Protein AF-A0A6M5FB06-F1 (afdb_monomer)

Sequence (454 aa):
MLHNLTRQLEMLAQGNEAYAEFNRRIVNTEMPVIGVRVPDLRRLARKLAPDMSAADISKLLTAKNESFEYVLLCGLLITHARLDDQTAIELTRNYLPRVDSWAHIDVFVEKKRRFAGEMWWDFALECLQSEAEFTVRYGVISLMTNFLDEAHTDQVFAALRGVKHDGYYVKMALAWLYATAAVHFFELTLAELESEHIDTWTRNKAYQKMRESRRFTPEQQLIIYYQKEQSMTSKPTISIAEITKALDFRHACKKFDADKKITDADMTLILEAIRLAPTSYGFEQFDVIVAQDQQLRQDLKKCAPINKPRFDASHFLIFTAKTADALSDHIDHILRDVKKMNLVERTAYKTFWKQWAKKDFKLMDAPDGLHQWSAHQAYIALGFAMLVAAERGIDSCPIEGFSINQATEVLTTHQLIDPAKDLPVLMLALGYASRSDQPHLRSRRPLDEMVRWY

Structure (mmCIF, N/CA/C/O backbone):
data_AF-A0A6M5FB06-F1
#
_entry.id   AF-A0A6M5FB06-F1
#
loop_
_atom_site.group_PDB
_atom_site.id
_atom_site.type_symbol
_atom_site.label_atom_id
_atom_site.label_alt_id
_atom_site.label_comp_id
_atom_site.label_asym_id
_atom_site.label_entity_id
_atom_site.label_seq_id
_atom_site.pdbx_PDB_ins_code
_atom_site.Cartn_x
_atom_site.Cartn_y
_atom_site.Cartn_z
_atom_site.occupancy
_atom_site.B_iso_or_equiv
_atom_site.auth_seq_id
_atom_site.auth_comp_id
_atom_site.auth_asym_id
_atom_site.auth_atom_id
_atom_site.pdbx_PDB_model_num
ATOM 1 N N . MET A 1 1 ? 32.769 -13.630 -42.129 1.00 68.81 1 MET A N 1
ATOM 2 C CA . MET A 1 1 ? 32.208 -12.499 -41.358 1.00 68.81 1 MET A CA 1
ATOM 3 C C . MET A 1 1 ? 32.029 -12.853 -39.880 1.00 68.81 1 MET A C 1
ATOM 5 O O . MET A 1 1 ? 32.790 -12.334 -39.081 1.00 68.81 1 MET A O 1
ATOM 9 N N . LEU A 1 2 ? 31.141 -13.788 -39.513 1.00 63.56 2 LEU A N 1
ATOM 10 C CA . LEU A 1 2 ? 30.843 -14.127 -38.107 1.00 63.56 2 LEU A CA 1
ATOM 11 C C . LEU A 1 2 ? 32.073 -14.514 -37.258 1.00 63.56 2 LEU A C 1
ATOM 13 O O . LEU A 1 2 ? 32.306 -13.918 -36.217 1.00 63.56 2 LEU A O 1
ATOM 17 N N . HIS A 1 3 ? 32.905 -15.443 -37.741 1.00 67.12 3 HIS A N 1
ATOM 18 C CA . HIS A 1 3 ? 34.112 -15.885 -37.022 1.00 67.12 3 HIS A CA 1
ATOM 19 C C . HIS A 1 3 ? 35.138 -14.753 -36.808 1.00 67.12 3 HIS A C 1
ATOM 21 O O . HIS A 1 3 ? 35.861 -14.728 -35.819 1.00 67.12 3 HIS A O 1
ATOM 27 N N . ASN A 1 4 ? 35.173 -13.775 -37.718 1.00 82.44 4 ASN A N 1
ATOM 28 C CA . ASN A 1 4 ? 36.027 -12.595 -37.589 1.00 82.44 4 ASN A CA 1
ATOM 29 C C . ASN A 1 4 ? 35.469 -11.624 -36.528 1.00 82.44 4 ASN A C 1
ATOM 31 O O . ASN A 1 4 ? 36.234 -11.056 -35.757 1.00 82.44 4 ASN A O 1
ATOM 35 N N . LEU A 1 5 ? 34.141 -11.495 -36.439 1.00 88.44 5 LEU A N 1
ATOM 36 C CA . LEU A 1 5 ? 33.468 -10.625 -35.475 1.00 88.44 5 LEU A CA 1
ATOM 37 C C . LEU A 1 5 ? 33.634 -11.110 -34.030 1.00 88.44 5 LEU A C 1
ATOM 39 O O . LEU A 1 5 ? 33.968 -10.313 -33.160 1.00 88.44 5 LEU A O 1
ATOM 43 N N . THR A 1 6 ? 33.466 -12.413 -33.784 1.00 87.00 6 THR A N 1
ATOM 44 C CA . THR A 1 6 ? 33.679 -13.010 -32.454 1.00 87.00 6 THR A CA 1
ATOM 45 C C . THR A 1 6 ? 35.105 -12.767 -31.964 1.00 87.00 6 THR A C 1
ATOM 47 O O . THR A 1 6 ? 35.289 -12.266 -30.861 1.00 87.00 6 THR A O 1
ATOM 50 N N . ARG A 1 7 ? 36.106 -12.982 -32.826 1.00 90.00 7 ARG A N 1
ATOM 51 C CA . ARG A 1 7 ? 37.508 -12.702 -32.495 1.00 90.00 7 ARG A CA 1
ATOM 52 C C . ARG A 1 7 ? 37.759 -11.221 -32.187 1.00 90.00 7 ARG A C 1
ATOM 54 O O . ARG A 1 7 ? 38.525 -10.907 -31.284 1.00 90.00 7 ARG A O 1
ATOM 61 N N . GLN A 1 8 ? 37.132 -10.300 -32.925 1.00 93.75 8 GLN A N 1
ATOM 62 C CA . GLN A 1 8 ? 37.250 -8.865 -32.635 1.00 93.75 8 GLN A CA 1
ATOM 63 C C . GLN A 1 8 ? 36.653 -8.506 -31.269 1.00 93.75 8 GLN A C 1
ATOM 65 O O . GLN A 1 8 ? 37.248 -7.713 -30.544 1.00 93.75 8 GLN A O 1
ATOM 70 N N . LEU A 1 9 ? 35.515 -9.099 -30.901 1.00 94.94 9 LEU A N 1
ATOM 71 C CA . LEU A 1 9 ? 34.908 -8.904 -29.585 1.00 94.94 9 LEU A CA 1
ATOM 72 C C . LEU A 1 9 ? 35.790 -9.462 -28.459 1.00 94.94 9 LEU A C 1
ATOM 74 O O . LEU A 1 9 ? 36.026 -8.760 -27.481 1.00 94.94 9 LEU A O 1
ATOM 78 N N . GLU A 1 10 ? 36.344 -10.664 -28.622 1.00 93.56 10 GLU A N 1
ATOM 79 C CA . GLU A 1 10 ? 37.284 -11.266 -27.661 1.00 93.56 10 GLU A CA 1
ATOM 80 C C . GLU A 1 10 ? 38.539 -10.403 -27.465 1.00 93.56 10 GLU A C 1
ATOM 82 O O . GLU A 1 10 ? 38.974 -10.180 -26.338 1.00 93.56 10 GLU A O 1
ATOM 87 N N . MET A 1 11 ? 39.091 -9.848 -28.549 1.00 95.56 11 MET A N 1
ATOM 88 C CA . MET A 1 11 ? 40.235 -8.934 -28.462 1.00 95.56 11 MET A CA 1
ATOM 89 C C . MET A 1 11 ? 39.902 -7.646 -27.702 1.00 95.56 11 MET A C 1
ATOM 91 O O . MET A 1 11 ? 40.737 -7.152 -26.951 1.00 95.56 11 MET A O 1
ATOM 95 N N . LEU A 1 12 ? 38.698 -7.092 -27.879 1.00 96.62 12 LEU A N 1
ATOM 96 C CA . LEU A 1 12 ? 38.265 -5.900 -27.139 1.00 96.62 12 LEU A CA 1
ATOM 97 C C . LEU A 1 12 ? 37.926 -6.202 -25.668 1.00 96.62 12 LEU A C 1
ATOM 99 O O . LEU A 1 12 ? 37.941 -5.298 -24.832 1.00 96.62 12 LEU A O 1
ATOM 103 N N . ALA A 1 13 ? 37.602 -7.454 -25.355 1.00 96.06 13 ALA A N 1
ATOM 104 C CA . ALA A 1 13 ? 37.334 -7.928 -24.002 1.00 96.06 13 ALA A CA 1
ATOM 105 C C . ALA A 1 13 ? 38.612 -8.232 -23.199 1.00 96.06 13 ALA A C 1
ATOM 107 O O . ALA A 1 13 ? 38.559 -8.281 -21.971 1.00 96.06 13 ALA A O 1
ATOM 108 N N . GLN A 1 14 ? 39.756 -8.423 -23.860 1.00 95.44 14 GLN A N 1
ATOM 109 C CA . GLN A 1 14 ? 41.004 -8.811 -23.205 1.00 95.44 14 GLN A CA 1
ATOM 110 C C . GLN A 1 14 ? 41.406 -7.817 -22.098 1.00 95.44 14 GLN A C 1
ATOM 112 O O . GLN A 1 14 ? 41.558 -6.620 -22.354 1.00 95.44 14 GLN A O 1
ATOM 117 N N . GLY A 1 15 ? 41.597 -8.313 -20.869 1.00 94.44 15 GLY A N 1
ATOM 118 C CA . GLY A 1 15 ? 41.952 -7.487 -19.709 1.00 94.44 15 GLY A CA 1
ATOM 119 C C . GLY A 1 15 ? 40.769 -6.769 -19.039 1.00 94.44 15 GLY A C 1
ATOM 120 O O . GLY A 1 15 ? 40.986 -5.907 -18.185 1.00 94.44 15 GLY A O 1
ATOM 121 N N . ASN A 1 16 ? 39.524 -7.077 -19.426 1.00 96.50 16 ASN A N 1
ATOM 122 C CA . ASN A 1 16 ? 38.302 -6.526 -18.828 1.00 96.50 16 ASN A CA 1
ATOM 123 C C . ASN A 1 16 ? 37.547 -7.542 -17.947 1.00 96.50 16 ASN A C 1
ATOM 125 O O . ASN A 1 16 ? 36.353 -7.371 -17.713 1.00 96.50 16 ASN A O 1
ATOM 129 N N . GLU A 1 17 ? 38.204 -8.570 -17.412 1.00 95.94 17 GLU A N 1
ATOM 130 C CA . GLU A 1 17 ? 37.558 -9.658 -16.660 1.00 95.94 17 GLU A CA 1
ATOM 131 C C . GLU A 1 17 ? 36.784 -9.133 -15.437 1.00 95.94 17 GLU A C 1
ATOM 133 O O . GLU A 1 17 ? 35.616 -9.468 -15.235 1.00 95.94 17 GLU A O 1
ATOM 138 N N . ALA A 1 18 ? 37.389 -8.218 -14.671 1.00 95.25 18 ALA A N 1
ATOM 139 C CA . ALA A 1 18 ? 36.728 -7.575 -13.532 1.00 95.25 18 ALA A CA 1
ATOM 140 C C . ALA A 1 18 ? 35.522 -6.714 -13.958 1.00 95.25 18 ALA A C 1
ATOM 142 O O . ALA A 1 18 ? 34.520 -6.632 -13.245 1.00 95.25 18 ALA A O 1
ATOM 143 N N . TYR A 1 19 ? 35.596 -6.081 -15.135 1.00 95.06 19 TYR A N 1
ATOM 144 C CA . TYR A 1 19 ? 34.476 -5.325 -15.694 1.00 95.06 19 TYR A CA 1
ATOM 145 C C . TYR A 1 19 ? 33.354 -6.255 -16.161 1.00 95.06 19 TYR A C 1
ATOM 147 O O . TYR A 1 19 ? 32.194 -5.950 -15.903 1.00 95.06 19 TYR A O 1
ATOM 155 N N . ALA A 1 20 ? 33.675 -7.389 -16.789 1.00 95.38 20 ALA A N 1
ATOM 156 C CA . ALA A 1 20 ? 32.694 -8.390 -17.201 1.00 95.38 20 ALA A CA 1
ATOM 157 C C . ALA A 1 20 ? 31.890 -8.906 -15.998 1.00 95.38 20 ALA A C 1
ATOM 159 O O . ALA A 1 20 ? 30.659 -8.932 -16.039 1.00 95.38 20 ALA A O 1
ATOM 160 N N . GLU A 1 21 ? 32.576 -9.239 -14.899 1.00 94.06 21 GLU A N 1
ATOM 161 C CA . GLU A 1 21 ? 31.931 -9.707 -13.671 1.00 94.06 21 GLU A CA 1
ATOM 162 C C . GLU A 1 21 ? 31.036 -8.631 -13.043 1.00 94.06 21 GLU A C 1
ATOM 164 O O . GLU A 1 21 ? 29.891 -8.909 -12.677 1.00 94.06 21 GLU A O 1
ATOM 169 N N . PHE A 1 22 ? 31.530 -7.393 -12.951 1.00 94.44 22 PHE A N 1
ATOM 170 C CA . PHE A 1 22 ? 30.735 -6.263 -12.475 1.00 94.44 22 PHE A CA 1
ATOM 171 C C . PHE A 1 22 ? 29.498 -6.034 -13.355 1.00 94.44 22 PHE A C 1
ATOM 173 O O . PHE A 1 22 ? 28.384 -5.926 -12.841 1.00 94.44 22 PHE A O 1
ATOM 180 N N . ASN A 1 23 ? 29.686 -5.992 -14.676 1.00 94.38 23 ASN A N 1
ATOM 181 C CA . ASN A 1 23 ? 28.633 -5.685 -15.635 1.00 94.38 23 ASN A CA 1
ATOM 182 C C . ASN A 1 23 ? 27.533 -6.753 -15.606 1.00 94.38 23 ASN A C 1
ATOM 184 O O . ASN A 1 23 ? 26.353 -6.413 -15.534 1.00 94.38 23 ASN A O 1
ATOM 188 N N . ARG A 1 24 ? 27.906 -8.039 -15.547 1.00 93.69 24 ARG A N 1
ATOM 189 C CA . ARG A 1 24 ? 26.962 -9.163 -15.448 1.00 93.69 24 ARG A CA 1
ATOM 190 C C . ARG A 1 24 ? 25.964 -9.001 -14.298 1.00 93.69 24 ARG A C 1
ATOM 192 O O . ARG A 1 24 ? 24.791 -9.317 -14.470 1.00 93.69 24 ARG A O 1
ATOM 199 N N . ARG A 1 25 ? 26.398 -8.469 -13.149 1.00 91.50 25 ARG A N 1
ATOM 200 C CA . ARG A 1 25 ? 25.530 -8.267 -11.973 1.00 91.50 25 ARG A CA 1
ATOM 201 C C . ARG A 1 25 ? 24.481 -7.168 -12.169 1.00 91.50 25 ARG A C 1
ATOM 203 O O . ARG A 1 25 ? 23.455 -7.207 -11.501 1.00 91.50 25 ARG A O 1
ATOM 210 N N . ILE A 1 26 ? 24.732 -6.187 -13.040 1.00 93.25 26 ILE A N 1
ATOM 211 C CA . ILE A 1 26 ? 23.849 -5.020 -13.222 1.00 93.25 26 ILE A CA 1
ATOM 212 C C . ILE A 1 26 ? 22.969 -5.113 -14.472 1.00 93.25 26 ILE A C 1
ATOM 214 O O . ILE A 1 26 ? 21.863 -4.570 -14.483 1.00 93.25 26 ILE A O 1
ATOM 218 N N . VAL A 1 27 ? 23.434 -5.789 -15.529 1.00 93.38 27 VAL A N 1
ATOM 219 C CA . VAL A 1 27 ? 22.665 -5.899 -16.779 1.00 93.38 27 VAL A CA 1
ATOM 220 C C . VAL A 1 27 ? 21.571 -6.964 -16.710 1.00 93.38 27 VAL A C 1
ATOM 222 O O . VAL A 1 27 ? 20.625 -6.874 -17.484 1.00 93.38 27 VAL A O 1
ATOM 225 N N . ASN A 1 28 ? 21.662 -7.902 -15.757 1.00 88.81 28 ASN A N 1
ATOM 226 C CA . ASN A 1 28 ? 20.674 -8.956 -15.506 1.00 88.81 28 ASN A CA 1
ATOM 227 C C . ASN A 1 28 ? 20.290 -9.724 -16.786 1.00 88.81 28 ASN A C 1
ATOM 229 O O . ASN A 1 28 ? 19.166 -9.627 -17.261 1.00 88.81 28 ASN A O 1
ATOM 233 N N . THR A 1 29 ? 21.273 -10.417 -17.359 1.00 93.19 29 THR A N 1
ATOM 234 C CA . THR A 1 29 ? 21.183 -11.199 -18.601 1.00 93.19 29 THR A CA 1
ATOM 235 C C . THR A 1 29 ? 21.542 -12.653 -18.304 1.00 93.19 29 THR A C 1
ATOM 237 O O . THR A 1 29 ? 22.408 -12.910 -17.458 1.00 93.19 29 THR A O 1
ATOM 240 N N . GLU A 1 30 ? 20.914 -13.589 -19.010 1.00 92.19 30 GLU A N 1
ATOM 241 C CA . GLU A 1 30 ? 21.277 -15.013 -18.990 1.00 92.19 30 GLU A CA 1
ATOM 242 C C . GLU A 1 30 ? 22.412 -15.317 -19.987 1.00 92.19 30 GLU A C 1
ATOM 244 O O . GLU A 1 30 ? 23.018 -16.392 -19.967 1.00 92.19 30 GLU A O 1
ATOM 249 N N . MET A 1 31 ? 22.740 -14.355 -20.854 1.00 94.06 31 MET A N 1
ATOM 250 C CA . MET A 1 31 ? 23.802 -14.480 -21.845 1.00 94.06 31 MET A CA 1
ATOM 251 C C . MET A 1 31 ? 25.204 -14.429 -21.219 1.00 94.06 31 MET A C 1
ATOM 253 O O . MET A 1 31 ? 25.442 -13.728 -20.229 1.00 94.06 31 MET A O 1
ATOM 257 N N . PRO A 1 32 ? 26.204 -15.084 -21.841 1.00 94.81 32 PRO A N 1
ATOM 258 C CA . PRO A 1 32 ? 27.602 -14.870 -21.491 1.00 94.81 32 PRO A CA 1
ATOM 259 C C . PRO A 1 32 ? 27.999 -13.396 -21.668 1.00 94.81 32 PRO A C 1
ATOM 261 O O . PRO A 1 32 ? 27.873 -12.840 -22.759 1.00 94.81 32 PRO A O 1
ATO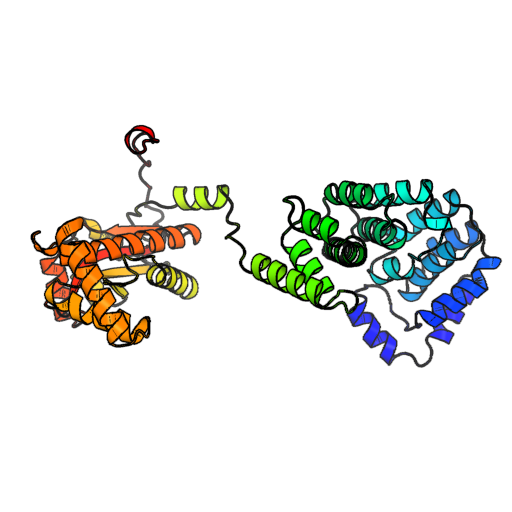M 264 N N . VAL A 1 33 ? 28.521 -12.780 -20.605 1.00 96.50 33 VAL A N 1
ATOM 265 C CA . VAL A 1 33 ? 29.067 -11.413 -20.620 1.00 96.50 33 VAL A CA 1
ATOM 266 C C . VAL A 1 33 ? 30.581 -11.502 -20.764 1.00 96.50 33 VAL A C 1
ATOM 268 O O . VAL A 1 33 ? 31.255 -11.999 -19.860 1.00 96.50 33 VAL A O 1
ATOM 271 N N . ILE A 1 34 ? 31.115 -11.041 -21.896 1.00 95.25 34 ILE A N 1
ATOM 272 C CA . ILE A 1 34 ? 32.553 -11.148 -22.201 1.00 95.25 34 ILE A CA 1
ATOM 273 C C . ILE A 1 34 ? 33.350 -9.906 -21.784 1.00 95.25 34 ILE A C 1
ATOM 275 O O . ILE A 1 34 ? 34.566 -9.991 -21.662 1.00 95.25 34 ILE A O 1
ATOM 279 N N . GLY A 1 35 ? 32.701 -8.770 -21.512 1.00 95.94 35 GLY A N 1
ATOM 280 C CA . GLY A 1 35 ? 33.350 -7.584 -20.943 1.00 95.94 35 GLY A CA 1
ATOM 281 C C . GLY A 1 35 ? 33.815 -6.537 -21.952 1.00 95.94 35 GLY A C 1
ATOM 282 O O . GLY A 1 35 ? 34.737 -5.777 -21.652 1.00 95.94 35 GLY A O 1
ATOM 283 N N . VAL A 1 36 ? 33.197 -6.443 -23.134 1.00 96.81 36 VAL A N 1
ATOM 284 C CA . VAL A 1 36 ? 33.501 -5.331 -24.053 1.00 96.81 36 VAL A CA 1
ATOM 285 C C . VAL A 1 36 ? 32.793 -4.066 -23.578 1.00 96.81 36 VAL A C 1
ATOM 287 O O . VAL A 1 36 ? 31.573 -4.030 -23.424 1.00 96.81 36 VAL A O 1
ATOM 290 N N . ARG A 1 37 ? 33.549 -2.984 -23.375 1.00 95.94 37 ARG A N 1
ATOM 291 C CA . ARG A 1 37 ? 32.981 -1.703 -22.937 1.00 95.94 37 ARG A CA 1
ATOM 292 C C . ARG A 1 37 ? 32.136 -1.068 -24.044 1.00 95.94 37 ARG A C 1
ATOM 294 O O . ARG A 1 37 ? 32.526 -1.042 -25.212 1.00 95.94 37 ARG A O 1
ATOM 301 N N . VAL A 1 38 ? 31.013 -0.453 -23.663 1.00 95.06 38 VAL A N 1
ATOM 302 C CA . VAL A 1 38 ? 30.073 0.196 -24.601 1.00 95.06 38 VAL A CA 1
ATOM 303 C C . VAL A 1 38 ? 30.741 1.207 -25.556 1.00 95.06 38 VAL A C 1
ATOM 305 O O . VAL A 1 38 ? 30.406 1.185 -26.743 1.00 95.06 38 VAL A O 1
ATOM 308 N N . PRO A 1 39 ? 31.693 2.071 -25.134 1.00 96.62 39 PRO A N 1
ATOM 309 C CA . PRO A 1 39 ? 32.386 2.967 -26.065 1.00 96.62 39 PRO A CA 1
ATOM 310 C C . PRO A 1 39 ? 33.132 2.236 -27.189 1.00 96.62 39 PRO A C 1
ATOM 312 O O . PRO A 1 39 ? 33.122 2.700 -28.332 1.00 96.62 39 PRO A O 1
ATOM 315 N N . ASP A 1 40 ? 33.735 1.084 -26.894 1.00 97.44 40 ASP A N 1
ATOM 316 C CA . ASP A 1 40 ? 34.475 0.295 -27.878 1.00 97.44 40 ASP A CA 1
ATOM 317 C C . ASP A 1 40 ? 33.535 -0.492 -28.793 1.00 97.44 40 ASP A C 1
ATOM 319 O O . ASP A 1 40 ? 33.767 -0.520 -30.003 1.00 97.44 40 AS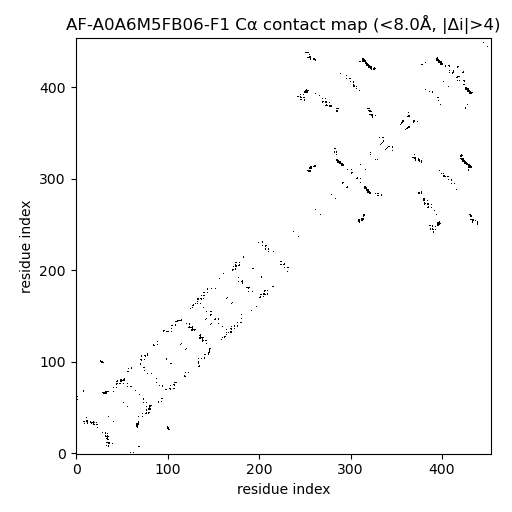P A O 1
ATOM 323 N N . LEU A 1 41 ? 32.408 -0.996 -28.272 1.00 96.31 41 LEU A N 1
ATOM 324 C CA . LEU A 1 41 ? 31.328 -1.549 -29.104 1.00 96.31 41 LEU A CA 1
ATOM 325 C C . LEU A 1 41 ? 30.769 -0.512 -30.081 1.00 96.31 41 LEU A C 1
ATOM 327 O O . LEU A 1 41 ? 30.631 -0.803 -31.267 1.00 96.31 41 LEU A O 1
ATOM 331 N N . ARG A 1 42 ? 30.510 0.723 -29.629 1.00 96.81 42 ARG A N 1
ATOM 332 C CA . ARG A 1 42 ? 30.056 1.814 -30.513 1.00 96.81 42 ARG A CA 1
ATOM 333 C C . ARG A 1 42 ? 31.097 2.152 -31.579 1.00 96.81 42 ARG A C 1
ATOM 335 O O . ARG A 1 42 ? 30.738 2.394 -32.731 1.00 96.81 42 ARG A O 1
ATOM 342 N N . ARG A 1 43 ? 32.386 2.164 -31.221 1.00 97.50 43 ARG A N 1
ATOM 343 C CA . ARG A 1 43 ? 33.486 2.391 -32.174 1.00 97.50 43 ARG A CA 1
ATOM 344 C C . ARG A 1 43 ? 33.540 1.288 -33.230 1.00 97.50 43 ARG A C 1
ATOM 346 O O . ARG A 1 43 ? 33.657 1.594 -34.416 1.00 97.50 43 ARG A O 1
ATOM 353 N N . LEU A 1 44 ? 33.414 0.032 -32.805 1.00 96.88 44 LEU A N 1
ATOM 354 C CA . LEU A 1 44 ? 33.381 -1.123 -33.695 1.00 96.88 44 LEU A CA 1
ATOM 355 C C . LEU A 1 44 ? 32.158 -1.080 -34.622 1.00 96.88 44 LEU A C 1
ATOM 357 O O . LEU A 1 44 ? 32.318 -1.199 -35.834 1.00 96.88 44 LEU A O 1
ATOM 361 N N . ALA A 1 45 ? 30.963 -0.825 -34.084 1.00 96.69 45 ALA A N 1
ATOM 362 C CA . ALA A 1 45 ? 29.734 -0.716 -34.868 1.00 96.69 45 ALA A CA 1
ATOM 363 C C . ALA A 1 45 ? 29.854 0.343 -35.970 1.00 96.69 45 ALA A C 1
ATOM 365 O O . ALA A 1 45 ? 29.573 0.058 -37.129 1.00 96.69 45 ALA A O 1
ATOM 366 N N . ARG A 1 46 ? 30.352 1.545 -35.646 1.00 95.94 46 ARG A N 1
ATOM 367 C CA . ARG A 1 46 ? 30.559 2.619 -36.636 1.00 95.94 46 ARG A CA 1
ATOM 368 C C . ARG A 1 46 ? 31.612 2.284 -37.686 1.00 95.94 46 ARG A C 1
ATOM 370 O O . ARG A 1 46 ? 31.498 2.765 -38.806 1.00 95.94 46 ARG A O 1
ATOM 377 N N . LYS A 1 47 ? 32.633 1.497 -37.332 1.00 96.62 47 LYS A N 1
ATOM 378 C CA . LYS A 1 47 ? 33.648 1.027 -38.284 1.00 96.62 47 LYS A CA 1
ATOM 379 C C . LYS A 1 47 ? 33.059 0.029 -39.283 1.00 96.62 47 LYS A C 1
ATOM 381 O O .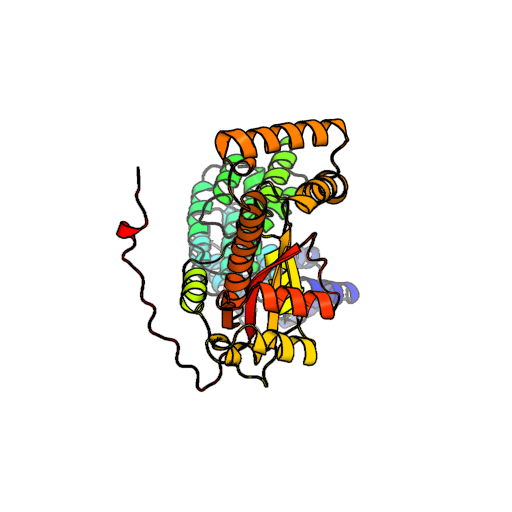 LYS A 1 47 ? 33.424 0.073 -40.447 1.00 96.62 47 LYS A O 1
ATOM 386 N N . LEU A 1 48 ? 32.184 -0.866 -38.824 1.00 95.75 48 LEU A N 1
ATOM 387 C CA . LEU A 1 48 ? 31.599 -1.931 -39.646 1.00 95.75 48 LEU A CA 1
ATOM 388 C C . LEU A 1 48 ? 30.384 -1.465 -40.459 1.00 95.75 48 LEU A C 1
ATOM 390 O O . LEU A 1 48 ? 30.175 -1.925 -41.574 1.00 95.75 48 LEU A O 1
ATOM 394 N N . ALA A 1 49 ? 29.583 -0.559 -39.902 1.00 94.88 49 ALA A N 1
ATOM 395 C CA . ALA A 1 49 ? 28.298 -0.137 -40.446 1.00 94.88 49 ALA A CA 1
ATOM 396 C C . ALA A 1 49 ? 28.293 0.359 -41.910 1.00 94.88 49 ALA A C 1
ATOM 398 O O . ALA A 1 49 ? 27.314 0.068 -42.596 1.00 94.88 49 ALA A O 1
ATOM 399 N N . PRO A 1 50 ? 29.311 1.088 -42.421 1.00 94.19 50 PRO A N 1
ATOM 400 C CA . PRO A 1 50 ? 29.315 1.549 -43.812 1.00 94.19 50 PRO A CA 1
ATOM 401 C C . PRO A 1 50 ? 29.279 0.422 -44.850 1.00 94.19 50 PRO A C 1
ATOM 403 O O . PRO A 1 50 ? 28.730 0.635 -45.928 1.00 94.19 50 PRO A O 1
ATOM 406 N N . ASP A 1 51 ? 29.824 -0.748 -44.509 1.00 92.00 51 ASP A N 1
ATOM 407 C CA . ASP A 1 51 ? 29.964 -1.899 -45.410 1.00 92.00 51 ASP A CA 1
ATOM 408 C C . ASP A 1 51 ? 28.919 -3.000 -45.137 1.00 92.00 51 ASP A C 1
ATOM 410 O O . ASP A 1 51 ? 28.969 -4.067 -45.744 1.00 92.00 51 ASP A O 1
ATOM 414 N N . MET A 1 52 ? 27.988 -2.776 -44.202 1.00 93.81 52 MET A N 1
ATOM 415 C CA . MET A 1 52 ? 26.989 -3.770 -43.795 1.00 93.81 52 MET A CA 1
ATOM 416 C C . MET A 1 52 ? 25.690 -3.607 -44.582 1.00 93.81 52 MET A C 1
ATOM 418 O O . MET A 1 52 ? 25.025 -2.574 -44.483 1.00 93.81 52 MET A O 1
ATOM 422 N N . SER A 1 53 ? 25.295 -4.655 -45.309 1.00 95.94 53 SER A N 1
ATOM 423 C CA . SER A 1 53 ? 23.965 -4.742 -45.917 1.00 95.94 53 SER A CA 1
ATOM 424 C C . SER A 1 53 ? 22.914 -5.245 -44.920 1.00 95.94 53 SER A C 1
ATOM 426 O O . SER A 1 53 ? 23.233 -5.839 -43.885 1.00 95.94 53 SER A O 1
ATOM 428 N N . ALA A 1 54 ? 21.633 -5.077 -45.255 1.00 96.31 54 ALA A N 1
ATOM 429 C CA . ALA A 1 54 ? 20.538 -5.656 -44.476 1.00 96.31 54 ALA A CA 1
ATOM 430 C C . ALA A 1 54 ? 20.642 -7.188 -44.365 1.00 96.31 54 ALA A C 1
ATOM 432 O O . ALA A 1 54 ? 20.389 -7.754 -43.303 1.00 96.31 54 ALA A O 1
ATOM 433 N N . ALA A 1 55 ? 21.083 -7.854 -45.439 1.00 96.12 55 ALA A N 1
ATOM 434 C CA . ALA A 1 55 ? 21.298 -9.298 -45.457 1.00 96.12 55 ALA A CA 1
ATOM 435 C C . ALA A 1 55 ? 22.433 -9.722 -44.511 1.00 96.12 55 ALA A C 1
ATOM 437 O O . ALA A 1 55 ? 22.319 -10.746 -43.835 1.00 96.12 55 ALA A O 1
ATOM 438 N N . ASP A 1 56 ? 23.500 -8.923 -44.410 1.00 95.38 56 ASP A N 1
ATOM 439 C CA . ASP A 1 56 ? 24.596 -9.189 -43.475 1.00 95.38 56 ASP A CA 1
ATOM 440 C C . ASP A 1 56 ? 24.123 -9.089 -42.025 1.00 95.38 56 ASP A C 1
ATOM 442 O O . ASP A 1 56 ? 24.384 -9.992 -41.229 1.00 95.38 56 ASP A O 1
ATOM 446 N N . ILE A 1 57 ? 23.367 -8.040 -41.686 1.00 95.81 57 ILE A N 1
ATOM 447 C CA . ILE A 1 57 ? 22.817 -7.855 -40.335 1.00 95.81 57 ILE A CA 1
ATOM 448 C C . ILE A 1 57 ? 21.801 -8.956 -40.013 1.00 95.81 57 ILE A C 1
ATOM 450 O O . ILE A 1 57 ? 21.885 -9.560 -38.947 1.00 95.81 57 ILE A O 1
ATOM 454 N N . SER A 1 58 ? 20.902 -9.293 -40.941 1.00 96.00 58 SER A N 1
ATOM 455 C CA . SER A 1 58 ? 19.959 -10.411 -40.784 1.00 96.00 58 SER A CA 1
ATOM 456 C C . SER A 1 58 ? 20.683 -11.744 -40.534 1.00 96.00 58 SER A C 1
ATOM 458 O O . SER A 1 58 ? 20.294 -12.535 -39.670 1.00 96.00 58 SER A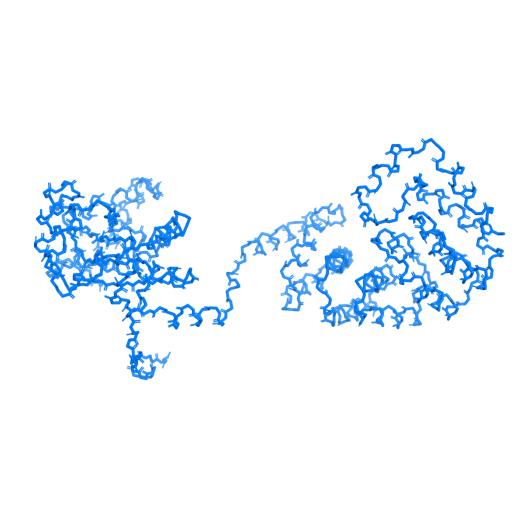 O 1
ATOM 460 N N . LYS A 1 59 ? 21.815 -11.973 -41.210 1.00 94.06 59 LYS A N 1
ATOM 461 C CA . LYS A 1 59 ? 22.662 -13.148 -40.974 1.00 94.06 59 LYS A CA 1
ATOM 462 C C . LYS A 1 59 ? 23.307 -13.148 -39.583 1.00 94.06 59 LYS A C 1
ATOM 464 O O . LYS A 1 59 ? 23.462 -14.212 -38.986 1.00 94.06 59 LYS A O 1
ATOM 469 N N . LEU A 1 60 ? 23.684 -11.987 -39.047 1.00 93.44 60 LEU A N 1
ATOM 470 C CA . LEU A 1 60 ? 24.159 -11.874 -37.661 1.00 93.44 60 LEU A CA 1
ATOM 471 C C . LEU A 1 60 ? 23.017 -12.147 -36.665 1.00 93.44 60 LEU A C 1
ATOM 473 O O . LEU A 1 60 ? 23.183 -12.919 -35.721 1.00 93.44 60 LEU A O 1
ATOM 477 N N . LEU A 1 61 ? 21.820 -11.627 -36.949 1.00 93.25 61 LEU A N 1
ATOM 478 C CA . LEU A 1 61 ? 20.590 -11.875 -36.189 1.00 93.25 61 LEU A CA 1
ATOM 479 C C . LEU A 1 61 ? 20.044 -13.309 -36.302 1.00 93.25 61 LEU A C 1
ATOM 481 O O . LEU A 1 61 ? 19.027 -13.612 -35.698 1.00 93.25 61 LEU A O 1
ATOM 485 N N . THR A 1 62 ? 20.685 -14.209 -37.044 1.00 90.06 62 THR A N 1
ATOM 486 C CA . THR A 1 62 ? 20.311 -15.638 -37.107 1.00 90.06 62 THR A CA 1
ATOM 487 C C . THR A 1 62 ? 21.451 -16.561 -36.680 1.00 90.06 62 THR A C 1
ATOM 489 O O . THR A 1 62 ? 21.284 -17.777 -36.586 1.00 90.06 62 THR A O 1
ATOM 492 N N . ALA A 1 63 ? 22.625 -16.001 -36.380 1.00 86.31 63 ALA A N 1
ATOM 493 C CA . ALA A 1 63 ? 23.776 -16.760 -35.923 1.00 86.31 63 ALA A CA 1
ATOM 494 C C . ALA A 1 63 ? 23.571 -17.322 -34.505 1.00 86.31 63 ALA A C 1
ATOM 496 O O . ALA A 1 63 ? 22.921 -16.693 -33.672 1.00 86.31 63 ALA A O 1
ATOM 497 N N . LYS A 1 64 ? 24.208 -18.471 -34.224 1.00 77.00 64 LYS A N 1
ATOM 498 C CA . LYS A 1 64 ? 24.249 -19.164 -32.916 1.00 77.00 64 LYS A CA 1
ATOM 499 C C . LYS A 1 64 ? 25.146 -18.488 -31.857 1.00 77.00 64 LYS A C 1
ATOM 501 O O . LYS A 1 64 ? 25.524 -19.129 -30.883 1.00 77.00 64 LYS A O 1
ATOM 506 N N . ASN A 1 65 ? 25.569 -17.244 -32.072 1.00 69.31 65 ASN A N 1
ATOM 507 C CA . ASN A 1 65 ? 26.376 -16.510 -31.097 1.00 69.31 65 ASN A CA 1
ATOM 508 C C . ASN A 1 65 ? 25.467 -15.528 -30.359 1.00 69.31 65 ASN A C 1
ATOM 510 O O . ASN A 1 65 ? 24.846 -14.681 -30.994 1.00 69.31 65 ASN A O 1
ATOM 514 N N . GLU A 1 66 ? 25.378 -15.676 -29.043 1.00 80.25 66 GLU A N 1
ATOM 515 C CA . GLU A 1 66 ? 24.450 -14.934 -28.189 1.00 80.25 66 GLU A CA 1
ATOM 516 C C . GLU A 1 66 ? 25.175 -14.469 -26.920 1.00 80.25 66 GLU A C 1
ATOM 518 O O . GLU A 1 66 ? 24.653 -14.581 -25.819 1.00 80.25 66 GLU A O 1
ATOM 523 N N . SER A 1 67 ? 26.421 -13.986 -27.043 1.00 93.69 67 SER A N 1
ATOM 524 C CA . SER A 1 67 ? 27.000 -13.210 -25.941 1.00 93.69 67 SER A CA 1
ATOM 525 C C . SER A 1 67 ? 26.277 -11.869 -25.813 1.00 93.69 67 SER A C 1
ATOM 527 O O . SER A 1 67 ? 25.819 -11.292 -26.808 1.00 93.69 67 SER A O 1
ATOM 529 N N . PHE A 1 68 ? 26.221 -11.341 -24.592 1.00 96.25 68 PHE A N 1
ATOM 530 C CA . PHE A 1 68 ? 25.556 -10.076 -24.286 1.00 96.25 68 PHE A CA 1
ATOM 531 C C . PHE A 1 68 ? 26.044 -8.942 -25.208 1.00 96.25 68 PHE A C 1
ATOM 533 O O . PHE A 1 68 ? 25.242 -8.216 -25.801 1.00 96.25 68 PHE A O 1
ATOM 540 N N . GLU A 1 69 ? 27.360 -8.824 -25.393 1.00 96.38 69 GLU A N 1
ATOM 541 C CA . GLU A 1 69 ? 27.984 -7.808 -26.243 1.00 96.38 69 GLU A CA 1
ATOM 542 C C . GLU A 1 69 ? 27.766 -8.044 -27.743 1.00 96.38 69 GLU A C 1
ATOM 544 O O . GLU A 1 69 ? 27.723 -7.078 -28.510 1.00 96.38 69 GLU A O 1
ATOM 549 N N . TYR A 1 70 ? 27.613 -9.300 -28.177 1.00 96.06 70 TYR A N 1
ATOM 550 C CA . TYR A 1 70 ? 27.300 -9.621 -29.569 1.00 96.06 70 TYR A CA 1
ATOM 551 C C . TYR A 1 70 ? 25.897 -9.137 -29.943 1.00 96.06 70 TYR A C 1
ATOM 553 O O . TYR A 1 70 ? 25.721 -8.484 -30.977 1.00 96.06 70 TYR A O 1
ATOM 561 N N . VAL A 1 71 ? 24.909 -9.403 -29.085 1.00 95.94 71 VAL A N 1
ATOM 562 C CA . VAL A 1 71 ? 23.535 -8.918 -29.272 1.00 95.94 71 VAL A CA 1
ATOM 563 C C . VAL A 1 71 ? 23.521 -7.390 -29.267 1.00 95.94 71 VAL A C 1
ATOM 565 O O . VAL A 1 71 ? 23.038 -6.779 -30.219 1.00 95.94 71 VAL A O 1
ATOM 568 N N . LEU A 1 72 ? 24.179 -6.760 -28.291 1.00 96.06 72 LEU A N 1
ATOM 569 C CA . LEU A 1 72 ? 24.306 -5.300 -28.220 1.00 96.06 72 LEU A CA 1
ATOM 570 C C . LEU A 1 72 ? 24.912 -4.701 -29.507 1.00 96.06 72 LEU A C 1
ATOM 572 O O . LEU A 1 72 ? 24.425 -3.690 -30.022 1.00 96.06 72 LEU A O 1
ATOM 576 N N . LEU A 1 73 ? 25.948 -5.339 -30.065 1.00 96.81 73 LEU A N 1
ATOM 577 C CA . LEU A 1 73 ? 26.552 -4.923 -31.331 1.00 96.81 73 LEU A CA 1
ATOM 578 C C . LEU A 1 73 ? 25.572 -5.024 -32.507 1.00 96.81 73 LEU A C 1
ATOM 580 O O . LEU A 1 73 ? 25.562 -4.125 -33.346 1.00 96.81 73 LEU A O 1
ATOM 584 N N . CYS A 1 74 ? 24.745 -6.071 -32.575 1.00 96.62 74 CYS A N 1
ATOM 585 C CA . CYS A 1 74 ? 23.745 -6.219 -33.636 1.00 96.62 74 CYS A CA 1
ATOM 586 C C . CYS A 1 74 ? 22.753 -5.048 -33.645 1.00 96.62 74 CYS A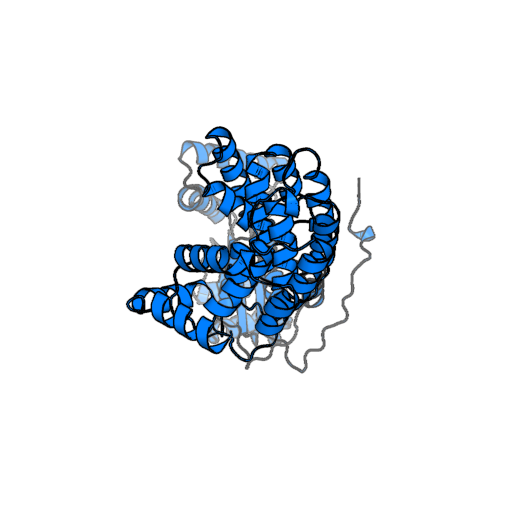 C 1
ATOM 588 O O . CYS A 1 74 ? 22.526 -4.461 -34.704 1.00 96.62 74 CYS A O 1
ATOM 590 N N . GLY A 1 75 ? 22.247 -4.643 -32.475 1.00 96.44 75 GLY A N 1
ATOM 591 C CA . GLY A 1 75 ? 21.418 -3.440 -32.350 1.00 96.44 75 GLY A CA 1
ATOM 592 C C . GLY A 1 75 ? 22.156 -2.189 -32.844 1.00 96.44 75 GLY A C 1
ATOM 593 O O . GLY A 1 75 ? 21.663 -1.453 -33.700 1.00 96.44 75 GLY A O 1
ATOM 594 N N . LEU A 1 76 ? 23.395 -1.972 -32.391 1.00 97.06 76 LEU A N 1
ATOM 595 C CA . LEU A 1 76 ? 24.198 -0.825 -32.837 1.00 97.06 76 LEU A CA 1
ATOM 596 C C . LEU A 1 76 ? 24.447 -0.809 -34.356 1.00 97.06 76 LEU A C 1
ATOM 598 O O . LEU A 1 76 ? 24.501 0.271 -34.949 1.00 97.06 76 LEU A O 1
ATOM 602 N N . LEU A 1 77 ? 24.587 -1.970 -35.001 1.00 96.81 77 LEU A N 1
ATOM 603 C CA . LEU A 1 77 ? 24.733 -2.061 -36.456 1.00 96.81 77 LEU A CA 1
ATOM 604 C C . LEU A 1 77 ? 23.461 -1.610 -37.179 1.00 96.81 77 LEU A C 1
ATOM 606 O O . LEU A 1 77 ? 23.576 -0.817 -38.110 1.00 96.81 77 LEU A O 1
ATOM 610 N N . ILE A 1 78 ? 22.269 -1.999 -36.714 1.00 96.62 78 ILE A N 1
ATOM 611 C CA . ILE A 1 78 ? 20.991 -1.468 -37.236 1.00 96.62 78 ILE A CA 1
ATOM 612 C C . ILE A 1 78 ? 20.964 0.066 -37.091 1.00 96.62 78 ILE A C 1
ATOM 614 O O . ILE A 1 78 ? 20.604 0.803 -38.017 1.00 96.62 78 ILE A O 1
ATOM 618 N N . THR A 1 79 ? 21.442 0.574 -35.950 1.00 94.62 79 THR A N 1
ATOM 619 C CA . THR A 1 79 ? 21.475 2.012 -35.648 1.00 94.62 79 THR A CA 1
ATOM 620 C C . THR A 1 79 ? 22.474 2.821 -36.484 1.00 94.62 79 THR A C 1
ATOM 622 O O . THR A 1 79 ? 22.278 4.036 -36.652 1.00 94.62 79 THR A O 1
ATOM 625 N N . HIS A 1 80 ? 23.527 2.204 -37.020 1.00 94.75 80 HIS A N 1
ATOM 626 C CA . HIS A 1 80 ? 24.598 2.907 -37.735 1.00 94.75 80 HIS A CA 1
ATOM 627 C C . HIS A 1 80 ? 24.703 2.575 -39.229 1.00 94.75 80 HIS A C 1
ATOM 629 O O . HIS A 1 80 ? 25.292 3.376 -39.959 1.00 94.75 80 HIS A O 1
ATOM 635 N N . ALA A 1 81 ? 24.167 1.442 -39.687 1.00 95.31 81 ALA A N 1
ATOM 636 C CA . ALA A 1 81 ? 24.208 1.045 -41.091 1.00 95.31 81 ALA A CA 1
ATOM 637 C C . ALA A 1 81 ? 23.365 1.974 -41.975 1.00 95.31 81 ALA A C 1
ATOM 639 O O . ALA A 1 81 ? 22.403 2.609 -41.528 1.00 95.31 81 ALA A O 1
ATOM 640 N N . ARG A 1 82 ? 23.746 2.056 -43.253 1.00 93.75 82 ARG A N 1
ATOM 641 C CA . ARG A 1 82 ? 23.050 2.858 -44.267 1.00 93.75 82 ARG A CA 1
ATOM 642 C C . ARG A 1 82 ? 21.835 2.091 -44.781 1.00 93.75 82 ARG A C 1
ATOM 644 O O . ARG A 1 82 ? 21.889 1.466 -45.833 1.00 93.75 82 ARG A O 1
ATOM 651 N N . LEU A 1 83 ? 20.769 2.129 -43.995 1.00 94.69 83 LEU A N 1
ATOM 652 C CA . LEU A 1 83 ? 19.492 1.480 -44.270 1.00 94.69 83 LEU A CA 1
ATOM 653 C C . LEU A 1 83 ? 18.401 2.543 -44.383 1.00 94.69 83 LEU A C 1
ATOM 655 O O . LEU A 1 83 ? 18.444 3.538 -43.650 1.00 94.69 83 LEU A O 1
ATOM 659 N N . ASP A 1 84 ? 17.436 2.317 -45.268 1.00 95.44 84 ASP A N 1
ATOM 660 C CA . ASP A 1 84 ? 16.155 3.015 -45.215 1.00 95.44 84 ASP A CA 1
ATOM 661 C C . ASP A 1 84 ? 15.360 2.594 -43.963 1.00 95.44 84 ASP A C 1
ATOM 663 O O . ASP A 1 84 ? 15.659 1.580 -43.321 1.00 95.44 84 ASP A O 1
ATOM 667 N N . ASP A 1 85 ? 14.367 3.403 -43.592 1.00 96.31 85 ASP A N 1
ATOM 668 C CA . ASP A 1 85 ? 13.631 3.229 -42.339 1.00 96.31 85 ASP A CA 1
ATOM 669 C C . ASP A 1 85 ? 12.827 1.923 -42.306 1.00 96.31 85 ASP A C 1
ATOM 671 O O . ASP A 1 85 ? 12.836 1.242 -41.281 1.00 96.31 85 ASP A O 1
ATOM 675 N N . GLN A 1 86 ? 12.219 1.517 -43.428 1.00 97.25 86 GLN A N 1
ATOM 676 C CA . GLN A 1 86 ? 11.470 0.260 -43.525 1.00 97.25 86 GLN A CA 1
ATOM 677 C C . GLN A 1 86 ? 12.379 -0.934 -43.217 1.00 97.25 86 GLN A C 1
ATOM 679 O O . GLN A 1 86 ? 12.094 -1.734 -42.322 1.00 97.25 86 GLN A O 1
ATOM 684 N N . THR A 1 87 ? 13.522 -1.007 -43.899 1.00 97.81 87 THR A N 1
ATOM 685 C CA . THR A 1 87 ? 14.502 -2.080 -43.704 1.00 97.81 87 THR A CA 1
ATOM 686 C C . THR A 1 87 ? 15.058 -2.096 -42.274 1.00 97.81 87 THR A C 1
ATOM 688 O O . THR A 1 87 ? 15.245 -3.159 -41.674 1.00 97.81 87 THR A O 1
ATOM 691 N N . ALA A 1 88 ? 15.329 -0.926 -41.690 1.00 97.38 88 ALA A N 1
ATOM 692 C CA . ALA A 1 88 ? 15.821 -0.829 -40.317 1.00 97.38 88 ALA A CA 1
ATOM 693 C C . ALA A 1 88 ? 14.772 -1.276 -39.282 1.00 97.38 88 ALA A C 1
ATOM 695 O O . ALA A 1 88 ? 15.125 -1.958 -38.315 1.00 97.38 88 ALA A O 1
ATOM 696 N N . ILE A 1 89 ? 13.495 -0.945 -39.489 1.00 98.25 89 ILE A N 1
ATOM 697 C CA . ILE A 1 89 ? 12.381 -1.406 -38.649 1.00 98.25 89 ILE A CA 1
ATOM 698 C C . ILE A 1 89 ? 12.237 -2.930 -38.744 1.00 98.25 89 ILE A C 1
ATOM 700 O O . ILE A 1 89 ? 12.147 -3.599 -37.715 1.00 98.25 89 ILE A O 1
ATOM 704 N N . GLU A 1 90 ? 12.299 -3.510 -39.944 1.00 98.12 90 GLU A N 1
ATOM 705 C CA . GLU A 1 90 ? 12.237 -4.968 -40.136 1.00 98.12 90 GLU A CA 1
ATOM 706 C C . GLU A 1 90 ? 13.378 -5.704 -39.421 1.00 98.12 90 GLU A C 1
ATOM 708 O O . GLU A 1 90 ? 13.158 -6.707 -38.737 1.00 98.12 90 GLU A O 1
ATOM 713 N N . LEU A 1 91 ? 14.604 -5.185 -39.503 1.00 98.38 91 LEU A N 1
ATOM 714 C CA . LEU A 1 91 ? 15.727 -5.738 -38.743 1.00 98.38 91 LEU A CA 1
ATOM 715 C C . LEU A 1 91 ? 15.541 -5.561 -37.235 1.00 98.38 91 LEU A C 1
ATOM 717 O O . LEU A 1 91 ? 15.918 -6.448 -36.472 1.00 98.38 91 LEU A O 1
ATOM 721 N N . THR A 1 92 ? 14.927 -4.460 -36.801 1.00 98.19 92 THR A N 1
ATOM 722 C CA . THR A 1 92 ? 14.621 -4.233 -35.385 1.00 98.19 92 THR A CA 1
ATOM 723 C C . THR A 1 92 ? 13.600 -5.247 -34.869 1.00 98.19 92 THR A C 1
ATOM 725 O O . THR A 1 92 ? 13.809 -5.820 -33.801 1.00 98.19 92 THR A O 1
ATOM 728 N N . ARG A 1 93 ? 12.558 -5.572 -35.645 1.00 97.94 93 ARG A N 1
ATOM 729 C CA . ARG A 1 93 ? 11.605 -6.650 -35.308 1.00 97.94 93 ARG A CA 1
ATOM 730 C C . ARG A 1 93 ? 12.292 -7.999 -35.127 1.00 97.94 93 ARG A C 1
ATOM 732 O O . ARG A 1 93 ? 11.925 -8.749 -34.234 1.00 97.94 93 ARG A O 1
ATOM 739 N N . ASN A 1 94 ? 13.309 -8.286 -35.936 1.00 97.00 94 ASN A N 1
ATOM 740 C CA . ASN A 1 94 ? 14.104 -9.511 -35.810 1.00 97.00 94 ASN A CA 1
ATOM 741 C C . ASN A 1 94 ? 15.097 -9.465 -34.635 1.00 97.00 94 ASN A C 1
ATOM 743 O O . ASN A 1 94 ? 15.520 -10.506 -34.136 1.00 97.00 94 ASN A O 1
ATOM 747 N N . TYR A 1 95 ? 15.484 -8.267 -34.193 1.00 97.69 95 TYR A N 1
ATOM 748 C CA . TYR A 1 95 ? 16.393 -8.056 -33.072 1.00 97.69 95 TYR A CA 1
ATOM 749 C C . TYR A 1 95 ? 15.701 -8.187 -31.711 1.00 97.69 95 TYR A C 1
ATOM 751 O O . TYR A 1 95 ? 16.248 -8.836 -30.823 1.00 97.69 95 TYR A O 1
ATOM 759 N N . LEU A 1 96 ? 14.506 -7.611 -31.541 1.00 97.75 96 LEU A N 1
ATOM 760 C CA . LEU A 1 96 ? 13.821 -7.539 -30.241 1.00 97.75 96 LEU A CA 1
ATOM 761 C C . LEU A 1 96 ? 13.591 -8.905 -29.555 1.00 97.75 96 LEU A C 1
ATOM 763 O O . LEU A 1 96 ? 13.823 -8.979 -28.350 1.00 97.75 96 LEU A O 1
ATOM 767 N N . PRO A 1 97 ? 13.241 -10.003 -30.260 1.00 96.00 97 PRO A N 1
ATOM 768 C CA . PRO A 1 97 ? 13.124 -11.332 -29.651 1.00 96.00 97 PRO A CA 1
ATOM 769 C C . PRO A 1 97 ? 14.439 -11.905 -29.106 1.00 96.00 97 PRO A C 1
ATOM 771 O O . PRO A 1 97 ? 14.418 -12.910 -28.403 1.00 96.00 97 PRO A O 1
ATOM 774 N N . ARG A 1 98 ? 15.584 -11.304 -29.451 1.00 95.12 98 ARG A N 1
ATOM 775 C CA . ARG A 1 98 ? 16.917 -11.724 -28.995 1.00 95.12 98 ARG A CA 1
ATOM 776 C C . ARG A 1 98 ? 17.402 -10.939 -27.779 1.00 95.12 98 ARG A C 1
ATOM 778 O O . ARG A 1 98 ? 18.520 -11.162 -27.336 1.00 95.12 98 ARG A O 1
ATOM 785 N N . VAL A 1 99 ? 16.616 -9.990 -27.281 1.00 95.38 99 VAL A N 1
ATOM 786 C CA . VAL A 1 99 ? 16.989 -9.148 -26.144 1.00 95.38 99 VAL A CA 1
ATOM 787 C C . VAL A 1 99 ? 16.510 -9.776 -24.841 1.00 95.38 99 VAL A C 1
ATOM 789 O O . VAL A 1 99 ? 15.333 -10.101 -24.709 1.00 95.38 99 VAL A O 1
ATOM 792 N N . ASP A 1 100 ? 17.403 -9.864 -23.857 1.00 94.44 100 ASP A N 1
ATOM 793 C CA . ASP A 1 100 ? 17.084 -10.315 -22.497 1.00 94.44 100 ASP A CA 1
ATOM 794 C C . ASP A 1 100 ? 17.499 -9.306 -21.409 1.00 94.44 100 ASP A C 1
ATOM 796 O O . ASP A 1 100 ? 17.347 -9.570 -20.219 1.00 94.44 100 ASP A O 1
ATOM 800 N N . SER A 1 101 ? 18.008 -8.136 -21.808 1.00 96.31 101 SER A N 1
ATOM 801 C CA . SER A 1 101 ? 18.495 -7.107 -20.896 1.00 96.31 101 SER A CA 1
ATOM 802 C C . SER A 1 101 ? 18.020 -5.712 -21.284 1.00 96.31 101 SER A C 1
ATOM 804 O O . SER A 1 101 ? 18.013 -5.313 -22.450 1.00 96.31 101 SER A O 1
ATOM 806 N N . TRP A 1 102 ? 17.732 -4.895 -20.268 1.00 97.31 102 TRP A N 1
ATOM 807 C CA . TRP A 1 102 ? 17.418 -3.474 -20.431 1.00 97.31 102 TRP A CA 1
ATOM 808 C C . TRP A 1 102 ? 18.519 -2.713 -21.186 1.00 97.31 102 TRP A C 1
ATOM 810 O O . TRP A 1 102 ? 18.226 -1.789 -21.945 1.00 97.31 102 TRP A O 1
ATOM 820 N N . ALA A 1 103 ? 19.781 -3.118 -21.023 1.00 97.06 103 ALA A N 1
ATOM 821 C CA . ALA A 1 103 ? 20.921 -2.448 -21.635 1.00 97.06 103 ALA A CA 1
ATOM 822 C C . ALA A 1 103 ? 20.964 -2.635 -23.161 1.00 97.06 103 ALA A C 1
ATOM 824 O O . ALA A 1 103 ? 21.411 -1.732 -23.870 1.00 97.06 103 ALA A O 1
ATOM 825 N N . HIS A 1 104 ? 20.467 -3.759 -23.688 1.00 97.50 104 HIS A N 1
ATOM 826 C CA . HIS A 1 104 ? 20.366 -3.984 -25.135 1.00 97.50 104 HIS A CA 1
ATOM 827 C C . HIS A 1 104 ? 19.420 -2.997 -25.811 1.00 97.50 104 HIS A C 1
ATOM 829 O O . HIS A 1 104 ? 19.681 -2.599 -26.944 1.00 97.50 104 HIS A O 1
ATOM 835 N N . ILE A 1 105 ? 18.342 -2.605 -25.125 1.00 98.12 105 ILE A N 1
ATOM 836 C CA . ILE A 1 105 ? 17.383 -1.609 -25.611 1.00 98.12 105 ILE A CA 1
ATOM 837 C C . ILE A 1 105 ? 17.969 -0.206 -25.478 1.00 98.12 105 ILE A C 1
ATOM 839 O O . ILE A 1 105 ? 18.074 0.529 -26.459 1.00 98.12 105 ILE A O 1
ATOM 843 N N . ASP A 1 106 ? 18.401 0.150 -24.272 1.00 97.19 106 ASP A N 1
ATOM 844 C CA . ASP A 1 106 ? 18.804 1.517 -23.943 1.00 97.19 106 ASP A CA 1
ATOM 845 C C . ASP A 1 106 ? 20.075 1.956 -24.692 1.00 97.19 106 ASP A C 1
ATOM 847 O O . ASP A 1 106 ? 20.261 3.138 -24.974 1.00 97.19 106 ASP A O 1
ATOM 851 N N . VAL A 1 107 ? 20.969 1.017 -25.026 1.00 95.81 107 VAL A N 1
ATOM 852 C CA . VAL A 1 107 ? 22.165 1.309 -25.833 1.00 95.81 107 VAL A CA 1
ATOM 853 C C . VAL A 1 107 ? 21.847 1.362 -27.328 1.00 95.81 107 VAL A C 1
ATOM 855 O O . VAL A 1 107 ? 22.516 2.100 -28.055 1.00 95.81 107 VAL A O 1
ATOM 858 N N . PHE A 1 108 ? 20.852 0.597 -27.780 1.00 95.25 108 PHE A N 1
ATOM 859 C CA . PHE A 1 108 ? 20.414 0.552 -29.173 1.00 95.25 108 PHE A CA 1
ATOM 860 C C . PHE A 1 108 ? 19.703 1.843 -29.599 1.00 95.25 108 PHE A C 1
ATOM 862 O O . PHE A 1 108 ? 20.004 2.381 -30.671 1.00 95.25 108 PHE A O 1
ATOM 869 N N . VAL A 1 109 ? 18.799 2.351 -28.754 1.00 96.31 109 VAL A N 1
ATOM 870 C CA . VAL A 1 109 ? 18.021 3.564 -29.026 1.00 96.31 109 VAL A CA 1
ATOM 871 C C . VAL A 1 109 ? 18.907 4.805 -28.868 1.00 96.31 109 VAL A C 1
ATOM 873 O O . VAL A 1 109 ? 19.364 5.143 -27.779 1.00 96.31 109 VAL A O 1
ATOM 876 N N . GLU A 1 110 ? 19.149 5.517 -29.970 1.00 94.31 110 GLU A N 1
ATOM 877 C CA . GLU A 1 110 ? 19.917 6.767 -29.986 1.00 94.31 110 GLU A CA 1
ATOM 878 C C . GLU A 1 110 ? 19.044 7.939 -30.444 1.00 94.31 110 GLU A C 1
ATOM 880 O O . GLU A 1 110 ? 18.221 7.791 -31.343 1.00 94.31 110 GLU A O 1
ATOM 885 N N . LYS A 1 111 ? 19.280 9.137 -29.895 1.00 94.19 111 LYS A N 1
ATOM 886 C CA . LYS A 1 111 ? 18.633 10.364 -30.376 1.00 94.19 111 LYS A CA 1
ATOM 887 C C . LYS A 1 111 ? 19.193 10.754 -31.744 1.00 94.19 111 LYS A C 1
ATOM 889 O O . LYS A 1 111 ? 20.323 11.241 -31.833 1.00 94.19 111 LYS A O 1
ATOM 894 N N . LYS A 1 112 ? 18.418 10.549 -32.813 1.00 90.06 112 LYS A N 1
ATOM 895 C CA . LYS A 1 112 ? 18.781 10.931 -34.191 1.00 90.06 112 LYS A CA 1
ATOM 896 C C . LYS A 1 112 ? 17.553 11.374 -34.966 1.00 90.06 112 LYS A C 1
ATOM 898 O O . LYS A 1 112 ? 16.522 10.724 -34.905 1.00 90.06 112 LYS A O 1
ATOM 903 N N . ARG A 1 113 ? 17.715 12.396 -35.814 1.00 89.56 113 ARG A N 1
ATOM 904 C CA . ARG A 1 113 ? 16.630 12.923 -36.659 1.00 89.56 113 ARG A CA 1
ATOM 905 C C . ARG A 1 113 ? 15.932 11.845 -37.499 1.00 89.56 113 ARG A C 1
ATOM 907 O O . ARG A 1 113 ? 14.723 11.905 -37.645 1.00 89.56 113 ARG A O 1
ATOM 914 N N . ARG A 1 114 ? 16.673 10.856 -38.018 1.00 89.69 114 ARG A N 1
ATOM 915 C CA . ARG A 1 114 ? 16.085 9.764 -38.815 1.00 89.69 114 ARG A CA 1
ATOM 916 C C . ARG A 1 114 ? 15.092 8.894 -38.030 1.00 89.69 114 ARG A C 1
ATOM 918 O O . ARG A 1 114 ? 14.200 8.328 -38.627 1.00 89.69 114 ARG A O 1
ATOM 925 N N . PHE A 1 115 ? 15.231 8.817 -36.705 1.00 92.38 115 PHE A N 1
ATOM 926 C CA . PHE A 1 115 ? 14.363 8.023 -35.828 1.00 92.38 115 PHE A CA 1
ATOM 927 C C . PHE A 1 115 ? 13.187 8.820 -35.247 1.00 92.38 115 PHE A C 1
ATOM 929 O O . PHE A 1 115 ? 12.460 8.307 -34.406 1.00 92.38 115 PHE A O 1
ATOM 936 N N . ALA A 1 116 ? 13.015 10.071 -35.679 1.00 92.38 116 ALA A N 1
ATOM 937 C CA . ALA A 1 116 ? 11.922 10.955 -35.275 1.00 92.38 116 ALA A CA 1
ATOM 938 C C . ALA A 1 116 ? 10.902 11.158 -36.418 1.00 92.38 116 ALA A C 1
ATOM 940 O O . ALA A 1 116 ? 10.274 12.207 -36.516 1.00 92.38 116 ALA A O 1
ATOM 941 N N . GLY A 1 117 ? 10.814 10.195 -37.343 1.00 94.56 117 GLY A N 1
ATOM 942 C CA . GLY A 1 117 ? 9.850 10.190 -38.447 1.00 94.56 117 GLY A CA 1
ATOM 943 C C . GLY A 1 117 ? 8.601 9.362 -38.133 1.00 94.56 117 GLY A C 1
ATOM 944 O O . GLY A 1 117 ? 8.606 8.553 -37.207 1.00 94.56 117 GLY A O 1
ATOM 945 N N . GLU A 1 118 ? 7.559 9.524 -38.950 1.00 96.00 118 GLU A N 1
ATOM 946 C CA . GLU A 1 118 ? 6.246 8.873 -38.793 1.00 96.00 118 GLU A CA 1
ATOM 947 C C . GLU A 1 118 ? 6.342 7.339 -38.713 1.00 96.00 118 GLU A C 1
ATOM 949 O O . GLU A 1 118 ? 5.803 6.736 -37.794 1.00 96.00 118 GLU A O 1
ATOM 954 N N . MET A 1 119 ? 7.148 6.702 -39.571 1.00 97.50 119 MET A N 1
ATOM 955 C CA . MET A 1 119 ? 7.331 5.241 -39.533 1.00 97.50 119 MET A CA 1
ATOM 956 C C . MET A 1 119 ? 7.893 4.736 -38.196 1.00 97.50 119 MET A C 1
ATOM 958 O O . MET A 1 119 ? 7.542 3.653 -37.730 1.00 97.50 119 MET A O 1
ATOM 962 N N . TRP A 1 120 ? 8.779 5.514 -37.569 1.00 97.69 120 TRP A N 1
ATOM 963 C CA . TRP A 1 120 ? 9.368 5.167 -36.275 1.00 97.69 120 TRP A CA 1
ATOM 964 C C . TRP A 1 120 ? 8.416 5.445 -35.116 1.00 97.69 120 TRP A C 1
ATOM 966 O O . TRP A 1 120 ? 8.439 4.708 -34.130 1.00 97.69 120 TRP A O 1
ATOM 976 N N . TRP A 1 121 ? 7.573 6.471 -35.242 1.00 97.94 121 TRP A N 1
ATOM 977 C CA . TRP A 1 121 ? 6.470 6.717 -34.320 1.00 97.94 121 TRP A CA 1
ATOM 978 C C . TRP A 1 121 ? 5.495 5.535 -34.320 1.00 97.94 121 TRP A C 1
ATOM 980 O O . TRP A 1 121 ? 5.276 4.929 -33.270 1.00 97.94 121 TRP A O 1
ATOM 990 N N . ASP A 1 122 ? 5.002 5.141 -35.496 1.00 98.31 122 ASP A N 1
ATOM 991 C CA . ASP A 1 122 ? 4.059 4.029 -35.649 1.00 98.31 122 ASP A CA 1
ATOM 992 C C . ASP A 1 122 ? 4.639 2.724 -35.106 1.00 98.31 122 ASP A C 1
ATOM 994 O O . ASP A 1 122 ? 3.982 1.999 -34.356 1.00 98.31 122 ASP A O 1
ATOM 998 N N . PHE A 1 123 ? 5.910 2.452 -35.410 1.00 98.56 123 PHE A N 1
ATOM 999 C CA . PHE A 1 123 ? 6.585 1.269 -34.895 1.00 98.56 123 PHE A CA 1
ATOM 1000 C C . PHE A 1 123 ? 6.761 1.302 -33.368 1.00 98.56 123 PHE A C 1
ATOM 1002 O O . PHE A 1 123 ? 6.605 0.271 -32.708 1.00 98.56 123 PHE A O 1
ATOM 1009 N N . ALA A 1 124 ? 7.047 2.466 -32.776 1.00 98.44 124 ALA A N 1
ATOM 1010 C CA . ALA A 1 124 ? 7.119 2.599 -31.324 1.00 98.44 124 ALA A CA 1
ATOM 1011 C C . ALA A 1 124 ? 5.752 2.353 -30.665 1.00 98.44 124 ALA A C 1
ATOM 1013 O O . ALA A 1 124 ? 5.697 1.640 -29.661 1.00 98.44 124 ALA A O 1
ATOM 1014 N N . LEU A 1 125 ? 4.663 2.879 -31.242 1.00 98.50 125 LEU A N 1
ATOM 1015 C CA . LEU A 1 125 ? 3.295 2.636 -30.769 1.00 98.50 125 LEU A CA 1
ATOM 1016 C C . LEU A 1 125 ? 2.896 1.164 -30.878 1.00 98.50 125 LEU A C 1
ATOM 1018 O O . LEU A 1 125 ? 2.298 0.621 -29.949 1.00 98.50 125 LEU A O 1
ATOM 1022 N N . GLU A 1 126 ? 3.265 0.502 -31.972 1.00 98.38 126 GLU A N 1
ATOM 1023 C CA . GLU A 1 126 ? 3.055 -0.936 -32.127 1.00 98.38 126 GLU A CA 1
ATOM 1024 C C . GLU A 1 126 ? 3.792 -1.723 -31.036 1.00 98.38 126 GLU A C 1
ATOM 1026 O O . GLU A 1 126 ? 3.215 -2.609 -30.402 1.00 98.38 126 GLU A O 1
ATOM 1031 N N . CYS A 1 127 ? 5.046 -1.362 -30.752 1.00 98.50 127 CYS A N 1
ATOM 1032 C CA . CYS A 1 127 ? 5.837 -2.012 -29.711 1.00 98.50 127 CYS A CA 1
ATOM 1033 C C . CYS A 1 127 ? 5.191 -1.905 -28.318 1.00 98.50 127 CYS A C 1
ATOM 1035 O O . CYS A 1 127 ? 5.310 -2.843 -27.528 1.00 98.50 127 CYS A O 1
ATOM 1037 N N . LEU A 1 128 ? 4.472 -0.814 -28.018 1.00 98.44 128 LEU A N 1
ATOM 1038 C CA . LEU A 1 128 ? 3.745 -0.648 -26.749 1.00 98.44 128 LEU A CA 1
ATOM 1039 C C . LEU A 1 128 ? 2.620 -1.676 -26.543 1.00 98.44 128 LEU A C 1
ATOM 1041 O O . LEU A 1 128 ? 2.231 -1.914 -25.400 1.00 98.44 128 LEU A O 1
ATOM 1045 N N . GLN A 1 129 ? 2.101 -2.272 -27.621 1.00 97.56 129 GLN A N 1
ATOM 1046 C CA . GLN A 1 129 ? 1.017 -3.262 -27.578 1.00 97.56 129 GLN A CA 1
ATOM 1047 C C . GLN A 1 129 ? 1.518 -4.710 -27.457 1.00 97.56 129 GLN A C 1
ATOM 1049 O O . GLN A 1 129 ? 0.712 -5.637 -27.411 1.00 97.56 129 GLN A O 1
ATOM 1054 N N . SER A 1 130 ? 2.835 -4.925 -27.423 1.00 97.69 130 SER A N 1
ATOM 1055 C CA . SER A 1 130 ? 3.427 -6.261 -27.338 1.00 97.69 130 SER A CA 1
ATOM 1056 C C . SER A 1 130 ? 3.237 -6.905 -25.961 1.00 97.69 130 SER A C 1
ATOM 1058 O O . SER A 1 130 ? 3.243 -6.235 -24.931 1.00 97.69 130 SER A O 1
ATOM 1060 N N . GLU A 1 131 ? 3.150 -8.235 -25.930 1.00 97.00 131 GLU A N 1
ATOM 1061 C CA . GLU A 1 131 ? 3.227 -9.016 -24.688 1.00 97.00 131 GLU A CA 1
ATOM 1062 C C . GLU A 1 131 ? 4.675 -9.196 -24.199 1.00 97.00 131 GLU A C 1
ATOM 1064 O O . GLU A 1 131 ? 4.902 -9.571 -23.052 1.00 97.00 131 GLU A O 1
ATOM 1069 N N . ALA A 1 132 ? 5.672 -8.929 -25.051 1.00 97.69 132 ALA A N 1
ATOM 1070 C CA . ALA A 1 132 ? 7.079 -9.096 -24.705 1.00 97.69 132 ALA A CA 1
ATOM 1071 C C . ALA A 1 132 ? 7.638 -7.847 -24.001 1.00 97.69 132 ALA A C 1
ATOM 1073 O O . ALA A 1 132 ? 7.754 -6.776 -24.605 1.00 97.69 132 ALA A O 1
ATOM 1074 N N . GLU A 1 133 ? 8.076 -8.005 -22.750 1.00 97.88 133 GLU A N 1
ATOM 1075 C CA . GLU A 1 133 ? 8.514 -6.911 -21.870 1.00 97.88 133 GLU A CA 1
ATOM 1076 C C . GLU A 1 133 ? 9.547 -5.966 -22.512 1.00 97.88 133 GLU A C 1
ATOM 1078 O O . GLU A 1 133 ? 9.381 -4.744 -22.497 1.00 97.88 133 GLU A O 1
ATOM 1083 N N . PHE A 1 134 ? 10.607 -6.509 -23.121 1.00 98.12 134 PHE A N 1
ATOM 1084 C CA . PHE A 1 134 ? 11.653 -5.690 -23.745 1.00 98.12 134 PHE A CA 1
ATOM 1085 C C . PHE A 1 134 ? 11.218 -5.036 -25.062 1.00 98.12 134 PHE A C 1
ATOM 1087 O O . PHE A 1 134 ? 11.763 -3.992 -25.423 1.00 98.12 134 PHE A O 1
ATOM 1094 N N . THR A 1 135 ? 10.202 -5.579 -25.741 1.00 98.56 135 THR A N 1
ATOM 1095 C CA . THR A 1 135 ? 9.579 -4.913 -26.897 1.00 98.56 135 THR A CA 1
ATOM 1096 C C . THR A 1 135 ? 8.784 -3.696 -26.433 1.00 98.56 135 THR A C 1
ATOM 1098 O O . THR A 1 135 ? 8.975 -2.603 -26.963 1.00 98.56 135 THR A O 1
ATOM 1101 N N . VAL A 1 136 ? 7.988 -3.833 -25.368 1.00 98.69 136 VAL A N 1
ATOM 1102 C CA . VAL A 1 136 ? 7.283 -2.688 -24.770 1.00 98.69 136 VAL A CA 1
ATOM 1103 C C . VAL A 1 136 ? 8.282 -1.642 -24.270 1.00 98.69 136 VAL A C 1
ATOM 1105 O O . VAL A 1 136 ? 8.131 -0.454 -24.565 1.00 98.69 136 VAL A O 1
ATOM 1108 N N . ARG A 1 137 ? 9.363 -2.064 -23.591 1.00 98.62 137 ARG A N 1
ATOM 1109 C CA . ARG A 1 137 ? 10.453 -1.159 -23.184 1.00 98.62 137 ARG A CA 1
ATOM 1110 C C . ARG A 1 137 ? 11.042 -0.415 -24.382 1.00 98.62 137 ARG A C 1
ATOM 1112 O O . ARG A 1 137 ? 11.262 0.788 -24.275 1.00 98.62 137 ARG A O 1
ATOM 1119 N N . TYR A 1 138 ? 11.289 -1.092 -25.503 1.00 98.62 138 TYR A N 1
ATOM 1120 C CA . TYR A 1 138 ? 11.789 -0.446 -26.715 1.00 98.62 138 TYR A CA 1
ATOM 1121 C C . TYR A 1 138 ? 10.861 0.670 -27.200 1.00 98.62 138 TYR A C 1
ATOM 1123 O O . TYR A 1 138 ? 11.348 1.769 -27.474 1.00 98.62 138 TYR A O 1
ATOM 1131 N N . GLY A 1 139 ? 9.547 0.426 -27.234 1.00 98.56 139 GLY A N 1
ATOM 1132 C CA . GLY A 1 139 ? 8.556 1.451 -27.571 1.00 98.56 139 GLY A CA 1
ATOM 1133 C C . GLY A 1 139 ? 8.657 2.666 -26.645 1.00 98.56 139 GLY A C 1
ATOM 1134 O O . GLY A 1 139 ? 8.853 3.789 -27.111 1.00 98.56 139 GLY A O 1
ATOM 1135 N N . VAL A 1 140 ? 8.648 2.442 -25.325 1.00 98.75 140 VAL A N 1
ATOM 1136 C CA . VAL A 1 140 ? 8.748 3.519 -24.322 1.00 98.75 140 VAL A CA 1
ATOM 1137 C C . VAL A 1 140 ? 10.051 4.316 -24.468 1.00 98.75 140 VAL A C 1
ATOM 1139 O O . VAL A 1 140 ? 10.029 5.545 -24.499 1.00 98.75 140 VAL A O 1
ATOM 1142 N N . ILE A 1 141 ? 11.198 3.643 -24.585 1.00 98.62 141 ILE A N 1
ATOM 1143 C CA . ILE A 1 141 ? 12.505 4.309 -24.694 1.00 98.62 141 ILE A CA 1
ATOM 1144 C C . ILE A 1 141 ? 12.641 5.057 -26.030 1.00 98.62 141 ILE A C 1
ATOM 1146 O O . ILE A 1 141 ? 13.233 6.140 -26.061 1.00 98.62 141 ILE A O 1
ATOM 1150 N N . SER A 1 142 ? 12.057 4.539 -27.114 1.00 98.31 142 SER A N 1
ATOM 1151 C CA . SER A 1 142 ? 12.027 5.208 -28.422 1.00 98.31 142 SER A CA 1
ATOM 1152 C C . SER A 1 142 ? 11.232 6.512 -28.373 1.00 98.31 142 SER A C 1
ATOM 1154 O O . SER A 1 142 ? 11.753 7.546 -28.804 1.00 98.31 142 SER A O 1
ATOM 1156 N N . LEU A 1 143 ? 10.040 6.491 -27.760 1.00 98.50 143 LEU A N 1
ATOM 1157 C CA . LEU A 1 143 ? 9.222 7.686 -27.522 1.00 98.50 143 LEU A CA 1
ATOM 1158 C C . LEU A 1 143 ? 9.952 8.702 -26.637 1.00 98.50 143 LEU A C 1
ATOM 1160 O O . LEU A 1 143 ? 10.102 9.861 -27.023 1.00 98.50 143 LEU A O 1
ATOM 1164 N N . MET A 1 144 ? 10.502 8.253 -25.503 1.00 98.00 144 MET A N 1
ATOM 1165 C CA . MET A 1 144 ? 11.278 9.103 -24.590 1.00 98.00 144 MET A CA 1
ATOM 1166 C C . MET A 1 144 ? 12.448 9.807 -25.295 1.00 98.00 144 MET A C 1
ATOM 1168 O O . MET A 1 144 ? 12.763 10.959 -25.001 1.00 98.00 144 MET A O 1
ATOM 1172 N N . THR A 1 145 ? 13.132 9.103 -26.197 1.00 97.69 145 THR A N 1
ATOM 1173 C CA . THR A 1 145 ? 14.384 9.584 -26.794 1.00 97.69 145 THR A CA 1
ATOM 1174 C C . THR A 1 145 ? 14.154 10.529 -27.970 1.00 97.69 145 THR A C 1
ATOM 1176 O O . THR A 1 145 ? 14.916 11.490 -28.136 1.00 97.69 145 THR A O 1
ATOM 1179 N N . ASN A 1 146 ? 13.136 10.255 -28.791 1.00 97.19 146 ASN A N 1
ATOM 1180 C CA . ASN A 1 146 ? 12.956 10.918 -30.084 1.00 97.19 146 ASN A CA 1
ATOM 1181 C C . ASN A 1 146 ? 11.692 11.786 -30.190 1.00 97.19 146 ASN A C 1
ATOM 1183 O O . ASN A 1 146 ? 11.646 12.589 -31.115 1.00 97.19 146 ASN A O 1
ATOM 1187 N N . PHE A 1 147 ? 10.731 11.681 -29.261 1.00 97.00 147 PHE A N 1
ATOM 1188 C CA . PHE A 1 147 ? 9.406 12.317 -29.383 1.00 97.00 147 PHE A CA 1
ATOM 1189 C C . PHE A 1 147 ? 8.949 13.088 -28.127 1.00 97.00 147 PHE A C 1
ATOM 1191 O O . PHE A 1 147 ? 7.771 13.391 -27.970 1.00 97.00 147 PHE A O 1
ATOM 1198 N N . LEU A 1 148 ? 9.863 13.426 -27.209 1.00 95.56 148 LEU A N 1
ATOM 1199 C CA . LEU A 1 148 ? 9.576 14.363 -26.112 1.00 95.56 148 LEU A CA 1
ATOM 1200 C C . LEU A 1 148 ? 9.877 15.802 -26.542 1.00 95.56 148 LEU A C 1
ATOM 1202 O O . LEU A 1 148 ? 10.922 16.365 -26.204 1.00 95.56 148 LEU A O 1
ATOM 1206 N N . ASP A 1 149 ? 8.958 16.374 -27.311 1.00 94.00 149 ASP A N 1
ATOM 1207 C CA . ASP A 1 149 ? 8.964 17.767 -27.758 1.00 94.00 149 ASP A CA 1
ATOM 1208 C C . ASP A 1 149 ? 7.555 18.386 -27.674 1.00 94.00 149 ASP A C 1
ATOM 1210 O O . ASP A 1 149 ? 6.586 17.711 -27.317 1.00 94.00 149 ASP A O 1
ATOM 1214 N N . GLU A 1 150 ? 7.447 19.687 -27.956 1.00 93.38 150 GLU A N 1
ATOM 1215 C CA . GLU A 1 150 ? 6.185 20.437 -27.858 1.00 93.38 150 GLU A CA 1
ATOM 1216 C C . GLU A 1 150 ? 5.084 19.901 -28.783 1.00 93.38 150 GLU A C 1
ATOM 1218 O O . GLU A 1 150 ? 3.909 20.070 -28.478 1.00 93.38 150 GLU A O 1
ATOM 1223 N N . ALA A 1 151 ? 5.440 19.255 -29.898 1.00 93.94 151 ALA A N 1
ATOM 1224 C CA . ALA A 1 151 ? 4.464 18.769 -30.868 1.00 93.94 151 ALA A CA 1
ATOM 1225 C C . ALA A 1 151 ? 3.876 17.403 -30.479 1.00 93.94 151 ALA A C 1
ATOM 1227 O O . ALA A 1 151 ? 2.727 17.124 -30.814 1.00 93.94 151 ALA A O 1
ATOM 1228 N N . HIS A 1 152 ? 4.645 16.564 -29.775 1.00 96.25 152 HIS A N 1
ATOM 1229 C CA . HIS A 1 152 ? 4.289 15.155 -29.574 1.00 96.25 152 HIS A CA 1
ATOM 1230 C C . HIS A 1 152 ? 4.030 14.756 -28.113 1.00 96.25 152 HIS A C 1
ATOM 1232 O O . HIS A 1 152 ? 3.446 13.698 -27.885 1.00 96.25 152 HIS A O 1
ATOM 1238 N N . THR A 1 153 ? 4.427 15.550 -27.109 1.00 96.62 153 THR A N 1
ATOM 1239 C CA . THR A 1 153 ? 4.390 15.107 -25.693 1.00 96.62 153 THR A CA 1
ATOM 1240 C C . THR A 1 153 ? 2.995 14.665 -25.224 1.00 96.62 153 THR A C 1
ATOM 1242 O O . THR A 1 153 ? 2.875 13.618 -24.586 1.00 96.62 153 THR A O 1
ATOM 1245 N N . ASP A 1 154 ? 1.931 15.380 -25.599 1.00 96.62 154 ASP A N 1
ATOM 1246 C CA . ASP A 1 154 ? 0.555 14.978 -25.271 1.00 96.62 154 ASP A CA 1
ATOM 1247 C C . ASP A 1 154 ? 0.167 13.635 -25.911 1.00 96.62 154 ASP A C 1
ATOM 1249 O O . ASP A 1 154 ? -0.467 12.787 -25.277 1.00 96.62 154 ASP A O 1
ATOM 1253 N N . GLN A 1 155 ? 0.581 13.409 -27.162 1.00 97.75 155 GLN A N 1
ATOM 1254 C CA . GLN A 1 155 ? 0.336 12.155 -27.878 1.00 97.75 155 GLN A CA 1
ATOM 1255 C C . GLN A 1 155 ? 1.131 11.001 -27.262 1.00 97.75 155 GLN A C 1
ATOM 1257 O O . GLN A 1 155 ? 0.616 9.886 -27.165 1.00 97.75 155 GLN A O 1
ATOM 1262 N N . VAL A 1 156 ? 2.358 11.269 -26.800 1.00 98.25 156 VAL A N 1
ATOM 1263 C CA . VAL A 1 156 ? 3.161 10.294 -26.057 1.00 98.25 156 VAL A CA 1
ATOM 1264 C C . VAL A 1 156 ? 2.413 9.885 -24.792 1.00 98.25 156 VAL A C 1
ATOM 1266 O O . VAL A 1 156 ? 2.184 8.696 -24.599 1.00 98.25 156 VAL A O 1
ATOM 1269 N N . PHE A 1 157 ? 1.966 10.830 -23.961 1.00 97.75 157 PHE A N 1
ATOM 1270 C CA . PHE A 1 157 ? 1.231 10.501 -22.730 1.00 97.75 157 PHE A CA 1
ATOM 1271 C C . PHE A 1 157 ? -0.057 9.726 -23.020 1.00 97.75 157 PHE A C 1
ATOM 1273 O O . PHE A 1 157 ? -0.306 8.694 -22.395 1.00 97.75 157 PHE A O 1
ATOM 1280 N N . ALA A 1 158 ? -0.822 10.136 -24.035 1.00 97.06 158 ALA A N 1
ATOM 1281 C CA . ALA A 1 158 ? -2.011 9.407 -24.467 1.00 97.06 158 ALA A CA 1
ATOM 1282 C C . ALA A 1 158 ? -1.702 7.951 -24.866 1.00 97.06 158 ALA A C 1
ATOM 1284 O O . ALA A 1 158 ? -2.439 7.044 -24.475 1.00 97.06 158 ALA A O 1
ATOM 1285 N N . ALA A 1 159 ? -0.602 7.711 -25.586 1.00 97.56 159 ALA A N 1
ATOM 1286 C CA . ALA A 1 159 ? -0.168 6.365 -25.949 1.00 97.56 159 ALA A CA 1
ATOM 1287 C C . ALA A 1 159 ? 0.235 5.524 -24.724 1.00 97.56 159 ALA A C 1
ATOM 1289 O O . ALA A 1 159 ? -0.117 4.344 -24.641 1.00 97.56 159 ALA A O 1
ATOM 1290 N N . LEU A 1 160 ? 0.929 6.121 -23.748 1.00 97.06 160 LEU A N 1
ATOM 1291 C CA . LEU A 1 160 ? 1.388 5.411 -22.547 1.00 97.06 160 LEU A CA 1
ATOM 1292 C C . LEU A 1 160 ? 0.238 4.946 -21.647 1.00 97.06 160 LEU A C 1
ATOM 1294 O O . LEU A 1 160 ? 0.352 3.883 -21.040 1.00 97.06 160 LEU A O 1
ATOM 1298 N N . ARG A 1 161 ? -0.887 5.672 -21.604 1.00 95.44 161 ARG A N 1
ATOM 1299 C CA . ARG A 1 161 ? -2.100 5.244 -20.875 1.00 95.44 161 ARG A CA 1
ATOM 1300 C C . ARG A 1 161 ? -2.663 3.909 -21.384 1.00 95.44 161 ARG A C 1
ATOM 1302 O O . ARG A 1 161 ? -3.381 3.229 -20.658 1.00 95.44 161 ARG A O 1
ATOM 1309 N N . GLY A 1 162 ? -2.348 3.528 -22.626 1.00 93.38 162 GLY A N 1
ATOM 1310 C CA . GLY A 1 162 ? -2.752 2.255 -23.226 1.00 93.38 162 GLY A CA 1
ATOM 1311 C C . GLY A 1 162 ? -1.845 1.066 -22.889 1.00 93.38 162 GLY A C 1
ATOM 1312 O O . GLY A 1 162 ? -2.184 -0.062 -23.250 1.00 93.38 162 GLY A O 1
ATOM 1313 N N . VAL A 1 163 ? -0.704 1.280 -22.224 1.00 95.75 163 VAL A N 1
ATOM 1314 C CA . VAL A 1 163 ? 0.250 0.210 -21.890 1.00 95.75 163 VAL A CA 1
ATOM 1315 C C . VAL A 1 163 ? -0.303 -0.644 -20.748 1.00 95.75 163 VAL A C 1
ATOM 1317 O O . VAL A 1 163 ? -0.492 -0.163 -19.636 1.00 95.75 163 VAL A O 1
ATOM 1320 N N . LYS A 1 164 ? -0.528 -1.938 -21.009 1.00 90.88 164 LYS A N 1
ATOM 1321 C CA . LYS A 1 164 ? -1.083 -2.895 -20.026 1.00 90.88 164 LYS A CA 1
ATOM 1322 C C . LYS A 1 164 ? -0.037 -3.795 -19.360 1.00 90.88 164 LYS A C 1
ATOM 1324 O O . LYS A 1 164 ? -0.378 -4.593 -18.492 1.00 90.88 164 LYS A O 1
ATOM 1329 N N . HIS A 1 165 ? 1.219 -3.719 -19.794 1.00 94.94 165 HIS A N 1
ATOM 1330 C CA . HIS A 1 165 ? 2.272 -4.633 -19.362 1.00 94.94 165 HIS A CA 1
ATOM 1331 C C . HIS A 1 165 ? 2.799 -4.270 -17.960 1.00 94.94 165 HIS A C 1
ATOM 1333 O O . HIS A 1 165 ? 3.363 -3.195 -17.770 1.00 94.94 165 HIS A O 1
ATOM 1339 N N . ASP A 1 166 ? 2.681 -5.188 -16.992 1.00 92.81 166 ASP A N 1
ATOM 1340 C CA . ASP A 1 166 ? 3.004 -4.932 -15.571 1.00 92.81 166 ASP A CA 1
ATOM 1341 C C . ASP A 1 166 ? 4.474 -5.215 -15.182 1.00 92.81 166 ASP A C 1
ATOM 1343 O O . ASP A 1 166 ? 4.890 -4.984 -14.047 1.00 92.81 166 ASP A O 1
ATOM 1347 N N . GLY A 1 167 ? 5.276 -5.709 -16.132 1.00 95.44 167 GLY A N 1
ATOM 1348 C CA . GLY A 1 167 ? 6.686 -6.056 -15.931 1.00 95.44 167 GLY A CA 1
ATOM 1349 C C . GLY A 1 167 ? 7.566 -4.911 -15.416 1.00 95.44 167 GLY A C 1
ATOM 1350 O O . GLY A 1 167 ? 7.393 -3.734 -15.754 1.00 95.44 167 GLY A O 1
ATOM 1351 N N . TYR A 1 168 ? 8.554 -5.278 -14.599 1.00 95.81 168 TYR A N 1
ATOM 1352 C CA . TYR A 1 168 ? 9.459 -4.357 -13.916 1.00 95.81 168 TYR A CA 1
ATOM 1353 C C . TYR A 1 168 ? 10.194 -3.404 -14.872 1.00 95.81 168 TYR A C 1
ATOM 1355 O O . TYR A 1 168 ? 10.275 -2.199 -14.610 1.00 95.81 168 TYR A O 1
ATOM 1363 N N . TYR A 1 169 ? 10.729 -3.910 -15.985 1.00 97.19 169 TYR A N 1
ATOM 1364 C CA . TYR A 1 169 ? 11.504 -3.115 -16.937 1.00 97.19 169 TYR A CA 1
ATOM 1365 C C . TYR A 1 169 ? 10.637 -2.153 -17.743 1.00 97.19 169 TYR A C 1
ATOM 1367 O O . TYR A 1 169 ? 11.131 -1.087 -18.127 1.00 97.19 169 TYR A O 1
ATOM 1375 N N . VAL A 1 170 ? 9.359 -2.478 -17.952 1.00 98.12 170 VAL A N 1
ATOM 1376 C CA . VAL A 1 170 ? 8.386 -1.554 -18.549 1.00 98.12 170 VAL A CA 1
ATOM 1377 C C . VAL A 1 170 ? 8.069 -0.433 -17.573 1.00 98.12 170 VAL A C 1
ATOM 1379 O O . VAL A 1 170 ? 8.279 0.733 -17.910 1.00 98.12 170 VAL A O 1
ATOM 1382 N N . LYS A 1 171 ? 7.685 -0.751 -16.330 1.00 97.50 171 LYS A N 1
ATOM 1383 C CA . LYS A 1 171 ? 7.395 0.281 -15.322 1.00 97.50 171 LYS A CA 1
ATOM 1384 C C . LYS A 1 171 ? 8.596 1.192 -15.054 1.00 97.50 171 LYS A C 1
ATOM 1386 O O . LYS A 1 171 ? 8.449 2.407 -14.922 1.00 97.50 171 LYS A O 1
ATOM 1391 N N . MET A 1 172 ? 9.811 0.637 -15.027 1.00 98.00 172 MET A N 1
ATOM 1392 C CA . MET A 1 172 ? 11.041 1.428 -14.907 1.00 98.00 172 MET A CA 1
ATOM 1393 C C . MET A 1 172 ? 11.260 2.379 -16.089 1.00 98.00 172 MET A C 1
ATOM 1395 O O . MET A 1 172 ? 11.767 3.486 -15.879 1.00 98.00 172 MET A O 1
ATOM 1399 N N . ALA A 1 173 ? 10.924 1.954 -17.312 1.00 98.44 173 ALA A N 1
ATOM 1400 C CA . ALA A 1 173 ? 11.014 2.795 -18.503 1.00 98.44 173 ALA A CA 1
ATOM 1401 C C . ALA A 1 173 ? 9.961 3.906 -18.480 1.00 98.44 173 ALA A C 1
ATOM 1403 O O . ALA A 1 173 ? 10.318 5.057 -18.707 1.00 98.44 173 ALA A O 1
ATOM 1404 N N . LEU A 1 174 ? 8.711 3.594 -18.115 1.00 98.50 174 LEU A N 1
ATOM 1405 C CA . LEU A 1 174 ? 7.635 4.581 -17.957 1.00 98.50 174 LEU A CA 1
ATOM 1406 C C . LEU A 1 174 ? 8.020 5.654 -16.932 1.00 98.50 174 LEU A C 1
ATOM 1408 O O . LEU A 1 174 ? 7.998 6.846 -17.231 1.00 98.50 174 LEU A O 1
ATOM 1412 N N . ALA A 1 175 ? 8.484 5.235 -15.752 1.00 98.25 175 ALA A N 1
ATOM 1413 C CA . ALA A 1 175 ? 8.956 6.150 -14.717 1.00 98.25 175 ALA A CA 1
ATOM 1414 C C . ALA A 1 175 ? 10.117 7.042 -15.197 1.00 98.25 175 ALA A C 1
ATOM 1416 O O . ALA A 1 175 ? 10.213 8.210 -14.817 1.00 98.25 175 ALA A O 1
ATOM 1417 N N . TRP A 1 176 ? 11.025 6.502 -16.017 1.00 98.50 176 TRP A N 1
ATOM 1418 C CA . TRP A 1 176 ? 12.125 7.279 -16.585 1.00 98.50 176 TRP A CA 1
ATOM 1419 C C . TRP A 1 176 ? 11.661 8.246 -17.675 1.00 98.50 176 TRP A C 1
ATOM 1421 O O . TRP A 1 176 ? 12.144 9.381 -17.708 1.00 98.50 176 TRP A O 1
ATOM 1431 N N . LEU A 1 177 ? 10.701 7.842 -18.505 1.00 98.50 177 LEU A N 1
ATOM 1432 C CA . LEU A 1 177 ? 10.092 8.707 -19.505 1.00 98.50 177 LEU A CA 1
ATOM 1433 C C . LEU A 1 177 ? 9.441 9.909 -18.833 1.00 98.50 177 LEU A C 1
ATOM 1435 O O . LEU A 1 177 ? 9.819 11.029 -19.163 1.00 98.50 177 LEU A O 1
ATOM 1439 N N . TYR A 1 178 ? 8.574 9.707 -17.837 1.00 98.38 178 TYR A N 1
ATOM 1440 C CA . TYR A 1 178 ? 7.952 10.823 -17.116 1.00 98.38 178 TYR A CA 1
ATOM 1441 C C . TYR A 1 178 ? 8.996 11.719 -16.443 1.00 98.38 178 TYR A C 1
ATOM 1443 O O . TYR A 1 178 ? 8.981 12.933 -16.617 1.00 98.38 178 TYR A O 1
ATOM 1451 N N . ALA A 1 179 ? 9.993 11.147 -15.764 1.00 98.06 179 ALA A N 1
ATOM 1452 C CA . ALA A 1 179 ? 11.061 11.953 -15.171 1.00 98.06 179 ALA A CA 1
ATOM 1453 C C . ALA A 1 179 ? 11.867 12.757 -16.212 1.00 98.06 179 ALA A C 1
ATOM 1455 O O . ALA A 1 179 ? 12.418 13.809 -15.886 1.00 98.06 179 ALA A O 1
ATOM 1456 N N . THR A 1 180 ? 11.962 12.267 -17.451 1.00 97.81 180 THR A N 1
ATOM 1457 C CA . THR A 1 180 ? 12.627 12.959 -18.563 1.00 97.81 180 THR A CA 1
ATOM 1458 C C . THR A 1 180 ? 11.728 14.030 -19.176 1.00 97.81 180 THR A C 1
ATOM 1460 O O . THR A 1 180 ? 12.206 15.138 -19.404 1.00 97.81 180 THR A O 1
ATOM 1463 N N . ALA A 1 181 ? 10.439 13.744 -19.371 1.00 98.25 181 ALA A N 1
ATOM 1464 C CA . ALA A 1 181 ? 9.449 14.699 -19.862 1.00 98.25 181 ALA A CA 1
ATOM 1465 C C . ALA A 1 181 ? 9.316 15.898 -18.915 1.00 98.25 181 ALA A C 1
ATOM 1467 O O . ALA A 1 181 ? 9.364 17.040 -19.366 1.00 98.25 181 ALA A O 1
ATOM 1468 N N . ALA A 1 182 ? 9.302 15.657 -17.600 1.00 98.00 182 ALA A N 1
ATOM 1469 C CA . ALA A 1 182 ? 9.187 16.702 -16.585 1.00 98.00 182 ALA A CA 1
ATOM 1470 C C . ALA A 1 182 ? 10.307 17.755 -16.638 1.00 98.00 182 ALA A C 1
ATOM 1472 O O . ALA A 1 182 ? 10.116 18.864 -16.146 1.00 98.00 182 ALA A O 1
ATOM 1473 N N . VAL A 1 183 ? 11.470 17.438 -17.222 1.00 96.56 183 VAL A N 1
ATOM 1474 C CA . VAL A 1 183 ? 12.569 18.407 -17.388 1.00 96.56 183 VAL A CA 1
ATOM 1475 C C . VAL A 1 183 ? 12.167 19.559 -18.311 1.00 96.56 183 VAL A C 1
ATOM 1477 O O . VAL A 1 183 ? 12.612 20.684 -18.104 1.00 96.56 183 VAL A O 1
ATOM 1480 N N . HIS A 1 184 ? 11.336 19.286 -19.318 1.00 94.19 184 HIS A N 1
ATOM 1481 C CA . HIS A 1 184 ? 10.908 20.271 -20.316 1.00 94.19 184 HIS A CA 1
ATOM 1482 C C . HIS A 1 184 ? 9.422 20.639 -20.184 1.00 94.19 184 HIS A C 1
ATOM 1484 O O . HIS A 1 184 ? 9.043 21.762 -20.492 1.00 94.19 184 HIS A O 1
ATOM 1490 N N . PHE A 1 185 ? 8.604 19.730 -19.651 1.00 96.62 185 PHE A N 1
ATOM 1491 C CA . PHE A 1 185 ? 7.147 19.837 -19.554 1.00 96.62 185 PHE A CA 1
ATOM 1492 C C . PHE A 1 185 ? 6.685 19.590 -18.113 1.00 96.62 185 PHE A C 1
ATOM 1494 O O . PHE A 1 185 ? 5.914 18.670 -17.843 1.00 96.62 185 PHE A O 1
ATOM 1501 N N . PHE A 1 186 ? 7.221 20.361 -17.162 1.00 95.75 186 PHE A N 1
ATOM 1502 C CA . PHE A 1 186 ? 7.091 20.090 -15.724 1.00 95.75 186 PHE A CA 1
ATOM 1503 C C . PHE A 1 186 ? 5.634 19.987 -15.253 1.00 95.75 186 PHE A C 1
ATOM 1505 O O . PHE A 1 186 ? 5.238 18.950 -14.730 1.00 95.75 186 PHE A O 1
ATOM 1512 N N . GLU A 1 187 ? 4.829 21.027 -15.476 1.00 94.06 187 GLU A N 1
ATOM 1513 C CA . GLU A 1 187 ? 3.434 21.076 -15.014 1.00 94.06 187 GLU A CA 1
ATOM 1514 C C . GLU A 1 187 ? 2.565 20.012 -15.692 1.00 94.06 187 GLU A C 1
ATOM 1516 O O . GLU A 1 187 ? 1.849 19.278 -15.013 1.00 94.06 187 GLU A O 1
ATOM 1521 N N . LEU A 1 188 ? 2.700 19.872 -17.015 1.00 95.69 188 LEU A N 1
ATOM 1522 C CA . LEU A 1 188 ? 2.001 18.854 -17.801 1.00 95.69 188 LEU A CA 1
ATOM 1523 C C . LEU A 1 188 ? 2.309 17.441 -17.285 1.00 95.69 188 LEU A C 1
ATOM 1525 O O . LEU A 1 188 ? 1.411 16.623 -17.106 1.00 95.69 188 LEU A O 1
ATOM 1529 N N . THR A 1 189 ? 3.581 17.163 -16.992 1.00 97.44 189 THR A N 1
ATOM 1530 C CA . THR A 1 189 ? 4.001 15.846 -16.501 1.00 97.44 189 THR A CA 1
ATOM 1531 C C . THR A 1 189 ? 3.529 15.582 -15.074 1.00 97.44 189 THR A C 1
ATOM 1533 O O . THR A 1 189 ? 3.154 14.455 -14.762 1.00 97.44 189 THR A O 1
ATOM 1536 N N . LEU A 1 190 ? 3.526 16.594 -14.198 1.00 94.75 190 LEU A N 1
ATOM 1537 C CA . LEU A 1 190 ? 2.972 16.445 -12.848 1.00 94.75 190 LEU A CA 1
ATOM 1538 C C . LEU A 1 190 ? 1.475 16.124 -12.889 1.00 94.75 190 LEU A C 1
ATOM 1540 O O . LEU A 1 190 ? 1.029 15.238 -12.165 1.00 94.75 190 LEU A O 1
ATOM 1544 N N . ALA A 1 191 ? 0.714 16.800 -13.753 1.00 93.25 191 ALA A N 1
ATOM 1545 C CA . ALA A 1 191 ? -0.705 16.508 -13.931 1.00 93.25 191 ALA A CA 1
ATOM 1546 C C . ALA A 1 191 ? -0.935 15.064 -14.416 1.00 93.25 191 ALA A C 1
ATOM 1548 O O . ALA A 1 191 ? -1.814 14.378 -13.896 1.00 93.25 191 ALA A O 1
ATOM 1549 N N . GLU A 1 192 ? -0.111 14.579 -15.351 1.00 95.44 192 GLU A N 1
ATOM 1550 C CA . GLU A 1 192 ? -0.186 13.195 -15.835 1.00 95.44 192 GLU A CA 1
ATOM 1551 C C . GLU A 1 192 ? 0.123 12.174 -14.732 1.00 95.44 192 GLU A C 1
ATOM 1553 O O . GLU A 1 192 ? -0.611 11.197 -14.568 1.00 95.44 192 GLU A O 1
ATOM 1558 N N . LEU A 1 193 ? 1.178 12.411 -13.945 1.00 94.62 193 LEU A N 1
ATOM 1559 C CA . LEU A 1 193 ? 1.586 11.532 -12.844 1.00 94.62 193 LEU A CA 1
ATOM 1560 C C . LEU A 1 193 ? 0.523 11.417 -11.746 1.00 94.62 193 LEU A C 1
ATOM 1562 O O . LEU A 1 193 ? 0.427 10.366 -11.111 1.00 94.62 193 LEU A O 1
ATOM 1566 N N . GLU A 1 194 ? -0.274 12.465 -11.535 1.00 89.38 194 GLU A N 1
ATOM 1567 C CA . GLU A 1 194 ? -1.366 12.452 -10.558 1.00 89.38 194 GLU A CA 1
ATOM 1568 C C . GLU A 1 194 ? -2.688 11.892 -11.090 1.00 89.38 194 GLU A C 1
ATOM 1570 O O . GLU A 1 194 ? -3.626 11.692 -10.312 1.00 89.38 194 GLU A O 1
ATOM 1575 N N . SER A 1 195 ? -2.763 11.571 -12.381 1.00 88.19 195 SER A N 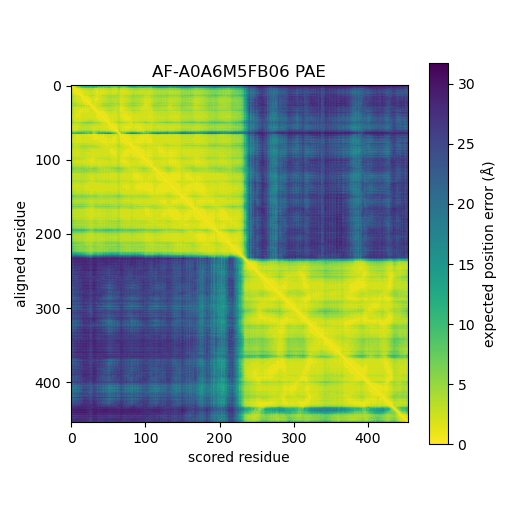1
ATOM 1576 C CA . SER A 1 195 ? -3.943 10.936 -12.961 1.00 88.19 195 SER A CA 1
ATOM 1577 C C . SER A 1 195 ? -4.183 9.523 -12.406 1.00 88.19 195 SER A C 1
ATOM 1579 O O . SER A 1 195 ? -3.292 8.847 -11.880 1.00 88.19 195 SER A O 1
ATOM 1581 N N . GLU A 1 196 ? -5.420 9.045 -12.542 1.00 85.19 196 GLU A N 1
ATOM 1582 C CA . GLU A 1 196 ? -5.819 7.692 -12.131 1.00 85.19 196 GLU A CA 1
ATOM 1583 C C . GLU A 1 196 ? -5.226 6.580 -13.013 1.00 85.19 196 GLU A C 1
ATOM 1585 O O . GLU A 1 196 ? -5.243 5.413 -12.628 1.00 85.19 196 GLU A O 1
ATOM 1590 N N . HIS A 1 197 ? -4.671 6.927 -14.179 1.00 86.44 197 HIS A N 1
ATOM 1591 C CA . HIS A 1 197 ? -4.091 5.966 -15.119 1.00 86.44 197 HIS A CA 1
ATOM 1592 C C . HIS A 1 197 ? -2.680 5.509 -14.731 1.00 86.44 197 HIS A C 1
ATOM 1594 O O . HIS A 1 197 ? -2.211 4.491 -15.237 1.00 86.44 197 HIS A O 1
ATOM 1600 N N . ILE A 1 198 ? -1.999 6.238 -13.840 1.00 89.88 198 ILE A N 1
ATOM 1601 C CA . ILE A 1 198 ? -0.635 5.912 -13.417 1.00 89.88 198 ILE A CA 1
ATOM 1602 C C . ILE A 1 198 ? -0.664 5.172 -12.085 1.00 89.88 198 ILE A C 1
ATOM 1604 O O . ILE A 1 198 ? -1.039 5.723 -11.045 1.00 89.88 198 ILE A O 1
ATOM 1608 N N . ASP A 1 199 ? -0.200 3.924 -12.096 1.00 88.69 199 ASP A N 1
ATOM 1609 C CA . ASP A 1 199 ? -0.100 3.126 -10.883 1.00 88.69 199 ASP A CA 1
ATOM 1610 C C . ASP A 1 199 ? 0.885 3.742 -9.871 1.00 88.69 199 ASP A C 1
ATOM 1612 O O . ASP A 1 199 ? 1.868 4.411 -10.217 1.00 88.69 199 ASP A O 1
ATOM 1616 N N . THR A 1 200 ? 0.628 3.494 -8.587 1.00 89.00 200 THR A N 1
ATOM 1617 C CA . THR A 1 200 ? 1.398 4.062 -7.473 1.00 89.00 200 THR A CA 1
ATOM 1618 C C . THR A 1 200 ? 2.890 3.751 -7.570 1.00 89.00 200 THR A C 1
ATOM 1620 O O . THR A 1 200 ? 3.723 4.596 -7.237 1.00 89.00 200 THR A O 1
ATOM 1623 N N . TRP A 1 201 ? 3.265 2.556 -8.038 1.00 92.88 201 TRP A N 1
ATOM 1624 C CA . TRP A 1 201 ? 4.672 2.176 -8.126 1.00 92.88 201 TRP A CA 1
ATOM 1625 C C . TRP A 1 201 ? 5.396 3.010 -9.186 1.00 92.88 201 TRP A C 1
ATOM 1627 O O . TRP A 1 201 ? 6.455 3.581 -8.898 1.00 92.88 201 TRP A O 1
ATOM 1637 N N . THR A 1 202 ? 4.811 3.136 -10.382 1.00 95.06 202 THR A N 1
ATOM 1638 C CA . THR A 1 202 ? 5.385 3.923 -11.487 1.00 95.06 202 THR A CA 1
ATOM 1639 C C . THR A 1 202 ? 5.488 5.397 -11.111 1.00 95.06 202 THR A C 1
ATOM 1641 O O . THR A 1 202 ? 6.556 5.994 -11.283 1.00 95.06 202 THR A O 1
ATOM 1644 N N . ARG A 1 203 ? 4.441 5.957 -10.494 1.00 94.81 203 ARG A N 1
ATOM 1645 C CA . ARG A 1 203 ? 4.424 7.336 -9.976 1.00 94.81 203 ARG A CA 1
ATOM 1646 C C . ARG A 1 203 ? 5.557 7.589 -8.982 1.00 94.81 203 ARG A C 1
ATOM 1648 O O . ARG A 1 203 ? 6.375 8.492 -9.163 1.00 94.81 203 ARG A O 1
ATOM 1655 N N . ASN A 1 204 ? 5.684 6.726 -7.975 1.00 93.12 204 ASN A N 1
ATOM 1656 C CA . ASN A 1 204 ? 6.695 6.864 -6.925 1.00 93.12 204 ASN A CA 1
ATOM 1657 C C . ASN A 1 204 ? 8.121 6.739 -7.472 1.00 93.12 204 ASN A C 1
ATOM 1659 O O . ASN A 1 204 ? 9.045 7.408 -6.984 1.00 93.12 204 ASN A O 1
ATOM 1663 N N . LYS A 1 205 ? 8.316 5.884 -8.484 1.00 96.19 205 LYS A N 1
ATOM 1664 C CA . LYS A 1 205 ? 9.595 5.740 -9.185 1.00 96.19 205 LYS A CA 1
ATOM 1665 C C . LYS A 1 205 ? 9.906 6.934 -10.081 1.00 96.19 205 LYS A C 1
ATOM 1667 O O . LYS A 1 205 ? 11.070 7.338 -10.106 1.00 96.19 205 LYS A O 1
ATOM 1672 N N . ALA A 1 206 ? 8.917 7.525 -10.750 1.00 97.31 206 ALA A N 1
ATOM 1673 C CA . ALA A 1 206 ? 9.099 8.754 -11.518 1.00 97.31 206 ALA A CA 1
ATOM 1674 C C . ALA A 1 206 ? 9.559 9.891 -10.597 1.00 97.31 206 ALA A C 1
ATOM 1676 O O . ALA A 1 206 ? 10.630 10.461 -10.815 1.00 97.31 206 ALA A O 1
ATOM 1677 N N . TYR A 1 207 ? 8.854 10.115 -9.483 1.00 95.88 207 TYR A N 1
ATOM 1678 C CA . TYR A 1 207 ? 9.251 11.112 -8.488 1.00 95.88 207 TYR A CA 1
ATOM 1679 C C . TYR A 1 207 ? 10.629 10.845 -7.879 1.00 95.88 207 TYR A C 1
ATOM 1681 O O . TYR A 1 207 ? 11.401 11.781 -7.676 1.00 95.88 207 TYR A O 1
ATOM 1689 N N . GLN A 1 208 ? 10.989 9.582 -7.620 1.00 95.50 208 GLN A N 1
ATOM 1690 C CA . GLN A 1 208 ? 12.345 9.251 -7.165 1.00 95.50 208 GLN A CA 1
ATOM 1691 C C . GLN A 1 208 ? 13.406 9.687 -8.185 1.00 95.50 208 GLN A C 1
ATOM 1693 O O . GLN A 1 208 ? 14.370 10.354 -7.816 1.00 95.50 208 GLN A O 1
ATOM 1698 N N . LYS A 1 209 ? 13.210 9.359 -9.468 1.00 96.44 209 LYS A N 1
ATOM 1699 C CA . LYS A 1 209 ? 14.128 9.751 -10.547 1.00 96.44 209 LYS A CA 1
ATOM 1700 C C . LYS A 1 209 ? 14.199 11.267 -10.722 1.00 96.44 209 LYS A C 1
ATOM 1702 O O . LYS A 1 209 ? 15.267 11.795 -11.027 1.00 96.44 209 LYS A O 1
ATOM 1707 N N . MET A 1 210 ? 13.083 11.966 -10.518 1.00 97.25 210 MET A N 1
ATOM 1708 C CA . MET A 1 210 ? 13.043 13.427 -10.547 1.00 97.25 210 MET A CA 1
ATOM 1709 C C . MET A 1 210 ? 13.871 14.029 -9.401 1.00 97.25 210 MET A C 1
ATOM 1711 O O . MET A 1 210 ? 14.712 14.889 -9.658 1.00 97.25 210 MET A O 1
ATOM 1715 N N . ARG A 1 211 ? 13.739 13.508 -8.170 1.00 94.19 211 ARG A N 1
ATOM 1716 C CA . ARG A 1 211 ? 14.542 13.941 -7.002 1.00 94.19 211 ARG A CA 1
ATOM 1717 C C . ARG A 1 211 ? 16.042 13.746 -7.207 1.00 94.19 211 ARG A C 1
ATOM 1719 O O . ARG A 1 211 ? 16.835 14.597 -6.822 1.00 94.19 211 ARG A O 1
ATOM 1726 N N . GLU A 1 212 ? 16.441 12.627 -7.806 1.00 93.69 212 GLU A N 1
ATOM 1727 C CA . GLU A 1 212 ? 17.854 12.299 -8.058 1.00 93.69 212 GLU A CA 1
ATOM 1728 C C . GLU A 1 212 ? 18.475 13.131 -9.200 1.00 93.69 212 GLU A C 1
ATOM 1730 O O . GLU A 1 212 ? 19.698 13.178 -9.358 1.00 93.69 212 GLU A O 1
ATOM 1735 N N . SER A 1 213 ? 17.651 13.800 -10.009 1.00 94.75 213 SER A N 1
ATOM 1736 C CA . SER A 1 213 ? 18.087 14.563 -11.176 1.00 94.75 213 SER A CA 1
ATOM 1737 C C . SER A 1 213 ? 18.536 15.975 -10.804 1.00 94.75 213 SER A C 1
ATOM 1739 O O . SER A 1 213 ? 17.802 16.750 -10.204 1.00 94.75 213 SER A O 1
ATOM 1741 N N . ARG A 1 214 ? 19.714 16.380 -11.289 1.00 93.75 214 ARG A N 1
ATOM 1742 C CA . ARG A 1 214 ? 20.234 17.755 -11.150 1.00 93.75 214 ARG A CA 1
ATOM 1743 C C . ARG A 1 214 ? 19.639 18.758 -12.151 1.00 93.75 214 ARG A C 1
ATOM 1745 O O . ARG A 1 214 ? 20.129 19.875 -12.246 1.00 93.75 214 ARG A O 1
ATOM 1752 N N . ARG A 1 215 ? 18.648 18.345 -12.950 1.00 96.06 215 ARG A N 1
ATOM 1753 C CA . ARG A 1 215 ? 18.074 19.150 -14.049 1.00 96.06 215 ARG A CA 1
ATOM 1754 C C . ARG A 1 215 ? 16.895 20.038 -13.632 1.00 96.06 215 ARG A C 1
ATOM 1756 O O . ARG A 1 215 ? 16.457 20.839 -14.442 1.00 96.06 215 ARG A O 1
ATOM 1763 N N . PHE A 1 216 ? 16.389 19.885 -12.410 1.00 95.62 216 PHE A N 1
ATOM 1764 C CA . PHE A 1 216 ? 15.260 20.656 -11.883 1.00 95.62 216 PHE A CA 1
ATOM 1765 C C . PHE A 1 216 ? 15.744 21.856 -11.066 1.00 95.62 216 PHE A C 1
ATOM 1767 O O . PHE A 1 216 ? 16.768 21.758 -10.381 1.00 95.62 216 PHE A O 1
ATOM 1774 N N . THR A 1 217 ? 15.007 22.969 -11.114 1.00 93.88 217 THR A N 1
ATOM 1775 C CA . THR A 1 217 ? 15.298 24.148 -10.278 1.00 93.88 217 THR A CA 1
ATOM 1776 C C . THR A 1 217 ? 15.053 23.848 -8.791 1.00 93.88 217 THR A C 1
ATOM 1778 O O . THR A 1 217 ? 14.351 22.882 -8.471 1.00 93.88 217 THR A O 1
ATOM 1781 N N . PRO A 1 218 ? 15.589 24.652 -7.853 1.00 92.31 218 PRO A N 1
ATOM 1782 C CA . PRO A 1 218 ? 15.295 24.495 -6.427 1.00 92.31 218 PRO A CA 1
ATOM 1783 C C . PRO A 1 218 ? 13.791 24.490 -6.108 1.00 92.31 218 PRO A C 1
ATOM 1785 O O . PRO A 1 218 ? 13.335 23.679 -5.303 1.00 92.31 218 PRO A O 1
ATOM 1788 N N . GLU A 1 219 ? 13.006 25.336 -6.776 1.00 90.44 219 GLU A N 1
ATOM 1789 C CA . GLU A 1 219 ? 11.550 25.413 -6.608 1.00 90.44 219 GLU A CA 1
ATOM 1790 C C . GLU A 1 219 ? 10.869 24.127 -7.087 1.00 90.44 219 GLU A C 1
ATOM 1792 O O . GLU A 1 219 ? 10.052 23.545 -6.373 1.00 90.44 219 GLU A O 1
ATOM 1797 N N . GLN A 1 220 ? 11.251 23.630 -8.267 1.00 91.81 220 GLN A N 1
ATOM 1798 C CA . GLN A 1 220 ? 10.743 22.362 -8.791 1.00 91.81 220 GLN A CA 1
ATOM 1799 C C . GLN A 1 220 ? 11.117 21.188 -7.879 1.00 91.81 220 GLN A C 1
ATOM 1801 O O . GLN A 1 220 ? 10.287 20.315 -7.639 1.00 91.81 220 GLN A O 1
ATOM 1806 N N . GLN A 1 221 ? 12.330 21.177 -7.321 1.00 92.56 221 GLN A N 1
ATOM 1807 C CA . GLN A 1 221 ? 12.771 20.149 -6.373 1.00 92.56 221 GLN A CA 1
ATOM 1808 C C . GLN A 1 221 ? 11.936 20.134 -5.088 1.00 92.56 221 GLN A C 1
ATOM 1810 O O . GLN A 1 221 ? 11.610 19.054 -4.591 1.00 92.56 221 GLN A O 1
ATOM 1815 N N . LEU A 1 222 ? 11.534 21.301 -4.574 1.00 87.81 222 LEU A N 1
ATOM 1816 C CA . LEU A 1 222 ? 10.608 21.382 -3.440 1.00 87.81 222 LEU A CA 1
ATOM 1817 C C . LEU A 1 222 ? 9.239 20.789 -3.796 1.00 87.81 222 LEU A C 1
ATOM 1819 O O . LEU A 1 222 ? 8.702 19.998 -3.023 1.00 87.81 222 LEU A O 1
ATOM 1823 N N . ILE A 1 223 ? 8.698 21.110 -4.974 1.00 89.81 223 ILE A N 1
ATOM 1824 C CA . ILE A 1 223 ? 7.417 20.554 -5.443 1.00 89.81 223 ILE A CA 1
ATOM 1825 C C . ILE A 1 223 ? 7.506 19.028 -5.572 1.00 89.81 223 ILE A C 1
ATOM 1827 O O . ILE A 1 223 ? 6.659 18.317 -5.033 1.00 89.81 223 ILE A O 1
ATOM 1831 N N . ILE A 1 224 ? 8.556 18.516 -6.221 1.00 92.31 224 ILE A N 1
ATOM 1832 C CA . ILE A 1 224 ? 8.811 17.075 -6.365 1.00 92.31 224 ILE A CA 1
ATOM 1833 C C . ILE A 1 224 ? 8.895 16.399 -4.988 1.00 92.31 224 ILE A C 1
ATOM 1835 O O . ILE A 1 224 ? 8.350 15.309 -4.799 1.00 92.31 224 ILE A O 1
ATOM 1839 N N . TYR A 1 225 ? 9.585 17.024 -4.028 1.00 85.50 225 TYR A N 1
ATOM 1840 C CA . TYR A 1 225 ? 9.683 16.518 -2.661 1.00 85.50 225 TYR A CA 1
ATOM 1841 C C . TYR A 1 225 ? 8.295 16.381 -2.031 1.00 85.50 225 TYR A C 1
ATOM 1843 O O . TYR A 1 225 ? 7.934 15.279 -1.622 1.00 85.50 225 TYR A O 1
ATOM 1851 N N . TYR A 1 226 ? 7.493 17.450 -2.026 1.00 82.56 226 TYR A N 1
ATOM 1852 C CA . TYR A 1 226 ? 6.151 17.428 -1.437 1.00 82.56 226 TYR A CA 1
ATOM 1853 C C . TYR A 1 226 ? 5.227 16.402 -2.097 1.00 82.56 226 TYR A C 1
ATOM 1855 O O . TYR A 1 226 ? 4.564 15.650 -1.383 1.00 82.56 226 TYR A O 1
ATOM 1863 N N . GLN A 1 227 ? 5.211 16.327 -3.432 1.00 83.44 227 GLN A N 1
ATOM 1864 C CA . GLN A 1 227 ? 4.382 15.357 -4.155 1.00 83.44 227 GLN A CA 1
ATOM 1865 C C . GLN A 1 227 ? 4.773 13.916 -3.812 1.00 83.44 227 GLN A C 1
ATOM 1867 O O . GLN A 1 227 ? 3.917 13.069 -3.552 1.00 83.44 227 GLN A O 1
ATOM 1872 N N . LYS A 1 228 ? 6.078 13.637 -3.706 1.00 80.38 228 LYS A N 1
ATOM 1873 C CA . LYS A 1 228 ? 6.540 12.312 -3.298 1.00 80.38 228 LYS A CA 1
ATOM 1874 C C . LYS A 1 228 ? 6.143 11.979 -1.858 1.00 80.38 228 LYS A C 1
ATOM 1876 O O . LYS A 1 228 ? 5.688 10.865 -1.617 1.00 80.38 228 LYS A O 1
ATOM 1881 N N . GLU A 1 229 ? 6.289 12.904 -0.914 1.00 76.56 229 GLU A N 1
ATOM 1882 C CA . GLU A 1 229 ? 5.879 12.654 0.475 1.00 76.56 229 GLU A CA 1
ATOM 1883 C C . GLU A 1 229 ? 4.364 12.380 0.567 1.00 76.56 229 GLU A C 1
ATOM 1885 O O . GLU A 1 229 ? 3.957 11.426 1.231 1.00 76.56 229 GLU A O 1
ATOM 1890 N N . GLN A 1 230 ? 3.530 13.108 -0.190 1.00 67.56 230 GLN A N 1
ATOM 1891 C CA . GLN A 1 230 ? 2.087 12.833 -0.277 1.00 67.56 230 GLN A CA 1
ATOM 1892 C C . GLN A 1 230 ? 1.772 11.470 -0.916 1.00 67.56 230 GLN A C 1
ATOM 1894 O O . GLN A 1 230 ? 0.883 10.757 -0.445 1.00 67.56 230 GLN A O 1
ATOM 1899 N N . SER A 1 231 ? 2.526 11.064 -1.942 1.00 62.34 231 SER A N 1
ATOM 1900 C CA . SER A 1 231 ? 2.388 9.739 -2.568 1.00 62.34 231 SER A CA 1
ATOM 1901 C C . SER A 1 231 ? 2.796 8.580 -1.641 1.00 62.34 231 SER A C 1
ATOM 1903 O O . SER A 1 231 ? 2.297 7.463 -1.781 1.00 62.34 231 SER A O 1
ATOM 1905 N N . MET A 1 232 ? 3.686 8.842 -0.673 1.00 58.59 232 MET A N 1
ATOM 1906 C CA . MET A 1 232 ? 4.117 7.879 0.347 1.00 58.59 232 MET A CA 1
ATOM 1907 C C . MET A 1 232 ? 3.137 7.792 1.523 1.00 58.59 232 MET A C 1
ATOM 1909 O O . MET A 1 232 ? 3.040 6.738 2.150 1.00 58.59 232 MET A O 1
ATOM 1913 N N . THR A 1 233 ? 2.344 8.836 1.776 1.00 54.00 233 THR A N 1
ATOM 1914 C CA . THR A 1 233 ? 1.144 8.758 2.622 1.00 54.00 233 THR A CA 1
ATOM 1915 C C . THR A 1 233 ? -0.030 8.190 1.822 1.00 54.00 233 THR A C 1
ATOM 1917 O O . THR A 1 233 ? -1.055 8.843 1.629 1.00 54.00 233 THR A O 1
ATOM 1920 N N . SER A 1 234 ? 0.121 6.981 1.279 1.00 53.47 234 SER A N 1
ATOM 1921 C CA . SER A 1 234 ? -0.940 6.356 0.492 1.00 53.47 234 SER A CA 1
ATOM 1922 C C . SER A 1 234 ? -2.167 6.123 1.371 1.00 53.47 234 SER A C 1
ATOM 1924 O O . SER A 1 234 ? -2.088 5.420 2.383 1.00 53.47 234 SER A O 1
ATOM 1926 N N . LYS A 1 235 ? -3.318 6.663 0.957 1.00 56.47 235 LYS A N 1
ATOM 1927 C CA . LYS A 1 235 ? -4.620 6.168 1.419 1.00 56.47 235 LYS A CA 1
ATOM 1928 C C . LYS A 1 235 ? -4.610 4.633 1.308 1.00 56.47 235 LYS A C 1
ATOM 1930 O O . LYS A 1 235 ? -4.139 4.135 0.284 1.00 56.47 235 LYS A O 1
ATOM 1935 N N . PRO A 1 236 ? -5.101 3.883 2.309 1.00 62.91 236 PRO A N 1
ATOM 1936 C CA . PRO A 1 236 ? -5.173 2.431 2.212 1.00 62.91 236 PRO A CA 1
ATOM 1937 C C . PRO A 1 236 ? -5.897 2.011 0.926 1.00 62.91 236 PRO A C 1
ATOM 1939 O O . PRO A 1 236 ? -7.041 2.403 0.701 1.00 62.91 236 PRO A O 1
ATOM 1942 N N . THR A 1 237 ? -5.231 1.226 0.081 1.00 67.56 237 THR A N 1
ATOM 1943 C CA . THR A 1 237 ? -5.784 0.669 -1.163 1.00 67.56 237 THR A CA 1
ATOM 1944 C C . THR A 1 237 ? -6.354 -0.725 -0.904 1.00 67.56 237 THR A C 1
ATOM 1946 O O . THR A 1 237 ? -5.902 -1.703 -1.492 1.00 67.56 237 THR A O 1
ATOM 1949 N N . ILE A 1 238 ? -7.304 -0.831 0.027 1.00 77.75 238 ILE A N 1
ATOM 1950 C CA . ILE A 1 238 ? -8.041 -2.080 0.263 1.00 77.75 238 ILE A CA 1
ATOM 1951 C C . ILE A 1 238 ? -9.218 -2.092 -0.709 1.00 77.75 238 ILE A C 1
ATOM 1953 O O . ILE A 1 238 ? -9.992 -1.130 -0.758 1.00 77.75 238 ILE A O 1
ATOM 1957 N N . SER A 1 239 ? -9.357 -3.150 -1.505 1.00 82.38 239 SER A N 1
ATOM 1958 C CA . SER A 1 239 ? -10.450 -3.228 -2.473 1.00 82.38 239 SER A CA 1
ATOM 1959 C C . SER A 1 239 ? -11.808 -3.367 -1.773 1.00 82.38 239 SER A C 1
ATOM 1961 O O . SER A 1 239 ? -11.930 -3.950 -0.693 1.00 82.38 239 SER A O 1
ATOM 1963 N N . ILE A 1 240 ? -12.873 -2.891 -2.426 1.00 81.12 240 ILE A N 1
ATOM 1964 C CA . ILE A 1 240 ? -14.253 -3.081 -1.944 1.00 81.12 240 ILE A CA 1
ATOM 1965 C C . ILE A 1 240 ? -14.553 -4.575 -1.736 1.00 81.12 240 ILE A C 1
ATOM 1967 O O . ILE A 1 240 ? -15.229 -4.944 -0.775 1.00 81.12 240 ILE A O 1
ATOM 1971 N N . ALA A 1 241 ? -14.030 -5.438 -2.612 1.00 83.44 241 ALA A N 1
ATOM 1972 C CA . ALA A 1 241 ? -14.223 -6.881 -2.537 1.00 83.44 241 ALA A CA 1
ATOM 1973 C C . ALA A 1 241 ? -13.582 -7.492 -1.280 1.00 83.44 241 ALA A C 1
ATOM 1975 O O . ALA A 1 241 ? -14.211 -8.317 -0.618 1.00 83.44 241 ALA A O 1
ATOM 1976 N N . GLU A 1 242 ? -12.374 -7.064 -0.910 1.00 87.19 242 GLU A N 1
ATOM 1977 C CA . GLU A 1 242 ? -11.697 -7.526 0.310 1.00 87.19 242 GLU A CA 1
ATOM 1978 C C . GLU A 1 242 ? -12.433 -7.073 1.572 1.00 87.19 242 GLU A C 1
ATOM 1980 O O . GLU A 1 242 ? -12.674 -7.888 2.466 1.00 87.19 242 GLU A O 1
ATOM 1985 N N . ILE A 1 243 ? -12.879 -5.812 1.613 1.00 88.81 243 ILE A N 1
ATOM 1986 C CA . ILE A 1 243 ? -13.692 -5.297 2.726 1.00 88.81 243 ILE A CA 1
ATOM 1987 C C . ILE A 1 243 ? -14.992 -6.099 2.840 1.00 88.81 243 ILE A C 1
ATOM 1989 O O . ILE A 1 243 ? -15.348 -6.553 3.926 1.00 88.81 243 ILE A O 1
ATOM 1993 N N . THR A 1 244 ? -15.682 -6.324 1.720 1.00 91.50 244 THR A N 1
ATOM 1994 C CA . THR A 1 244 ? -16.937 -7.090 1.689 1.00 91.50 244 THR A CA 1
ATOM 1995 C C . THR A 1 244 ? -16.718 -8.519 2.181 1.00 91.50 244 THR A C 1
ATOM 1997 O O . THR A 1 244 ? -17.460 -8.992 3.039 1.00 91.50 244 THR A O 1
ATOM 2000 N N . LYS A 1 245 ? -15.639 -9.178 1.738 1.00 92.88 245 LYS A N 1
ATOM 2001 C CA . LYS A 1 245 ? -15.277 -10.531 2.177 1.00 92.88 245 LYS A CA 1
ATOM 2002 C C . LYS A 1 245 ? -15.041 -10.604 3.687 1.00 92.88 245 LYS A C 1
ATOM 2004 O O . LYS A 1 245 ? -15.559 -11.517 4.329 1.00 92.88 245 LYS A O 1
ATOM 2009 N N . ALA A 1 246 ? -14.306 -9.653 4.266 1.00 94.25 246 ALA A N 1
ATOM 2010 C CA . ALA A 1 246 ? -14.087 -9.601 5.713 1.00 94.25 246 ALA A CA 1
ATOM 2011 C C . ALA A 1 246 ? -15.401 -9.343 6.472 1.00 94.25 246 ALA A C 1
ATOM 2013 O O . ALA A 1 246 ? -15.700 -10.012 7.466 1.00 94.25 246 ALA A O 1
ATOM 2014 N N . LEU A 1 247 ? -16.234 -8.421 5.978 1.00 92.62 247 LEU A N 1
ATOM 2015 C CA . LEU A 1 247 ? -17.545 -8.138 6.561 1.00 92.62 247 LEU A CA 1
ATOM 2016 C C . LEU A 1 247 ? -18.477 -9.352 6.504 1.00 92.62 247 LEU A C 1
ATOM 2018 O O . LEU A 1 247 ? -19.230 -9.562 7.456 1.00 92.62 247 LEU A O 1
ATOM 2022 N N . ASP A 1 248 ? -18.435 -10.154 5.440 1.00 91.19 248 ASP A N 1
ATOM 2023 C CA . ASP A 1 248 ? -19.220 -11.383 5.267 1.00 91.19 248 ASP A CA 1
ATOM 2024 C C . ASP A 1 248 ? -18.706 -12.543 6.115 1.00 91.19 248 ASP A C 1
ATOM 2026 O O . ASP A 1 248 ? -19.505 -13.228 6.759 1.00 91.19 248 ASP A O 1
ATOM 2030 N N . PHE A 1 249 ? -17.386 -12.692 6.216 1.00 92.88 249 PHE A N 1
ATOM 2031 C CA . PHE A 1 249 ? -16.753 -13.649 7.117 1.00 92.88 249 PHE A CA 1
ATOM 2032 C C . PHE A 1 249 ? -17.112 -13.366 8.583 1.00 92.88 249 PHE A C 1
ATOM 2034 O O . PHE A 1 249 ? -17.467 -14.278 9.333 1.00 92.88 249 PHE A O 1
ATOM 2041 N N . ARG A 1 250 ? -17.092 -12.093 9.001 1.00 91.94 250 ARG A N 1
ATOM 2042 C CA . ARG A 1 250 ? -17.323 -11.695 10.395 1.00 91.94 250 ARG A CA 1
ATOM 2043 C C . ARG A 1 250 ? -18.724 -12.088 10.886 1.00 91.94 250 ARG A C 1
ATOM 2045 O O . ARG A 1 250 ? -19.738 -11.471 10.547 1.00 91.94 250 ARG A O 1
ATOM 2052 N N . HIS A 1 251 ? -18.788 -13.040 11.805 1.00 91.81 251 HIS A N 1
ATOM 2053 C CA . HIS A 1 251 ? -20.004 -13.451 12.506 1.00 91.81 251 HIS A CA 1
ATOM 2054 C C . HIS A 1 251 ? -19.679 -13.795 13.967 1.00 91.81 251 HIS A C 1
ATOM 2056 O O . HIS A 1 251 ? -18.516 -13.843 14.342 1.00 91.81 251 HIS A O 1
ATOM 2062 N N . ALA A 1 252 ? -20.699 -13.978 14.812 1.00 93.25 252 ALA A N 1
ATOM 2063 C CA . ALA A 1 252 ? -20.482 -14.363 16.206 1.00 93.25 252 ALA A CA 1
ATOM 2064 C C . ALA A 1 252 ? -20.302 -15.885 16.302 1.00 93.25 252 ALA A C 1
ATOM 2066 O O . ALA A 1 252 ? -21.302 -16.605 16.393 1.00 93.25 252 ALA A O 1
ATOM 2067 N N . CYS A 1 253 ? -19.052 -16.346 16.281 1.00 94.62 253 CYS A N 1
ATOM 2068 C CA . CYS A 1 253 ? -18.691 -17.761 16.379 1.00 94.62 253 CYS A CA 1
ATOM 2069 C C . CYS A 1 253 ? -19.173 -18.362 17.706 1.00 94.62 253 CYS A C 1
ATOM 2071 O O . CYS A 1 253 ? -19.049 -17.758 18.781 1.00 94.62 253 CYS A O 1
ATOM 2073 N N . LYS A 1 254 ? -19.810 -19.533 17.646 1.00 93.50 254 LYS A N 1
ATOM 2074 C CA . LYS A 1 254 ? -20.497 -20.112 18.806 1.00 93.50 254 LYS A CA 1
ATOM 2075 C C . LYS A 1 254 ? -19.708 -21.247 19.442 1.00 93.50 254 LYS A C 1
ATOM 2077 O O . LYS A 1 254 ? -19.892 -21.452 20.645 1.00 93.50 254 LYS A O 1
ATOM 2082 N N . LYS A 1 255 ? -18.844 -21.925 18.688 1.00 95.12 255 LYS A N 1
ATOM 2083 C CA . LYS A 1 255 ? -17.977 -23.007 19.168 1.00 95.12 255 LYS A CA 1
ATOM 2084 C C . LYS A 1 255 ? -16.612 -22.918 18.498 1.00 95.12 255 LYS A C 1
ATOM 2086 O O . LYS A 1 255 ? -16.530 -22.888 17.274 1.00 95.12 255 LYS A O 1
ATOM 2091 N N . PHE A 1 256 ? -15.553 -22.961 19.295 1.00 96.62 256 PHE A N 1
ATOM 2092 C CA . PHE A 1 256 ? -14.182 -22.885 18.802 1.00 96.62 256 PHE A CA 1
ATOM 2093 C C . PHE A 1 256 ? -13.505 -24.258 18.797 1.00 96.62 256 PHE A C 1
ATOM 2095 O O . PHE A 1 256 ? -13.865 -25.147 19.567 1.00 96.62 256 PHE A O 1
ATOM 2102 N N . ASP A 1 257 ? -12.537 -24.427 17.905 1.00 96.38 257 ASP A N 1
ATOM 2103 C CA . ASP A 1 257 ? -11.612 -25.555 17.879 1.00 96.38 257 ASP A CA 1
ATOM 2104 C C . ASP A 1 257 ? -10.488 -25.315 18.903 1.00 96.38 257 ASP A C 1
ATOM 2106 O O . ASP A 1 257 ? -9.629 -24.454 18.700 1.00 96.38 257 ASP A O 1
ATOM 2110 N N . ALA A 1 258 ? -10.519 -26.047 20.021 1.00 95.06 258 ALA A N 1
ATOM 2111 C CA . ALA A 1 258 ? -9.590 -25.861 21.139 1.00 95.06 258 ALA A CA 1
ATOM 2112 C C . ALA A 1 258 ? -8.128 -26.191 20.783 1.00 95.06 258 ALA A C 1
ATOM 2114 O O . ALA A 1 258 ? -7.207 -25.651 21.414 1.00 95.06 258 ALA A O 1
ATOM 2115 N N . ASP A 1 259 ? -7.928 -27.029 19.760 1.00 95.81 259 ASP A N 1
ATOM 2116 C CA . ASP A 1 259 ? -6.618 -27.512 19.317 1.00 95.81 259 ASP A CA 1
ATOM 2117 C C . ASP A 1 259 ? -5.918 -26.521 18.375 1.00 95.81 259 ASP A C 1
ATOM 2119 O O . ASP A 1 259 ? -4.714 -26.629 18.132 1.00 95.81 259 ASP A O 1
ATOM 2123 N N . LYS A 1 260 ? -6.640 -25.519 17.855 1.00 96.94 260 LYS A N 1
ATOM 2124 C CA . LYS A 1 260 ? -6.068 -24.492 16.978 1.00 96.94 260 LYS A CA 1
ATOM 2125 C C . LYS A 1 260 ? -5.732 -23.219 17.737 1.00 96.94 260 LYS A C 1
ATOM 2127 O O . LYS A 1 260 ? -6.534 -22.705 18.518 1.00 96.94 260 LYS A O 1
ATOM 2132 N N . LYS A 1 261 ? -4.556 -22.660 17.443 1.00 97.69 261 LYS A N 1
ATOM 2133 C CA . LYS A 1 261 ? -4.063 -21.421 18.052 1.00 97.69 261 LYS A CA 1
ATOM 2134 C C . LYS A 1 261 ? -3.816 -20.329 17.019 1.00 97.69 261 LYS A C 1
ATOM 2136 O O . LYS A 1 261 ? -3.368 -20.603 15.909 1.00 97.69 261 LYS A O 1
ATOM 2141 N N . ILE A 1 262 ? -4.152 -19.097 17.390 1.00 98.25 262 ILE A N 1
ATOM 2142 C CA . ILE A 1 262 ? -3.815 -17.894 16.621 1.00 98.25 262 ILE A CA 1
ATOM 2143 C C . ILE A 1 262 ? -2.314 -17.643 16.771 1.00 98.25 262 ILE A C 1
ATOM 2145 O O . ILE A 1 262 ? -1.767 -17.862 17.850 1.00 98.25 262 ILE A O 1
ATOM 2149 N N . THR A 1 263 ? -1.662 -17.204 15.695 1.00 98.25 263 THR A N 1
ATOM 2150 C CA . THR A 1 263 ? -0.233 -16.878 15.718 1.00 98.25 263 THR A CA 1
ATOM 2151 C C . THR A 1 263 ? 0.042 -15.609 16.531 1.00 98.25 263 THR A C 1
ATOM 2153 O O . THR A 1 263 ? -0.805 -14.717 16.613 1.00 98.25 263 TH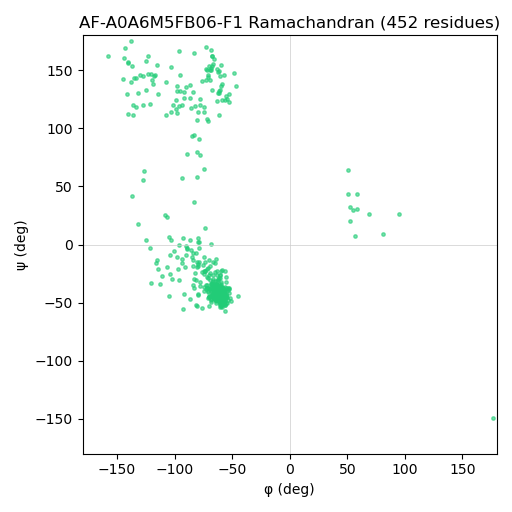R A O 1
ATOM 2156 N N . ASP A 1 264 ? 1.249 -15.482 17.086 1.00 96.88 264 ASP A N 1
ATOM 2157 C CA . ASP A 1 264 ? 1.652 -14.280 17.831 1.00 96.88 264 ASP A CA 1
ATOM 2158 C C . ASP A 1 264 ? 1.624 -13.018 16.958 1.00 96.88 264 ASP A C 1
ATOM 2160 O O . ASP A 1 264 ? 1.277 -11.936 17.431 1.00 96.88 264 ASP A O 1
ATOM 2164 N N . ALA A 1 265 ? 1.953 -13.157 15.669 1.00 96.81 265 ALA A N 1
ATOM 2165 C CA . ALA A 1 265 ? 1.913 -12.063 14.704 1.00 96.81 265 ALA A CA 1
ATOM 2166 C C . ALA A 1 265 ? 0.481 -11.548 14.496 1.00 96.81 265 ALA A C 1
ATOM 2168 O O . ALA A 1 265 ? 0.244 -10.342 14.581 1.00 96.81 265 ALA A O 1
ATOM 2169 N N . ASP A 1 266 ? -0.483 -12.450 14.290 1.00 98.19 266 ASP A N 1
ATOM 2170 C CA . ASP A 1 266 ? -1.884 -12.057 14.119 1.00 98.19 266 ASP A CA 1
ATOM 2171 C C . ASP A 1 266 ? -2.475 -11.502 15.424 1.00 98.19 266 ASP A C 1
ATOM 2173 O O . ASP A 1 266 ? -3.211 -10.516 15.397 1.00 98.19 266 ASP A O 1
ATOM 2177 N N . MET A 1 267 ? -2.125 -12.073 16.583 1.00 98.44 267 MET A N 1
ATOM 2178 C CA . MET A 1 267 ? -2.566 -11.528 17.872 1.00 98.44 267 MET A CA 1
ATOM 2179 C C . MET A 1 267 ? -1.984 -10.145 18.150 1.00 98.44 267 MET A C 1
ATOM 2181 O O . MET A 1 267 ? -2.708 -9.271 18.622 1.00 98.44 267 MET A O 1
ATOM 2185 N N . THR A 1 268 ? -0.708 -9.924 17.832 1.00 98.31 268 THR A N 1
ATOM 2186 C CA . THR A 1 268 ? -0.071 -8.608 17.964 1.00 98.31 268 THR A CA 1
ATOM 2187 C C . THR A 1 268 ? -0.774 -7.592 17.072 1.00 98.31 268 THR A C 1
ATOM 2189 O O . THR A 1 268 ? -1.074 -6.493 17.528 1.00 98.31 268 THR A O 1
ATOM 2192 N N . LEU A 1 269 ? -1.120 -7.969 15.839 1.00 97.69 269 LEU A N 1
ATOM 2193 C CA . LEU A 1 269 ? -1.882 -7.113 14.933 1.00 97.69 269 LEU A CA 1
ATOM 2194 C C . LEU A 1 269 ? -3.280 -6.774 15.486 1.00 97.69 269 LEU A C 1
ATOM 2196 O O . LEU A 1 269 ? -3.703 -5.622 15.414 1.00 97.69 269 LEU A O 1
ATOM 2200 N N . ILE A 1 270 ? -3.989 -7.743 16.074 1.00 98.69 270 ILE A N 1
ATOM 2201 C CA . ILE A 1 270 ? -5.307 -7.513 16.694 1.00 98.69 270 ILE A CA 1
ATOM 2202 C C . ILE A 1 270 ? -5.199 -6.575 17.906 1.00 98.69 270 ILE A C 1
ATOM 2204 O O . ILE A 1 270 ? -6.016 -5.666 18.054 1.00 98.69 270 ILE A O 1
ATOM 2208 N N . LEU A 1 271 ? -4.203 -6.772 18.772 1.00 98.62 271 LEU A N 1
ATOM 2209 C CA . LEU A 1 271 ? -3.972 -5.904 19.932 1.00 98.62 271 LEU A CA 1
ATOM 2210 C C . LEU A 1 271 ? -3.545 -4.493 19.505 1.00 98.62 271 LEU A C 1
ATOM 2212 O O . LEU A 1 271 ? -3.979 -3.510 20.103 1.00 98.62 271 LEU A O 1
ATOM 2216 N N . GLU A 1 272 ? -2.767 -4.375 18.433 1.00 98.38 272 GLU A N 1
ATOM 2217 C CA . GLU A 1 272 ? -2.406 -3.084 17.852 1.00 98.38 272 GLU A CA 1
ATOM 2218 C C . GLU A 1 272 ? -3.632 -2.368 17.269 1.00 98.38 272 GLU A C 1
ATOM 2220 O O . GLU A 1 272 ? -3.795 -1.163 17.454 1.00 98.38 272 GLU A O 1
ATOM 2225 N N . ALA A 1 273 ? -4.558 -3.102 16.647 1.00 98.12 273 ALA A N 1
ATOM 2226 C CA . ALA A 1 273 ? -5.823 -2.543 16.174 1.00 98.12 273 ALA A CA 1
ATOM 2227 C C . ALA A 1 273 ? -6.696 -2.003 17.320 1.00 98.12 273 ALA A C 1
ATOM 2229 O O . ALA A 1 273 ? -7.345 -0.970 17.163 1.00 98.12 273 ALA A O 1
ATOM 2230 N N . ILE A 1 274 ? -6.685 -2.674 18.477 1.00 98.56 274 ILE A N 1
ATOM 2231 C CA . ILE A 1 274 ? -7.326 -2.191 19.710 1.00 98.56 274 ILE A CA 1
ATOM 2232 C C . ILE A 1 274 ? -6.658 -0.894 20.178 1.00 98.56 274 ILE A C 1
ATOM 2234 O O . ILE A 1 274 ? -7.356 0.079 20.460 1.00 98.56 274 ILE A O 1
ATOM 2238 N N . ARG A 1 275 ? -5.321 -0.865 20.232 1.00 97.81 275 ARG A N 1
ATOM 2239 C CA . ARG A 1 275 ? -4.538 0.300 20.675 1.00 97.81 275 ARG A CA 1
ATOM 2240 C C . ARG A 1 275 ? -4.744 1.524 19.776 1.00 97.81 275 ARG A C 1
ATOM 2242 O O . ARG A 1 275 ? -4.774 2.647 20.260 1.00 97.81 275 ARG A O 1
ATOM 2249 N N . LEU A 1 276 ? -4.895 1.312 18.469 1.00 96.69 276 LEU A N 1
ATOM 2250 C CA . LEU A 1 276 ? -5.096 2.374 17.476 1.00 96.69 276 LEU A CA 1
ATOM 2251 C C . LEU A 1 276 ? -6.568 2.787 17.299 1.00 96.69 276 LEU A C 1
ATOM 2253 O O . LEU A 1 276 ? -6.870 3.619 16.439 1.00 96.69 276 LEU A O 1
ATOM 2257 N N . ALA A 1 277 ? -7.494 2.231 18.086 1.00 97.44 277 ALA A N 1
ATOM 2258 C CA . ALA A 1 277 ? -8.904 2.582 17.999 1.00 97.44 277 ALA A CA 1
ATOM 2259 C C . ALA A 1 277 ? -9.125 4.081 18.319 1.00 97.44 277 ALA A C 1
ATOM 2261 O O . ALA A 1 277 ? -8.628 4.583 19.332 1.00 97.44 277 ALA A O 1
ATOM 2262 N N . PRO A 1 278 ? -9.899 4.820 17.500 1.00 96.38 278 PRO A N 1
ATOM 2263 C CA . PRO A 1 278 ? -10.081 6.262 17.650 1.00 96.38 278 PRO A CA 1
ATOM 2264 C C . PRO A 1 278 ? -11.075 6.580 18.776 1.00 96.38 278 PRO A C 1
ATOM 2266 O O . PRO A 1 278 ? -12.241 6.898 18.537 1.00 96.38 278 PRO A O 1
ATOM 2269 N N . THR A 1 279 ? -10.621 6.470 20.023 1.00 96.75 279 THR A N 1
ATOM 2270 C CA . THR A 1 279 ? -11.445 6.768 21.202 1.00 96.75 279 THR A CA 1
ATOM 2271 C C . THR A 1 279 ? -11.797 8.253 21.300 1.00 96.75 279 THR A C 1
ATOM 2273 O O . THR A 1 279 ? -11.085 9.126 20.796 1.00 96.75 279 THR A O 1
ATOM 2276 N N . SER A 1 280 ? -12.906 8.564 21.975 1.00 94.56 280 SER A N 1
ATOM 2277 C CA . SER A 1 280 ? -13.340 9.940 22.214 1.00 94.56 280 SER A CA 1
ATOM 2278 C C . SER A 1 280 ? -12.238 10.741 22.911 1.00 94.56 280 SER A C 1
ATOM 2280 O O . SER A 1 280 ? -11.677 10.301 23.913 1.00 94.56 280 SER A O 1
ATOM 2282 N N . TYR A 1 281 ? -11.894 11.898 22.337 1.00 94.00 281 TYR A N 1
ATOM 2283 C CA . TYR A 1 281 ? -10.758 12.732 22.748 1.00 94.00 281 TYR A CA 1
ATOM 2284 C C . TYR A 1 281 ? -9.389 12.020 22.747 1.00 94.00 281 TYR A C 1
ATOM 2286 O O . TYR A 1 281 ? -8.404 12.622 23.173 1.00 94.00 281 TYR A O 1
ATOM 2294 N N . GLY A 1 282 ? -9.275 10.784 22.251 1.00 94.62 282 GLY A N 1
ATOM 2295 C CA . GLY A 1 282 ? -8.062 9.972 22.358 1.00 94.62 282 GLY A CA 1
ATOM 2296 C C . GLY A 1 282 ? -7.649 9.749 23.813 1.00 94.62 282 GLY A C 1
ATOM 2297 O O . GLY A 1 282 ? -6.492 9.986 24.148 1.00 94.62 282 GLY A O 1
ATOM 2298 N N . PHE A 1 283 ? -8.612 9.452 24.691 1.00 96.31 283 PHE A N 1
ATOM 2299 C CA . PHE A 1 283 ? -8.362 9.208 26.114 1.00 96.31 283 PHE A CA 1
ATOM 2300 C C . PHE A 1 283 ? -8.172 7.739 26.475 1.00 96.31 283 PHE A C 1
ATOM 2302 O O . PHE A 1 283 ? -7.724 7.479 27.582 1.00 96.31 283 PHE A O 1
ATOM 2309 N N . GLU A 1 284 ? -8.484 6.789 25.589 1.00 96.88 284 GLU A N 1
ATOM 2310 C CA . GLU A 1 284 ? -8.107 5.375 25.784 1.00 96.88 284 GLU A CA 1
ATOM 2311 C C . GLU A 1 284 ? -8.503 4.838 27.176 1.00 96.88 284 GLU A C 1
ATOM 2313 O O . GLU A 1 284 ? -7.729 4.217 27.889 1.00 96.88 284 GLU A O 1
ATOM 2318 N N . GLN A 1 285 ? -9.713 5.171 27.623 1.00 96.81 285 GLN A N 1
ATOM 2319 C CA . GLN A 1 285 ? -10.194 4.957 28.996 1.00 96.81 285 GLN A CA 1
ATOM 2320 C C . GLN A 1 285 ? -10.728 3.535 29.257 1.00 96.81 285 GLN A C 1
ATOM 2322 O O . GLN A 1 285 ? -11.719 3.334 29.971 1.00 96.81 285 GLN A O 1
ATOM 2327 N N . PHE A 1 286 ? -10.071 2.554 28.645 1.00 98.25 286 PHE A N 1
ATOM 2328 C CA . PHE A 1 286 ? -10.327 1.129 28.795 1.00 98.25 286 PHE A CA 1
ATOM 2329 C C . PHE A 1 286 ? -8.998 0.370 28.837 1.00 98.25 286 PHE A C 1
ATOM 2331 O O . PHE A 1 286 ? -8.011 0.828 28.267 1.00 98.25 286 PHE A O 1
ATOM 2338 N N . ASP A 1 287 ? -8.999 -0.812 29.443 1.00 98.19 287 ASP A N 1
ATOM 2339 C CA . ASP A 1 287 ? -7.870 -1.741 29.397 1.00 98.19 287 ASP A CA 1
ATOM 2340 C C . ASP A 1 287 ? -8.315 -3.091 28.833 1.00 98.19 287 ASP A C 1
ATOM 2342 O O . ASP A 1 287 ? -9.508 -3.409 28.779 1.00 98.19 287 ASP A O 1
ATOM 2346 N N . VAL A 1 288 ? -7.343 -3.895 28.396 1.00 98.62 288 VAL A N 1
ATOM 2347 C CA . VAL A 1 288 ? -7.585 -5.240 27.865 1.00 98.62 288 VAL A CA 1
ATOM 2348 C C . VAL A 1 288 ? -6.710 -6.255 28.575 1.00 98.62 288 VAL A C 1
ATOM 2350 O O . VAL A 1 288 ? -5.485 -6.211 28.507 1.00 98.62 288 VAL A O 1
ATOM 2353 N N . ILE A 1 289 ? -7.360 -7.225 29.208 1.00 98.62 289 ILE A N 1
ATOM 2354 C CA . ILE A 1 289 ? -6.714 -8.372 29.836 1.00 98.62 289 ILE A CA 1
ATOM 2355 C C . ILE A 1 289 ? -6.747 -9.536 28.845 1.00 98.62 289 ILE A C 1
ATOM 2357 O O . ILE A 1 289 ? -7.819 -10.011 28.461 1.00 98.62 289 ILE A O 1
ATOM 2361 N N . VAL A 1 290 ? -5.572 -10.028 28.452 1.00 98.25 290 VAL A N 1
ATOM 2362 C CA . VAL A 1 290 ? -5.433 -11.241 27.635 1.00 98.25 290 VAL A CA 1
ATOM 2363 C C . VAL A 1 290 ? -5.449 -12.464 28.559 1.00 98.25 290 VAL A C 1
ATOM 2365 O O . VAL A 1 290 ? -4.422 -12.886 29.085 1.00 98.25 290 VAL A O 1
ATOM 2368 N N . ALA A 1 291 ? -6.622 -13.055 28.770 1.00 97.12 291 ALA A N 1
ATOM 2369 C CA . ALA A 1 291 ? -6.795 -14.200 29.658 1.00 97.12 291 ALA A CA 1
ATOM 2370 C C . ALA A 1 291 ? -6.332 -15.497 28.974 1.00 97.12 291 ALA A C 1
ATOM 2372 O O . ALA A 1 291 ? -7.113 -16.159 28.290 1.00 97.12 291 ALA A O 1
ATOM 2373 N N . GLN A 1 292 ? -5.059 -15.873 29.130 1.00 95.38 292 GLN A N 1
ATOM 2374 C CA . GLN A 1 292 ? -4.538 -17.191 28.715 1.00 95.38 292 GLN A CA 1
ATOM 2375 C C . GLN A 1 292 ? -4.474 -18.209 29.855 1.00 95.38 292 GLN A C 1
ATOM 2377 O O . GLN A 1 292 ? -4.470 -19.407 29.586 1.00 95.38 292 GLN A O 1
ATOM 2382 N N . ASP A 1 293 ? -4.459 -17.749 31.108 1.00 97.19 293 ASP A N 1
ATOM 2383 C CA . ASP A 1 293 ? -4.421 -18.640 32.262 1.00 97.19 293 ASP A CA 1
ATOM 2384 C C . ASP A 1 293 ? -5.667 -19.543 32.319 1.00 97.19 293 ASP A C 1
ATOM 2386 O O . ASP A 1 293 ? -6.812 -19.090 32.187 1.00 97.19 293 ASP A O 1
ATOM 2390 N N . GLN A 1 294 ? -5.436 -20.846 32.492 1.00 94.88 294 GLN A N 1
ATOM 2391 C CA . GLN A 1 294 ? -6.500 -21.844 32.439 1.00 94.88 294 GLN A CA 1
ATOM 2392 C C . GLN A 1 294 ? -7.437 -21.726 33.643 1.00 94.88 294 GLN A C 1
ATOM 2394 O O . GLN A 1 294 ? -8.650 -21.872 33.471 1.00 94.88 294 GLN A O 1
ATOM 2399 N N . GLN A 1 295 ? -6.906 -21.444 34.835 1.00 97.12 295 GLN A N 1
ATOM 2400 C CA . GLN A 1 295 ? -7.706 -21.332 36.052 1.00 97.12 295 GLN A CA 1
ATOM 2401 C C . GLN A 1 295 ? -8.614 -20.099 35.985 1.00 97.12 295 GLN A C 1
ATOM 2403 O O . GLN A 1 295 ? -9.828 -20.220 36.169 1.00 97.12 295 GLN A O 1
ATOM 2408 N N . LEU A 1 296 ? -8.062 -18.951 35.588 1.00 97.44 296 LEU A N 1
ATOM 2409 C CA . LEU A 1 296 ? -8.807 -17.724 35.323 1.00 97.44 296 LEU A CA 1
ATOM 2410 C C . LEU A 1 296 ? -9.947 -17.965 34.325 1.00 97.44 296 LEU A C 1
ATOM 2412 O O . LEU A 1 296 ? -11.089 -17.576 34.577 1.00 97.44 296 LEU A O 1
ATOM 2416 N N . ARG A 1 297 ? -9.677 -18.649 33.203 1.00 96.50 297 ARG A N 1
ATOM 2417 C CA . ARG A 1 297 ? -10.721 -18.984 32.221 1.00 96.50 297 ARG A CA 1
ATOM 2418 C C . ARG A 1 297 ? -11.810 -19.880 32.805 1.00 96.50 297 ARG A C 1
ATOM 2420 O O . ARG A 1 297 ? -12.979 -19.663 32.492 1.00 96.50 297 ARG A O 1
ATOM 2427 N N . GLN A 1 298 ? -11.469 -20.869 33.635 1.00 96.50 298 GLN A N 1
ATOM 2428 C CA . GLN A 1 298 ? -12.474 -21.722 34.286 1.00 96.50 298 GLN A CA 1
ATOM 2429 C C . GLN A 1 298 ? -13.348 -20.941 35.269 1.00 96.50 298 GLN A C 1
ATOM 2431 O O . GLN A 1 298 ? -14.551 -21.202 35.353 1.00 96.50 298 GLN A O 1
ATOM 2436 N N . ASP A 1 299 ? -12.778 -19.973 35.982 1.00 96.81 299 ASP A N 1
ATOM 2437 C CA . ASP A 1 299 ? -13.533 -19.136 36.912 1.00 96.81 299 ASP A CA 1
ATOM 2438 C C . ASP A 1 299 ? -14.457 -18.166 36.168 1.00 96.81 299 ASP A C 1
ATOM 2440 O O . ASP A 1 299 ? -15.660 -18.140 36.430 1.00 96.81 299 ASP A O 1
ATOM 2444 N N . LEU A 1 300 ? -13.959 -17.484 35.136 1.00 96.69 300 LEU A N 1
ATOM 2445 C CA . LEU A 1 300 ? -14.770 -16.603 34.284 1.00 96.69 300 LEU A CA 1
ATOM 2446 C C . LEU A 1 300 ? -15.874 -17.348 33.522 1.00 96.69 300 LEU A C 1
ATOM 2448 O O . LEU A 1 300 ? -16.963 -16.811 33.301 1.00 96.69 300 LEU A O 1
ATOM 2452 N N . LYS A 1 301 ? -15.638 -18.613 33.159 1.00 96.00 301 LYS A N 1
ATOM 2453 C CA . LYS A 1 301 ? -16.635 -19.487 32.525 1.00 96.00 301 LYS A CA 1
ATOM 2454 C C . LYS A 1 301 ? -17.870 -19.700 33.411 1.00 96.00 301 LYS A C 1
ATOM 2456 O O . LYS A 1 301 ? -18.960 -19.943 32.882 1.00 96.00 301 LYS A O 1
ATOM 2461 N N . LYS A 1 302 ? -17.735 -19.588 34.739 1.00 95.75 302 LYS A N 1
ATOM 2462 C CA . LYS A 1 302 ? -18.865 -19.642 35.687 1.00 95.75 302 LYS A CA 1
ATOM 2463 C C . LYS A 1 302 ? -19.711 -18.366 35.617 1.00 95.75 302 LYS A C 1
ATOM 2465 O O . LYS A 1 302 ? -20.933 -18.467 35.674 1.00 95.75 302 LYS A O 1
ATOM 2470 N N . CYS A 1 303 ? -19.080 -17.216 35.377 1.00 95.50 303 CYS A N 1
ATOM 2471 C CA . CYS A 1 303 ? -19.738 -15.910 35.265 1.00 95.50 303 CYS A CA 1
ATOM 2472 C C . CYS A 1 303 ? -20.572 -15.757 33.981 1.00 95.50 303 CYS A C 1
ATOM 2474 O O . CYS A 1 303 ? -21.447 -14.894 33.914 1.00 95.50 303 CYS A O 1
ATOM 2476 N N . ALA A 1 304 ? -20.311 -16.577 32.955 1.00 94.88 304 ALA A N 1
ATOM 2477 C CA . ALA A 1 304 ? -20.920 -16.476 31.628 1.00 94.88 304 ALA A CA 1
ATOM 2478 C C . ALA A 1 304 ? -21.572 -17.808 31.180 1.00 94.88 304 ALA A C 1
ATOM 2480 O O . ALA A 1 304 ? -21.149 -18.416 30.189 1.00 94.88 304 ALA A O 1
ATOM 2481 N N . PRO A 1 305 ? -22.614 -18.302 31.881 1.00 91.12 305 PRO A N 1
ATOM 2482 C CA . PRO A 1 305 ? -23.112 -19.671 31.731 1.00 91.12 305 PRO A CA 1
ATOM 2483 C C . PRO A 1 305 ? -23.618 -20.009 30.323 1.00 91.12 305 PRO A C 1
ATOM 2485 O O . PRO A 1 305 ? -23.376 -21.112 29.832 1.00 91.12 305 PRO A O 1
ATOM 2488 N N . ILE A 1 306 ? -24.257 -19.058 29.638 1.00 92.31 306 ILE A N 1
ATOM 2489 C CA . ILE A 1 306 ? -24.730 -19.236 28.255 1.00 92.31 306 ILE A CA 1
ATOM 2490 C C . ILE A 1 306 ? -23.589 -19.181 27.227 1.00 92.31 306 ILE A C 1
ATOM 2492 O O . ILE A 1 306 ? -23.742 -19.640 26.095 1.00 92.31 306 ILE A O 1
ATOM 2496 N N . ASN A 1 307 ? -22.428 -18.647 27.619 1.00 94.25 307 ASN A N 1
ATOM 2497 C CA . ASN A 1 307 ? -21.255 -18.434 26.774 1.00 94.25 307 ASN A CA 1
ATOM 2498 C C . ASN A 1 307 ? -20.129 -19.449 27.020 1.00 94.25 307 ASN A C 1
ATOM 2500 O O . ASN A 1 307 ? -19.085 -19.354 26.382 1.00 94.25 307 ASN A O 1
ATOM 2504 N N . LYS A 1 308 ? -20.357 -20.471 27.855 1.00 94.06 308 LYS A N 1
ATOM 2505 C CA . LYS A 1 308 ? -19.372 -21.510 28.204 1.00 94.06 308 LYS A CA 1
ATOM 2506 C C . LYS A 1 308 ? -18.570 -22.088 27.021 1.00 94.06 308 LYS A C 1
ATOM 2508 O O . LYS A 1 308 ? -17.357 -22.195 27.180 1.00 94.06 308 LYS A O 1
ATOM 2513 N N . PRO A 1 309 ? -19.167 -22.426 25.858 1.00 92.81 309 PRO A N 1
ATOM 2514 C CA . PRO A 1 309 ? -18.409 -22.962 24.719 1.00 92.81 309 PRO A CA 1
ATOM 2515 C C . PRO A 1 309 ? -17.398 -21.987 24.093 1.00 92.81 309 PRO A C 1
ATOM 2517 O O . PRO A 1 309 ? -16.527 -22.401 23.340 1.00 92.81 309 PRO A O 1
ATOM 2520 N N . ARG A 1 310 ? -17.498 -20.680 24.376 1.00 95.31 310 ARG A N 1
ATOM 2521 C CA . ARG A 1 310 ? -16.599 -19.659 23.813 1.00 95.31 310 ARG A CA 1
ATOM 2522 C C . ARG A 1 310 ? -15.259 -19.588 24.543 1.00 95.31 310 ARG A C 1
ATOM 2524 O O . ARG A 1 310 ? -14.308 -19.040 24.005 1.00 95.31 310 ARG A O 1
ATOM 2531 N N . PHE A 1 311 ? -15.161 -20.181 25.733 1.00 96.19 311 PHE A N 1
ATOM 2532 C CA . PHE A 1 311 ? -13.911 -20.255 26.497 1.00 96.19 311 PHE A CA 1
ATOM 2533 C C . PHE A 1 311 ? -12.911 -21.271 25.927 1.00 96.19 311 PHE A C 1
ATOM 2535 O O . PHE A 1 311 ? -11.742 -21.248 26.311 1.00 96.19 311 PHE A O 1
ATOM 2542 N N . ASP A 1 312 ? -13.351 -22.110 24.984 1.00 95.31 312 ASP A N 1
ATOM 2543 C CA . ASP A 1 312 ? -12.496 -23.046 24.248 1.00 95.31 312 ASP A CA 1
ATOM 2544 C C . ASP A 1 312 ? -11.712 -22.336 23.118 1.00 95.31 312 ASP A C 1
ATOM 2546 O O . ASP A 1 312 ? -10.884 -22.945 22.448 1.00 95.31 312 ASP A O 1
ATOM 2550 N N . ALA A 1 313 ? -11.947 -21.033 22.909 1.00 97.62 313 ALA A N 1
ATOM 2551 C CA . ALA A 1 313 ? -11.237 -20.213 21.936 1.00 97.62 313 ALA A CA 1
ATOM 2552 C C . ALA A 1 313 ? -9.724 -20.155 22.194 1.00 97.62 313 ALA A C 1
ATOM 2554 O O . ALA A 1 313 ? -9.250 -20.274 23.328 1.00 97.62 313 ALA A O 1
ATOM 2555 N N . SER A 1 314 ? -8.946 -19.903 21.139 1.00 98.19 314 SER A N 1
ATOM 2556 C CA . SER A 1 314 ? -7.496 -19.728 21.255 1.00 98.19 314 SER A CA 1
ATOM 2557 C C . SER A 1 314 ? -7.156 -18.609 22.237 1.00 98.19 314 SER A C 1
ATOM 2559 O O . SER A 1 314 ? -6.384 -18.823 23.170 1.00 98.19 314 SER A O 1
ATOM 2561 N N . HIS A 1 315 ? -7.744 -17.431 22.043 1.00 98.44 315 HIS A N 1
ATOM 2562 C CA . HIS A 1 315 ? -7.537 -16.259 22.878 1.00 98.44 315 HIS A CA 1
ATOM 2563 C C . HIS A 1 315 ? -8.855 -15.753 23.447 1.00 98.44 315 HIS A C 1
ATOM 2565 O O . HIS A 1 315 ? -9.909 -15.856 22.821 1.00 98.44 315 HIS A O 1
ATOM 2571 N N . PHE A 1 316 ? -8.780 -15.218 24.661 1.00 98.06 316 PHE A N 1
ATOM 2572 C CA . PHE A 1 316 ? -9.920 -14.655 25.358 1.00 98.06 316 PHE A CA 1
ATOM 2573 C C . PHE A 1 316 ? -9.500 -13.310 25.940 1.00 98.06 316 PHE A C 1
ATOM 2575 O O . PHE A 1 316 ? -8.549 -13.244 26.717 1.00 98.06 316 PHE A O 1
ATOM 2582 N N . LEU A 1 317 ? -10.160 -12.244 25.507 1.00 98.69 317 LEU A N 1
ATOM 2583 C CA . LEU A 1 317 ? -9.887 -10.880 25.936 1.00 98.69 317 LEU A CA 1
ATOM 2584 C C . LEU A 1 317 ? -11.012 -10.399 26.843 1.00 98.69 317 LEU A C 1
ATOM 2586 O O . LEU A 1 317 ? -12.187 -10.662 26.577 1.00 98.69 317 LEU A O 1
ATOM 2590 N N . ILE A 1 318 ? -10.653 -9.673 27.891 1.00 98.56 318 ILE A N 1
ATOM 2591 C CA . ILE A 1 318 ? -11.597 -9.051 28.816 1.00 98.56 318 ILE A CA 1
ATOM 2592 C C . ILE A 1 318 ? -11.311 -7.564 28.790 1.00 98.56 318 ILE A C 1
ATOM 2594 O O . ILE A 1 318 ? -10.193 -7.145 29.078 1.00 98.56 318 ILE A O 1
ATOM 2598 N N . PHE A 1 319 ? -12.317 -6.787 28.425 1.00 98.75 319 PHE A N 1
ATOM 2599 C CA . PHE A 1 319 ? -12.214 -5.343 28.392 1.00 98.75 319 PHE A CA 1
ATOM 2600 C C . PHE A 1 319 ? -12.758 -4.791 29.701 1.00 98.75 319 PHE A C 1
ATOM 2602 O O . PHE A 1 319 ? -13.856 -5.161 30.138 1.00 98.75 319 PHE A O 1
ATOM 2609 N N . THR A 1 320 ? -11.995 -3.894 30.306 1.00 98.62 320 THR A N 1
ATOM 2610 C CA . THR A 1 320 ? -12.393 -3.139 31.492 1.00 98.62 320 THR A CA 1
ATOM 2611 C C . THR A 1 320 ? -12.469 -1.662 31.140 1.00 98.62 320 THR A C 1
ATOM 2613 O O . THR A 1 320 ? -11.828 -1.212 30.195 1.00 98.62 320 THR A O 1
ATOM 2616 N N . ALA A 1 321 ? -13.275 -0.897 31.866 1.00 98.44 321 ALA A N 1
ATOM 2617 C CA . ALA A 1 321 ? -13.404 0.538 31.654 1.00 98.44 321 ALA A CA 1
ATOM 2618 C C . ALA A 1 321 ? -13.250 1.297 32.966 1.00 98.44 321 ALA A C 1
ATOM 2620 O O . ALA A 1 321 ? -13.696 0.819 34.015 1.00 98.44 321 ALA A O 1
ATOM 2621 N N . LYS A 1 322 ? -12.664 2.498 32.886 1.00 98.38 322 LYS A N 1
ATOM 2622 C CA . LYS A 1 322 ? -12.454 3.356 34.057 1.00 98.38 322 LYS A CA 1
ATOM 2623 C C . LYS A 1 322 ? -13.786 3.702 34.730 1.00 98.38 322 LYS A C 1
ATOM 2625 O O . LYS A 1 322 ? -14.769 4.023 34.051 1.00 98.38 322 LYS A O 1
ATOM 2630 N N . THR A 1 323 ? -13.822 3.647 36.057 1.00 97.00 323 THR A N 1
ATOM 2631 C CA . THR A 1 323 ? -14.909 4.178 36.888 1.00 97.00 323 THR A CA 1
ATOM 2632 C C . THR A 1 323 ? -14.923 5.705 36.821 1.00 97.00 323 THR A C 1
ATOM 2634 O O . THR A 1 323 ? -13.973 6.337 36.352 1.00 97.00 323 THR A O 1
ATOM 2637 N N . ALA A 1 324 ? -16.004 6.323 37.303 1.00 94.12 324 ALA A N 1
ATOM 2638 C CA . ALA A 1 324 ? -16.081 7.780 37.402 1.00 94.12 324 ALA A CA 1
ATOM 2639 C C . ALA A 1 324 ? -14.930 8.365 38.244 1.00 94.12 324 ALA A C 1
ATOM 2641 O O . ALA A 1 324 ? -14.348 9.382 37.861 1.00 94.12 324 ALA A O 1
ATOM 2642 N N . ASP A 1 325 ? -14.571 7.685 39.336 1.00 93.31 325 ASP A N 1
ATOM 2643 C CA . ASP A 1 325 ? -13.562 8.146 40.290 1.00 93.31 325 ASP A CA 1
ATOM 2644 C C . ASP A 1 325 ? -12.142 8.084 39.714 1.00 93.31 325 ASP A C 1
ATOM 2646 O O . ASP A 1 325 ? -11.361 9.019 39.892 1.00 93.31 325 ASP A O 1
ATOM 2650 N N . ALA A 1 326 ? -11.805 7.033 38.959 1.00 96.31 326 ALA A N 1
ATOM 2651 C CA . ALA A 1 326 ? -10.469 6.886 38.374 1.00 96.31 326 ALA A CA 1
ATOM 2652 C C . ALA A 1 326 ? -10.276 7.633 37.045 1.00 96.31 326 ALA A C 1
ATOM 2654 O O . ALA A 1 326 ? -9.140 7.882 36.631 1.00 96.31 326 ALA A O 1
ATOM 2655 N N . LEU A 1 327 ? -11.362 8.013 36.364 1.00 95.69 327 LEU A N 1
ATOM 2656 C CA . LEU A 1 327 ? -11.286 8.613 35.031 1.00 95.69 327 LEU A CA 1
ATOM 2657 C C . LEU A 1 327 ? -10.502 9.934 35.014 1.00 95.69 327 LEU A C 1
ATOM 2659 O O . LEU A 1 327 ? -9.768 10.196 34.062 1.00 95.69 327 LEU A O 1
ATOM 2663 N N . SER A 1 328 ? -10.632 10.771 36.049 1.00 93.62 328 SER A N 1
ATOM 2664 C CA . SER A 1 328 ? -9.927 12.062 36.091 1.00 93.62 328 SER A CA 1
ATOM 2665 C C . SER A 1 328 ? -8.406 11.879 36.098 1.00 93.62 328 SER A C 1
ATOM 2667 O O . SER A 1 328 ? -7.708 12.555 35.340 1.00 93.62 328 SER A O 1
ATOM 2669 N N . ASP A 1 329 ? -7.905 10.954 36.915 1.00 95.56 329 ASP A N 1
ATOM 2670 C CA . ASP A 1 329 ? -6.471 10.670 37.022 1.00 95.56 329 ASP A CA 1
ATOM 2671 C C . ASP A 1 329 ? -5.940 10.010 35.744 1.00 95.56 329 ASP A C 1
ATOM 2673 O O . ASP A 1 329 ? -4.851 10.351 35.273 1.00 95.56 329 ASP A O 1
ATOM 2677 N N . HIS A 1 330 ? -6.739 9.132 35.128 1.00 97.25 330 HIS A N 1
ATOM 2678 C CA . HIS A 1 330 ? -6.424 8.532 33.829 1.00 97.25 330 HIS A CA 1
ATOM 2679 C C . HIS A 1 330 ? -6.286 9.586 32.725 1.00 97.25 330 HIS A C 1
ATOM 2681 O O . HIS A 1 330 ? -5.289 9.610 32.003 1.00 97.25 330 HIS A O 1
ATOM 2687 N N . ILE A 1 331 ? -7.242 10.515 32.621 1.00 96.81 331 ILE A N 1
ATOM 2688 C CA . ILE A 1 331 ? -7.165 11.625 31.658 1.00 96.81 331 ILE A CA 1
ATOM 2689 C C . ILE A 1 331 ? -5.903 12.457 31.908 1.00 96.81 331 ILE A C 1
ATOM 2691 O O . ILE A 1 331 ? -5.227 12.862 30.960 1.00 96.81 331 ILE A O 1
ATOM 2695 N N . ASP A 1 332 ? -5.553 12.702 33.170 1.00 96.12 332 ASP A N 1
ATOM 2696 C CA . ASP A 1 332 ? -4.332 13.429 33.502 1.00 96.12 332 ASP A CA 1
ATOM 2697 C C . ASP A 1 332 ? -3.061 12.705 33.050 1.00 96.12 332 ASP A C 1
ATOM 2699 O O . ASP A 1 332 ? -2.161 13.357 32.507 1.00 96.12 332 ASP A O 1
ATOM 2703 N N . HIS A 1 333 ? -3.009 11.382 33.209 1.00 97.25 333 HIS A N 1
ATOM 2704 C CA . HIS A 1 333 ? -1.939 10.546 32.671 1.00 97.25 333 HIS A CA 1
ATOM 2705 C C . HIS A 1 333 ? -1.858 10.647 31.143 1.00 97.25 333 HIS A C 1
ATOM 2707 O O . HIS A 1 333 ? -0.797 10.983 30.618 1.00 97.25 333 HIS A O 1
ATOM 2713 N N . ILE A 1 334 ? -2.964 10.456 30.418 1.00 97.75 334 ILE A N 1
ATOM 2714 C CA . ILE A 1 334 ? -2.974 10.534 28.948 1.00 97.75 334 ILE A CA 1
ATOM 2715 C C . ILE A 1 334 ? -2.471 11.892 28.468 1.00 97.75 334 ILE A C 1
ATOM 2717 O O . ILE A 1 334 ? -1.592 11.985 27.609 1.00 97.75 334 ILE A O 1
ATOM 2721 N N . LEU A 1 335 ? -3.000 12.973 29.033 1.00 97.38 335 LEU A N 1
ATOM 2722 C CA . LEU A 1 335 ? -2.633 14.312 28.598 1.00 97.38 335 LEU A CA 1
ATOM 2723 C C . LEU A 1 335 ? -1.160 14.636 28.906 1.00 97.38 335 LEU A C 1
ATOM 2725 O O . LEU A 1 335 ? -0.492 15.282 28.096 1.00 97.38 335 LEU A O 1
ATOM 2729 N N . ARG A 1 336 ? -0.644 14.207 30.064 1.00 97.56 336 ARG A N 1
ATOM 2730 C CA . ARG A 1 336 ? 0.730 14.504 30.505 1.00 97.56 336 ARG A CA 1
ATOM 2731 C C . ARG A 1 336 ? 1.757 13.575 29.872 1.00 97.56 336 ARG A C 1
ATOM 2733 O O . ARG A 1 336 ? 2.755 14.034 29.327 1.00 97.56 336 ARG A O 1
ATOM 2740 N N . ASP A 1 337 ? 1.534 12.277 29.978 1.00 97.38 337 ASP A N 1
ATOM 2741 C CA . ASP A 1 337 ? 2.554 11.264 29.736 1.00 97.38 337 ASP A CA 1
ATOM 2742 C C . ASP A 1 337 ? 2.481 10.713 28.312 1.00 97.38 337 ASP A C 1
ATOM 2744 O O . ASP A 1 337 ? 3.529 10.396 27.752 1.00 97.38 337 ASP A O 1
ATOM 2748 N N . VAL A 1 338 ? 1.294 10.664 27.699 1.00 94.31 338 VAL A N 1
ATOM 2749 C CA . VAL A 1 338 ? 1.117 10.194 26.313 1.00 94.31 338 VAL A CA 1
ATOM 2750 C C . VAL A 1 338 ? 1.170 11.371 25.341 1.00 94.31 338 VAL A C 1
ATOM 2752 O O . VAL A 1 338 ? 2.028 11.410 24.463 1.00 94.31 338 VAL A O 1
ATOM 2755 N N . LYS A 1 339 ? 0.318 12.386 25.538 1.00 94.62 339 LYS A N 1
ATOM 2756 C CA . LYS A 1 339 ? 0.241 13.565 24.655 1.00 94.62 339 LYS A CA 1
ATOM 2757 C C . LYS A 1 339 ? 1.306 14.628 24.929 1.00 94.62 339 LYS A C 1
ATOM 2759 O O . LYS A 1 339 ? 1.405 15.582 24.164 1.00 94.62 339 LYS A O 1
ATOM 2764 N N . LYS A 1 340 ? 2.087 14.477 26.005 1.00 96.88 340 LYS A N 1
ATOM 2765 C CA . LYS A 1 340 ? 3.198 15.372 26.382 1.00 96.88 340 LYS A CA 1
ATOM 2766 C C . LYS A 1 340 ? 2.800 16.849 26.521 1.00 96.88 340 LYS A C 1
ATOM 2768 O O . LYS A 1 340 ? 3.627 17.733 26.316 1.00 96.88 340 LYS A O 1
ATOM 2773 N N . MET A 1 341 ? 1.552 17.120 26.902 1.00 95.50 341 MET A N 1
ATOM 2774 C CA . MET A 1 341 ? 1.055 18.485 27.077 1.00 95.50 341 MET A CA 1
ATOM 2775 C C . MET A 1 341 ? 1.567 19.107 28.382 1.00 95.50 341 MET A C 1
ATOM 2777 O O . MET A 1 341 ? 1.596 18.469 29.446 1.00 95.50 341 MET A O 1
ATOM 2781 N N . ASN A 1 342 ? 1.908 20.392 28.327 1.00 94.75 342 ASN A N 1
ATOM 2782 C CA . ASN A 1 342 ? 2.323 21.153 29.502 1.00 94.75 342 ASN A CA 1
ATOM 2783 C C . ASN A 1 342 ? 1.132 21.463 30.436 1.00 94.75 342 ASN A C 1
ATOM 2785 O O . ASN A 1 342 ? -0.033 21.240 30.107 1.00 94.75 342 ASN A O 1
ATOM 2789 N N . LEU A 1 343 ? 1.401 21.968 31.645 1.00 94.62 343 LEU A N 1
ATOM 2790 C CA . LEU A 1 343 ? 0.354 22.192 32.654 1.00 94.62 343 LEU A CA 1
ATOM 2791 C C . LEU A 1 343 ? -0.763 23.140 32.179 1.00 94.62 343 LEU A C 1
ATOM 2793 O O . LEU A 1 343 ? -1.932 22.907 32.498 1.00 94.62 343 LEU A O 1
ATOM 2797 N N . VAL A 1 344 ? -0.418 24.184 31.421 1.00 94.56 344 VAL A N 1
ATOM 2798 C CA . VAL A 1 344 ? -1.380 25.179 30.926 1.00 94.56 344 VAL A CA 1
ATOM 2799 C C . VAL A 1 344 ? -2.310 24.539 29.898 1.00 94.56 344 VAL A C 1
ATOM 2801 O O . VAL A 1 344 ? -3.531 24.604 30.049 1.00 94.56 344 VAL A O 1
ATOM 2804 N N . GLU A 1 345 ? -1.740 23.840 28.916 1.00 92.31 345 GLU A N 1
ATOM 2805 C CA . GLU A 1 345 ? -2.482 23.116 27.876 1.00 92.31 345 GLU A CA 1
ATOM 2806 C C . GLU A 1 345 ? -3.443 22.092 28.483 1.00 92.31 345 GLU A C 1
ATOM 2808 O O . GLU A 1 345 ? -4.633 22.086 28.163 1.00 92.31 345 GLU A O 1
ATOM 2813 N N . ARG A 1 346 ? -2.966 21.270 29.428 1.00 94.50 346 ARG A N 1
ATOM 2814 C CA . ARG A 1 346 ? -3.797 20.246 30.085 1.00 94.50 346 ARG A CA 1
ATOM 2815 C C . ARG A 1 346 ? -4.934 20.846 30.897 1.00 94.50 346 ARG A C 1
ATOM 2817 O O . ARG A 1 346 ? -6.036 20.300 30.904 1.00 94.50 346 ARG A O 1
ATOM 2824 N N . THR A 1 347 ? -4.686 21.958 31.584 1.00 93.88 347 THR A N 1
ATOM 2825 C CA . THR A 1 347 ? -5.715 22.640 32.382 1.00 93.88 347 THR A CA 1
ATOM 2826 C C . THR A 1 347 ? -6.816 23.196 31.485 1.00 93.88 347 THR A C 1
ATOM 2828 O O . THR A 1 347 ? -8.000 22.983 31.763 1.00 93.88 347 THR A O 1
ATOM 2831 N N . ALA A 1 348 ? -6.439 23.835 30.374 1.00 90.94 348 ALA A N 1
ATOM 2832 C CA . ALA A 1 348 ? -7.392 24.300 29.373 1.00 90.94 348 ALA A CA 1
ATOM 2833 C C . ALA A 1 348 ? -8.189 23.123 28.785 1.00 90.94 348 ALA A C 1
ATOM 2835 O O . ALA A 1 348 ? -9.419 23.135 28.825 1.00 90.94 348 ALA A O 1
ATOM 2836 N N . TYR A 1 349 ? -7.507 22.061 28.344 1.00 93.62 349 TYR A N 1
ATOM 2837 C CA . TYR A 1 349 ? -8.135 20.880 27.742 1.00 93.62 349 TYR A CA 1
ATOM 2838 C C . TYR A 1 349 ? -9.154 20.212 28.676 1.00 93.62 349 TYR A C 1
ATOM 2840 O O . TYR A 1 349 ? -10.291 19.958 28.277 1.00 93.62 349 TYR A O 1
ATOM 2848 N N . LYS A 1 350 ? -8.789 19.990 29.948 1.00 94.00 350 LYS A N 1
ATOM 2849 C CA . LYS A 1 350 ? -9.703 19.430 30.958 1.00 94.00 350 LYS A CA 1
ATOM 2850 C C . LYS A 1 350 ? -10.892 20.345 31.234 1.00 94.00 350 LYS A C 1
ATOM 2852 O O . LYS A 1 350 ? -11.983 19.843 31.483 1.00 94.00 350 LYS A O 1
ATOM 2857 N N . THR A 1 351 ? -10.709 21.663 31.186 1.00 94.19 351 THR A N 1
ATOM 2858 C CA . THR A 1 351 ? -11.811 22.622 31.364 1.00 94.19 351 THR A CA 1
ATOM 2859 C C . THR A 1 351 ? -12.824 22.499 30.227 1.00 94.19 351 THR A C 1
ATOM 2861 O O . THR A 1 351 ? -14.017 22.347 30.494 1.00 94.19 351 THR A O 1
ATOM 2864 N N . PHE A 1 352 ? -12.353 22.469 28.975 1.00 92.88 352 PHE A N 1
ATOM 2865 C CA . PHE A 1 352 ? -13.213 22.267 27.805 1.00 92.88 352 PHE A CA 1
ATOM 2866 C C . PHE A 1 352 ? -13.932 20.916 27.844 1.00 92.88 352 PHE A C 1
ATOM 2868 O O . PHE A 1 352 ? -15.151 20.870 27.678 1.00 92.88 352 PHE A O 1
ATOM 2875 N N . TRP A 1 353 ? -13.209 19.830 28.135 1.00 94.25 353 TRP A N 1
ATOM 2876 C CA . TRP A 1 353 ? -13.809 18.503 28.276 1.00 94.25 353 TRP A CA 1
ATOM 2877 C C . TRP A 1 353 ? -14.877 18.469 29.379 1.00 94.25 353 TRP A C 1
ATOM 2879 O O . TRP A 1 353 ? -15.983 18.002 29.124 1.00 94.25 353 TRP A O 1
ATOM 2889 N N . LYS A 1 354 ? -14.607 19.011 30.578 1.00 93.88 354 LYS A N 1
ATOM 2890 C CA . LYS A 1 354 ? -15.592 19.049 31.679 1.00 93.88 354 LYS A CA 1
ATOM 2891 C C . LYS A 1 354 ? -16.836 19.848 31.305 1.00 93.88 354 LYS A C 1
ATOM 2893 O O . LYS A 1 354 ? -17.944 19.455 31.669 1.00 93.88 354 LYS A O 1
ATOM 2898 N N . GLN A 1 355 ? -16.666 20.961 30.592 1.00 94.25 355 GLN A N 1
ATOM 2899 C CA . GLN A 1 355 ? -17.791 21.764 30.129 1.00 94.25 355 GLN A CA 1
ATOM 2900 C C . GLN A 1 355 ? -18.663 20.982 29.145 1.00 94.25 355 GLN A C 1
ATOM 2902 O O . GLN A 1 355 ? -19.875 20.930 29.351 1.00 94.25 355 GLN A O 1
ATOM 2907 N N . TRP A 1 356 ? -18.055 20.346 28.141 1.00 94.94 356 TRP A N 1
ATOM 2908 C CA . TRP A 1 356 ? -18.762 19.499 27.179 1.00 94.94 356 TRP A CA 1
ATOM 2909 C C . TRP A 1 356 ? -19.459 18.316 27.867 1.00 94.94 356 TRP A C 1
ATOM 2911 O O . TRP A 1 356 ? -20.664 18.117 27.705 1.00 94.94 356 TRP A O 1
ATOM 2921 N N . ALA A 1 357 ? -18.730 17.588 28.719 1.00 94.31 357 ALA A N 1
ATOM 2922 C CA . ALA A 1 357 ? -19.234 16.421 29.438 1.00 94.31 357 ALA A CA 1
ATOM 2923 C C . ALA A 1 357 ? -20.433 16.770 30.329 1.00 94.31 357 ALA A C 1
ATOM 2925 O O . ALA A 1 357 ? -21.358 15.971 30.447 1.00 94.31 357 ALA A O 1
ATOM 2926 N N . LYS A 1 358 ? -20.444 17.962 30.939 1.00 94.69 358 LYS A N 1
ATOM 2927 C CA . LYS A 1 358 ? -21.564 18.430 31.763 1.00 94.69 358 LYS A CA 1
ATOM 2928 C C . LYS A 1 358 ? -22.722 18.986 30.932 1.00 94.69 358 LYS A C 1
ATOM 2930 O O . LYS A 1 358 ? -23.861 18.599 31.154 1.00 94.69 358 LYS A O 1
ATOM 2935 N N . LYS A 1 359 ? -22.458 19.929 30.024 1.00 93.62 359 LYS A N 1
ATOM 2936 C CA . LYS A 1 359 ? -23.515 20.719 29.369 1.00 93.62 359 LYS A CA 1
ATOM 2937 C C . LYS A 1 359 ? -24.084 20.044 28.129 1.00 93.62 359 LYS A C 1
ATOM 2939 O O . LYS A 1 359 ? -25.302 19.982 27.984 1.00 93.62 359 LYS A O 1
ATOM 2944 N N . ASP A 1 360 ? -23.207 19.552 27.263 1.00 91.25 360 ASP A N 1
ATOM 2945 C CA . ASP A 1 360 ? -23.589 19.097 25.927 1.00 91.25 360 ASP A CA 1
ATOM 2946 C C . ASP A 1 360 ? -23.919 17.603 25.934 1.00 91.25 360 ASP A C 1
ATOM 2948 O O . ASP A 1 360 ? -24.919 17.183 25.356 1.00 91.25 360 ASP A O 1
ATOM 2952 N N . PHE A 1 361 ? -23.110 16.806 26.642 1.00 93.00 361 PHE A N 1
ATOM 2953 C CA . PHE A 1 361 ? -23.240 15.346 26.672 1.00 93.00 361 PHE A CA 1
ATOM 2954 C C . PHE A 1 361 ? -23.862 14.791 27.967 1.00 93.00 361 PHE A C 1
ATOM 2956 O O . PHE A 1 361 ? -24.202 13.614 28.026 1.00 93.00 361 PHE A O 1
ATOM 2963 N N . LYS A 1 362 ? -24.056 15.641 28.990 1.00 93.81 362 LYS A N 1
ATOM 2964 C CA . LYS A 1 362 ? -24.772 15.345 30.253 1.00 93.81 362 LYS A CA 1
ATOM 2965 C C . LYS A 1 362 ? -24.297 14.089 31.002 1.00 93.81 362 LYS A C 1
ATOM 2967 O O . LYS A 1 362 ? -25.075 13.436 31.692 1.00 93.81 362 LYS A O 1
ATOM 2972 N N . LEU A 1 363 ? -23.009 13.768 30.912 1.00 93.75 363 LEU A N 1
ATOM 2973 C CA . LEU A 1 363 ? -22.409 12.603 31.571 1.00 93.75 363 LEU A CA 1
ATOM 2974 C C . LEU A 1 363 ? -22.389 12.719 33.093 1.00 93.75 363 LEU A C 1
ATOM 2976 O O . LEU A 1 363 ? -22.485 11.714 33.783 1.00 93.75 363 LEU A O 1
ATOM 2980 N N . MET A 1 364 ? -22.223 13.941 33.602 1.00 89.62 364 MET A N 1
ATOM 2981 C CA . MET A 1 364 ? -22.024 14.200 35.032 1.00 89.62 364 MET A CA 1
ATOM 2982 C C . MET A 1 364 ? -23.314 14.056 35.847 1.00 89.62 364 MET A C 1
ATOM 2984 O O . MET A 1 364 ? -23.249 13.795 37.042 1.00 89.62 364 MET A O 1
ATOM 2988 N N . ASP A 1 365 ? -24.468 14.239 35.202 1.00 88.56 365 ASP A N 1
ATOM 2989 C CA . ASP A 1 365 ? -25.782 14.192 35.850 1.00 88.56 365 ASP A CA 1
ATOM 2990 C C . ASP A 1 365 ? -26.466 12.821 35.665 1.00 88.56 365 ASP A C 1
ATOM 2992 O O . ASP A 1 365 ? -27.487 12.540 36.293 1.00 88.56 365 ASP A O 1
ATOM 2996 N N . ALA A 1 366 ? -25.925 11.964 34.790 1.00 88.88 366 ALA A N 1
ATOM 2997 C CA . ALA A 1 366 ? -26.456 10.637 34.507 1.00 88.88 366 ALA A CA 1
ATOM 2998 C C . ALA A 1 366 ? -25.897 9.588 35.490 1.00 88.88 366 ALA A C 1
ATOM 3000 O O . ALA A 1 366 ? -24.685 9.579 35.731 1.00 88.88 366 ALA A O 1
ATOM 3001 N N . PRO A 1 367 ? -26.727 8.658 36.007 1.00 89.50 367 PRO A N 1
ATOM 3002 C CA . PRO A 1 367 ? -26.241 7.520 36.787 1.00 89.50 367 PRO A CA 1
ATOM 3003 C C . PRO A 1 367 ? -25.181 6.736 36.003 1.00 89.50 367 PRO A C 1
ATOM 3005 O O . PRO A 1 367 ? -25.420 6.356 34.858 1.00 89.50 367 PRO A O 1
ATOM 3008 N N . ASP A 1 368 ? -24.001 6.551 36.599 1.00 90.00 368 ASP A N 1
ATOM 3009 C CA . ASP A 1 368 ? -22.821 5.911 35.996 1.00 90.00 368 ASP A CA 1
ATOM 3010 C C . ASP A 1 368 ? -22.382 6.484 34.636 1.00 90.00 368 ASP A C 1
ATOM 3012 O O . ASP A 1 368 ? -21.638 5.837 33.894 1.00 90.00 368 ASP A O 1
ATOM 3016 N N . GLY A 1 369 ? -22.792 7.712 34.296 1.00 95.31 369 GLY A N 1
ATOM 3017 C CA . GLY A 1 369 ? -22.620 8.273 32.954 1.00 95.31 369 GLY A CA 1
ATOM 3018 C C . GLY A 1 369 ? -21.166 8.297 32.481 1.00 95.31 369 GLY A C 1
ATOM 3019 O O . GLY A 1 369 ? -20.875 7.924 31.345 1.00 95.31 369 GLY A O 1
ATOM 3020 N N . LEU A 1 370 ? -20.233 8.668 33.362 1.00 96.06 370 LEU A N 1
ATOM 3021 C CA . LEU A 1 370 ? -18.800 8.656 33.054 1.00 96.06 370 LEU A CA 1
ATOM 3022 C C . LEU A 1 370 ? -18.256 7.243 32.825 1.00 96.06 370 LEU A C 1
ATOM 3024 O O . LEU A 1 370 ? -17.491 7.038 31.886 1.00 96.06 370 LEU A O 1
ATOM 3028 N N . HIS A 1 371 ? -18.667 6.268 33.637 1.00 96.75 371 HIS A N 1
ATOM 3029 C CA . HIS A 1 371 ? -18.232 4.883 33.466 1.00 96.75 371 HIS A CA 1
ATOM 3030 C C . HIS A 1 371 ? -18.796 4.276 32.175 1.00 96.75 371 HIS A C 1
ATOM 3032 O O . HIS A 1 371 ? -18.058 3.653 31.416 1.00 96.75 371 HIS A O 1
ATOM 3038 N N . GLN A 1 372 ? -20.071 4.518 31.863 1.00 96.31 372 GLN A N 1
ATOM 3039 C CA . GLN A 1 372 ? -20.682 4.058 30.611 1.00 96.31 372 GLN A CA 1
ATOM 3040 C C . GLN A 1 372 ? -20.039 4.715 29.388 1.00 96.31 372 GLN A C 1
ATOM 3042 O O . GLN A 1 372 ? -19.761 4.055 28.387 1.00 96.31 372 GLN A O 1
ATOM 3047 N N . TRP A 1 373 ? -19.709 6.005 29.476 1.00 97.25 373 TRP A N 1
ATOM 3048 C CA . TRP A 1 373 ? -18.934 6.671 28.433 1.00 97.25 373 TRP A CA 1
ATOM 3049 C C . TRP A 1 373 ? -17.552 6.039 28.243 1.00 97.25 373 TRP A C 1
ATOM 3051 O O . TRP A 1 373 ? -17.090 5.910 27.104 1.00 97.25 373 TRP A O 1
ATOM 3061 N N . SER A 1 374 ? -16.915 5.598 29.329 1.00 97.88 374 SER A N 1
ATOM 3062 C CA . SER A 1 374 ? -15.684 4.818 29.256 1.00 97.88 374 SER A CA 1
ATOM 3063 C C . SER A 1 374 ? -15.888 3.457 28.601 1.00 97.88 374 SER A C 1
ATOM 3065 O O . SER A 1 374 ? -15.157 3.117 27.668 1.00 97.88 374 SER A O 1
ATOM 3067 N N . ALA A 1 375 ? -16.933 2.732 28.999 1.00 97.81 375 ALA A N 1
ATOM 3068 C CA . ALA A 1 375 ? -17.304 1.446 28.423 1.00 97.81 375 ALA A CA 1
ATOM 3069 C C . ALA A 1 375 ? -17.492 1.545 26.905 1.00 97.81 375 ALA A C 1
ATOM 3071 O O . ALA A 1 375 ? -16.925 0.743 26.169 1.00 97.81 375 ALA A O 1
ATOM 3072 N N . HIS A 1 376 ? -18.189 2.574 26.409 1.00 97.75 376 HIS A N 1
ATOM 3073 C CA . HIS A 1 376 ? -18.398 2.788 24.971 1.00 97.75 376 HIS A CA 1
ATOM 3074 C C . HIS A 1 376 ? -17.093 2.862 24.161 1.00 97.75 376 HIS A C 1
ATOM 3076 O O . HIS A 1 376 ? -17.087 2.482 22.991 1.00 97.75 376 HIS A O 1
ATOM 3082 N N . GLN A 1 377 ? -15.977 3.292 24.760 1.00 98.12 377 GLN A N 1
ATOM 3083 C CA . GLN A 1 377 ? -14.688 3.311 24.060 1.00 98.12 377 GLN A CA 1
ATOM 3084 C C . GLN A 1 377 ? -14.129 1.899 23.859 1.00 98.12 377 GLN A C 1
ATOM 3086 O O . GLN A 1 377 ? -13.579 1.607 22.797 1.00 98.12 377 GLN A O 1
ATOM 3091 N N . ALA A 1 378 ? -14.353 0.997 24.821 1.00 98.25 378 ALA A N 1
ATOM 3092 C CA . ALA A 1 378 ? -14.035 -0.420 24.665 1.00 98.25 378 ALA A CA 1
ATOM 3093 C C . ALA A 1 378 ? -14.846 -1.063 23.525 1.00 98.25 378 ALA A C 1
ATOM 3095 O O . ALA A 1 378 ? -14.311 -1.878 22.779 1.00 98.25 378 ALA A O 1
ATOM 3096 N N . TYR A 1 379 ? -16.108 -0.659 23.322 1.00 98.19 379 TYR A N 1
ATOM 3097 C CA . TYR A 1 379 ? -16.934 -1.137 22.201 1.00 98.19 379 TYR A CA 1
ATOM 3098 C C . TYR A 1 379 ? -16.428 -0.665 20.830 1.00 98.19 379 TYR A C 1
ATOM 3100 O O . TYR A 1 379 ? -16.532 -1.409 19.851 1.00 98.19 379 TYR A O 1
ATOM 3108 N N . ILE A 1 380 ? -15.844 0.536 20.744 1.00 98.38 380 ILE A N 1
ATOM 3109 C CA . ILE A 1 380 ? -15.169 0.997 19.519 1.00 98.38 380 ILE A CA 1
ATOM 3110 C C . ILE A 1 380 ? -13.969 0.089 19.232 1.00 98.38 380 ILE A C 1
ATOM 3112 O O . ILE A 1 380 ? -13.859 -0.457 18.132 1.00 98.38 380 ILE A O 1
ATOM 3116 N N . ALA A 1 381 ? -13.110 -0.133 20.230 1.00 98.44 381 ALA A N 1
ATOM 3117 C CA . ALA A 1 381 ? -11.929 -0.980 20.085 1.00 98.44 381 ALA A CA 1
ATOM 3118 C C . ALA A 1 381 ? -12.279 -2.444 19.759 1.00 98.44 381 ALA A C 1
ATOM 3120 O O . ALA A 1 381 ? -11.632 -3.069 18.9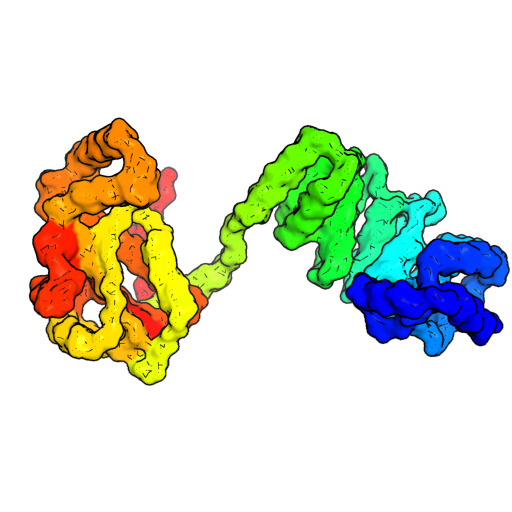17 1.00 98.44 381 ALA A O 1
ATOM 3121 N N . LEU A 1 382 ? -13.359 -2.968 20.344 1.00 98.50 382 LEU A N 1
ATOM 3122 C CA . LEU A 1 382 ? -13.931 -4.275 20.018 1.00 98.50 382 LEU A CA 1
ATOM 3123 C C . LEU A 1 382 ? -14.261 -4.395 18.520 1.00 98.50 382 LEU A C 1
ATOM 3125 O O . LEU A 1 382 ? -13.963 -5.418 17.902 1.00 98.50 382 LEU A O 1
ATOM 3129 N N . GLY A 1 383 ? -14.859 -3.357 17.926 1.00 97.69 383 GLY A N 1
ATOM 3130 C CA . GLY A 1 383 ? -15.170 -3.317 16.496 1.00 97.69 383 GLY A CA 1
ATOM 3131 C C . GLY A 1 383 ? -13.926 -3.456 15.614 1.00 97.69 383 GLY A C 1
ATOM 3132 O O . GLY A 1 383 ? -13.931 -4.251 14.672 1.00 97.69 383 GLY A O 1
ATOM 3133 N N . PHE A 1 384 ? -12.850 -2.744 15.961 1.00 97.94 384 PHE A N 1
ATOM 3134 C CA . PHE A 1 384 ? -11.562 -2.807 15.260 1.00 97.94 384 PHE A CA 1
ATOM 3135 C C . PHE A 1 384 ? -10.922 -4.194 15.389 1.00 97.94 384 PHE A C 1
ATOM 3137 O O . PHE A 1 384 ? -10.540 -4.788 14.380 1.00 97.94 384 PHE A O 1
ATOM 3144 N N . ALA A 1 385 ? -10.894 -4.750 16.604 1.00 98.44 385 ALA A N 1
ATOM 3145 C CA . ALA A 1 385 ? -10.369 -6.089 16.866 1.00 98.44 385 ALA A CA 1
ATOM 3146 C C . ALA A 1 385 ? -11.070 -7.161 16.018 1.00 98.44 385 ALA A C 1
ATOM 3148 O O . ALA A 1 385 ? -10.414 -7.990 15.391 1.00 98.44 385 ALA A O 1
ATOM 3149 N N . MET A 1 386 ? -12.407 -7.131 15.967 1.00 98.38 386 MET A N 1
ATOM 3150 C CA . MET A 1 386 ? -13.193 -8.102 15.199 1.00 98.38 386 MET A CA 1
ATOM 3151 C C . MET A 1 386 ? -13.026 -7.942 13.686 1.00 98.38 386 MET A C 1
ATOM 3153 O O . MET A 1 386 ? -13.080 -8.942 12.971 1.00 98.38 386 MET A O 1
ATOM 3157 N N . LEU A 1 387 ? -12.857 -6.714 13.185 1.00 97.06 387 LEU A N 1
ATOM 3158 C CA . LEU A 1 387 ? -12.642 -6.478 11.757 1.00 97.06 387 LEU A CA 1
ATOM 3159 C C . LEU A 1 387 ? -11.266 -6.984 11.312 1.00 97.06 387 LEU A C 1
ATOM 3161 O O . LEU A 1 387 ? -11.176 -7.672 10.298 1.00 97.06 387 LEU A O 1
ATOM 3165 N N . VAL A 1 388 ? -10.222 -6.704 12.097 1.00 97.25 388 VAL A N 1
ATOM 3166 C CA . VAL A 1 388 ? -8.869 -7.213 11.833 1.00 97.25 388 VAL A CA 1
ATOM 3167 C C . VAL A 1 388 ? -8.827 -8.732 11.959 1.00 97.25 388 VAL A C 1
ATOM 3169 O O . VAL A 1 388 ? -8.315 -9.394 11.065 1.00 97.25 388 VAL A O 1
ATOM 3172 N N . ALA A 1 389 ? -9.445 -9.312 12.993 1.00 98.25 389 ALA A N 1
ATOM 3173 C CA . ALA A 1 389 ? -9.572 -10.765 13.098 1.00 98.25 389 ALA A CA 1
ATOM 3174 C C . ALA A 1 389 ? -10.229 -11.367 11.842 1.00 98.25 389 ALA A C 1
ATOM 3176 O O . ALA A 1 389 ? -9.710 -12.327 11.278 1.00 98.25 389 ALA A O 1
ATOM 3177 N N . ALA A 1 390 ? -11.316 -10.765 11.350 1.00 97.50 390 ALA A N 1
ATOM 3178 C CA . ALA A 1 390 ? -12.007 -11.245 10.157 1.00 97.50 390 ALA A CA 1
ATOM 3179 C C . ALA A 1 390 ? -11.158 -11.157 8.878 1.00 97.50 390 ALA A C 1
ATOM 3181 O O . ALA A 1 390 ? -11.194 -12.083 8.069 1.00 97.50 390 ALA A O 1
ATOM 3182 N N . GLU A 1 391 ? -10.381 -10.085 8.699 1.00 94.75 391 GLU A N 1
ATOM 3183 C CA . GLU A 1 391 ? -9.441 -9.955 7.574 1.00 94.75 391 GLU A CA 1
ATOM 3184 C C . GLU A 1 391 ? -8.370 -11.057 7.607 1.00 94.75 391 GLU A C 1
ATOM 3186 O O . GLU A 1 391 ? -8.066 -11.657 6.576 1.00 94.75 391 GLU A O 1
ATOM 3191 N N . ARG A 1 392 ? -7.909 -11.428 8.806 1.00 96.25 392 ARG A N 1
ATOM 3192 C CA . ARG A 1 392 ? -6.971 -12.539 9.034 1.00 96.25 392 ARG A CA 1
ATOM 3193 C C . ARG A 1 392 ? -7.616 -13.931 9.009 1.00 96.25 392 ARG A C 1
ATOM 3195 O O . ARG A 1 392 ? -6.923 -14.923 9.223 1.00 96.25 392 ARG A O 1
ATOM 3202 N N . GLY A 1 393 ? -8.923 -14.036 8.754 1.00 96.31 393 GLY A N 1
ATOM 3203 C CA . GLY A 1 393 ? -9.650 -15.312 8.761 1.00 96.31 393 GLY A CA 1
ATOM 3204 C C . GLY A 1 393 ? -9.786 -15.944 10.152 1.00 96.31 393 GLY A C 1
ATOM 3205 O O . GLY A 1 393 ? -9.900 -17.163 10.269 1.00 96.31 393 GLY A O 1
ATOM 3206 N N . ILE A 1 394 ? -9.750 -15.123 11.202 1.00 98.44 394 ILE A N 1
ATOM 3207 C CA . ILE A 1 394 ? -9.896 -15.513 12.604 1.00 98.44 394 ILE A CA 1
ATOM 3208 C C . ILE A 1 394 ? -11.336 -15.251 13.041 1.00 98.44 394 ILE A C 1
ATOM 3210 O O . ILE A 1 394 ? -11.852 -14.130 12.969 1.00 98.44 394 ILE A O 1
ATOM 3214 N N . ASP A 1 395 ? -11.985 -16.294 13.539 1.00 98.06 395 ASP A N 1
ATOM 3215 C CA . ASP A 1 395 ? -13.328 -16.219 14.086 1.00 98.06 395 ASP A CA 1
ATOM 3216 C C . ASP A 1 395 ? -13.340 -15.481 15.426 1.00 98.06 395 ASP A C 1
ATOM 3218 O O . ASP A 1 395 ? -12.428 -15.594 16.251 1.00 98.06 395 ASP A O 1
ATOM 3222 N N . SER A 1 396 ? -14.423 -14.745 15.670 1.00 97.81 396 SER A N 1
ATOM 3223 C CA . SER A 1 396 ? -14.583 -13.944 16.878 1.00 97.81 396 SER A CA 1
ATOM 3224 C C . SER A 1 396 ? -15.986 -14.054 17.472 1.00 97.81 396 SER A C 1
ATOM 3226 O O . SER A 1 396 ? -16.964 -14.335 16.778 1.00 97.81 396 SER A O 1
ATOM 3228 N N . CYS A 1 397 ? -16.109 -13.841 18.782 1.00 97.31 397 CYS A N 1
ATOM 3229 C CA . CYS A 1 397 ? -17.404 -13.685 19.438 1.00 97.31 397 CYS A CA 1
ATOM 3230 C C . CYS A 1 397 ? -17.334 -12.599 20.518 1.00 97.31 397 CYS A C 1
ATOM 3232 O O . CYS A 1 397 ? -16.691 -12.833 21.545 1.00 97.31 397 CYS A O 1
ATOM 3234 N N . PRO A 1 398 ? -18.014 -11.452 20.334 1.00 97.50 398 PRO A N 1
ATOM 3235 C CA . PRO A 1 398 ? -18.212 -10.491 21.411 1.00 97.50 398 PRO A CA 1
ATOM 3236 C C . PRO A 1 398 ? -19.207 -11.054 22.435 1.00 97.50 398 PRO A C 1
ATOM 3238 O O . PRO A 1 398 ? -20.148 -11.772 22.072 1.00 97.50 398 PRO A O 1
ATOM 3241 N N . ILE A 1 399 ? -18.984 -10.769 23.716 1.00 97.38 399 ILE A N 1
ATOM 3242 C CA . ILE A 1 399 ? -19.723 -11.359 24.836 1.00 97.38 399 ILE A CA 1
ATOM 3243 C C . ILE A 1 399 ? -20.077 -10.269 25.857 1.00 97.38 399 ILE A C 1
ATOM 3245 O O . ILE A 1 399 ? -19.213 -9.777 26.575 1.00 97.38 399 ILE A O 1
ATOM 3249 N N . GLU A 1 400 ? -21.373 -9.972 25.962 1.00 94.56 400 GLU A N 1
ATOM 3250 C CA . GLU A 1 400 ? -21.976 -9.186 27.057 1.00 94.56 400 GLU A CA 1
ATOM 3251 C C . GLU A 1 400 ? -22.788 -10.053 28.032 1.00 94.56 400 GLU A C 1
ATOM 3253 O O . GLU A 1 400 ? -23.050 -9.659 29.160 1.00 94.56 400 GLU A O 1
ATOM 3258 N N . GLY A 1 401 ? -23.189 -11.262 27.619 1.00 92.25 401 GLY A N 1
ATOM 3259 C CA . GLY A 1 401 ? -24.016 -12.170 28.421 1.00 92.25 401 GLY A CA 1
ATOM 3260 C C . GLY A 1 401 ? -23.248 -12.851 29.559 1.00 92.25 401 GLY A C 1
ATOM 3261 O O . GLY A 1 401 ? -23.064 -14.074 29.524 1.00 92.25 401 GLY A O 1
ATOM 3262 N N . PHE A 1 402 ? -22.778 -12.070 30.530 1.00 96.31 402 PHE A N 1
ATOM 3263 C CA . PHE A 1 402 ? -22.099 -12.509 31.750 1.00 96.31 402 PHE A CA 1
ATOM 3264 C C . PHE A 1 402 ? -22.477 -11.617 32.942 1.00 96.31 402 PHE A C 1
ATOM 3266 O O . PHE A 1 402 ? -22.958 -10.499 32.780 1.00 96.31 402 PHE A O 1
ATOM 3273 N N . SER A 1 403 ? -22.272 -12.112 34.162 1.00 97.56 403 SER A N 1
ATOM 3274 C CA . SER A 1 403 ? -22.474 -11.313 35.373 1.00 97.56 403 SER A CA 1
ATOM 3275 C C . SER A 1 403 ? -21.270 -10.402 35.621 1.00 97.56 403 SER A C 1
ATOM 3277 O O . SER A 1 403 ? -20.217 -10.904 36.016 1.00 97.56 403 SER A O 1
ATOM 3279 N N . ILE A 1 404 ? -21.453 -9.081 35.524 1.00 95.62 404 ILE A N 1
ATOM 3280 C CA . ILE A 1 404 ? -20.416 -8.087 35.865 1.00 95.62 404 ILE A CA 1
ATOM 3281 C C . ILE A 1 404 ? -19.910 -8.296 37.296 1.00 95.62 404 ILE A C 1
ATOM 3283 O O . ILE A 1 404 ? -18.717 -8.480 37.472 1.00 95.62 404 ILE A O 1
ATOM 3287 N N . ASN A 1 405 ? -20.794 -8.403 38.298 1.00 97.19 405 ASN A N 1
ATOM 3288 C CA . ASN A 1 405 ? -20.382 -8.557 39.705 1.00 97.19 405 ASN A CA 1
ATOM 3289 C C . ASN A 1 405 ? -19.475 -9.779 39.937 1.00 97.19 405 ASN A C 1
ATOM 3291 O O . ASN A 1 405 ? -18.393 -9.647 40.495 1.00 97.19 405 ASN A O 1
ATOM 3295 N N . GLN A 1 406 ? -19.884 -10.958 39.455 1.00 98.06 406 GLN A N 1
ATOM 3296 C CA . GLN A 1 406 ? -19.068 -12.175 39.538 1.00 98.06 406 GLN A CA 1
ATOM 3297 C C . GLN A 1 406 ? -17.750 -12.047 38.760 1.00 98.06 406 GLN A C 1
ATOM 3299 O O . GLN A 1 406 ? -16.714 -12.504 39.231 1.00 98.06 406 GLN A O 1
ATOM 3304 N N . ALA A 1 407 ? -17.754 -11.429 37.573 1.00 98.06 407 ALA A N 1
ATOM 3305 C CA . ALA A 1 407 ? -16.520 -11.194 36.826 1.00 98.06 407 ALA A CA 1
ATOM 3306 C C . ALA A 1 407 ? -15.579 -10.237 37.573 1.00 98.06 407 ALA A C 1
ATOM 3308 O O . ALA A 1 407 ? -14.387 -10.516 37.649 1.00 98.06 407 ALA A O 1
ATOM 3309 N N . THR A 1 408 ? -16.100 -9.167 38.174 1.00 98.38 408 THR A N 1
ATOM 3310 C CA . THR A 1 408 ? -15.336 -8.240 39.017 1.00 98.38 408 THR A CA 1
ATOM 3311 C C . THR A 1 408 ? -14.698 -8.974 40.193 1.00 98.38 408 THR A C 1
ATOM 3313 O O . THR A 1 408 ? -13.505 -8.806 40.436 1.00 98.38 408 THR A O 1
ATOM 3316 N N . GLU A 1 409 ? -15.453 -9.830 40.888 1.00 98.44 409 GLU A N 1
ATOM 3317 C CA . GLU A 1 409 ? -14.949 -10.631 42.010 1.00 98.44 409 GLU A CA 1
ATOM 3318 C C . GLU A 1 409 ? -13.818 -11.574 41.577 1.00 98.44 409 GLU A C 1
ATOM 3320 O O . GLU A 1 409 ? -12.757 -11.601 42.206 1.00 98.44 409 GLU A O 1
ATOM 3325 N N . VAL A 1 410 ? -14.002 -12.294 40.464 1.00 98.31 410 VAL A N 1
ATOM 3326 C CA . VAL A 1 410 ? -12.968 -13.170 39.894 1.00 98.31 410 VAL A CA 1
ATOM 3327 C C . VAL A 1 410 ? -11.718 -12.366 39.532 1.00 98.31 410 VAL A C 1
ATOM 3329 O O . VAL A 1 410 ? -10.624 -12.711 39.968 1.00 98.31 410 VAL A O 1
ATOM 3332 N N . LEU A 1 411 ? -11.856 -11.270 38.785 1.00 98.44 411 LEU A N 1
ATOM 3333 C CA . LEU A 1 411 ? -10.713 -10.457 38.356 1.00 98.44 411 LEU A CA 1
ATOM 3334 C C . LEU A 1 411 ? -9.978 -9.806 39.535 1.00 98.44 411 LEU A C 1
ATOM 3336 O O . LEU A 1 411 ? -8.751 -9.733 39.517 1.00 98.44 411 LEU A O 1
ATOM 3340 N N . THR A 1 412 ? -10.705 -9.391 40.574 1.00 98.38 412 THR A N 1
ATOM 3341 C CA . THR A 1 412 ? -10.125 -8.852 41.815 1.00 98.38 412 THR A CA 1
ATOM 3342 C C . THR A 1 412 ? -9.366 -9.938 42.577 1.00 98.38 412 THR A C 1
ATOM 3344 O O . THR A 1 412 ? -8.246 -9.711 43.026 1.00 98.38 412 THR A O 1
ATOM 3347 N N . THR A 1 413 ? -9.934 -11.145 42.675 1.00 98.06 413 THR A N 1
ATOM 3348 C CA . THR A 1 413 ? -9.293 -12.300 43.332 1.00 98.06 413 THR A CA 1
ATOM 3349 C C . THR A 1 413 ? -7.975 -12.670 42.653 1.00 98.06 413 THR A C 1
ATOM 3351 O O . THR A 1 413 ? -6.986 -12.966 43.321 1.00 98.06 413 THR A O 1
ATOM 3354 N N . HIS A 1 414 ? -7.943 -12.592 41.321 1.00 97.62 414 HIS A N 1
ATOM 3355 C CA . HIS A 1 414 ? -6.740 -12.795 40.510 1.00 97.62 414 HIS A CA 1
ATOM 3356 C C . HIS A 1 414 ? -5.813 -11.562 40.462 1.00 97.62 414 HIS A C 1
ATOM 3358 O O . HIS A 1 414 ? -4.786 -11.610 39.793 1.00 97.62 414 HIS A O 1
ATOM 3364 N N . GLN A 1 415 ? -6.140 -10.476 41.176 1.00 97.56 415 GLN A N 1
ATOM 3365 C CA . GLN A 1 415 ? -5.366 -9.225 41.250 1.00 97.56 415 GLN A CA 1
ATOM 3366 C C . GLN A 1 415 ? -5.144 -8.546 39.888 1.00 97.56 415 GLN A C 1
ATOM 3368 O O . GLN A 1 415 ? -4.136 -7.879 39.665 1.00 97.56 415 GLN A O 1
ATOM 3373 N N . LEU A 1 416 ? -6.092 -8.717 38.965 1.00 97.88 416 LEU A N 1
ATOM 3374 C CA . LEU A 1 416 ? -6.016 -8.160 37.613 1.00 97.88 416 LEU A CA 1
ATOM 3375 C C . LEU A 1 416 ? -6.661 -6.777 37.499 1.00 97.88 416 LEU A C 1
ATOM 3377 O O . LEU A 1 416 ? -6.377 -6.060 36.544 1.00 97.88 416 LEU A O 1
ATOM 3381 N N . ILE A 1 417 ? -7.528 -6.413 38.447 1.00 97.88 417 ILE A N 1
ATOM 3382 C CA . ILE A 1 417 ? -8.178 -5.101 38.514 1.00 97.88 417 ILE A CA 1
ATOM 3383 C C . ILE A 1 417 ? -8.264 -4.607 39.958 1.00 97.88 417 ILE A C 1
ATOM 3385 O O . ILE A 1 417 ? -8.290 -5.399 40.901 1.00 97.88 417 ILE A O 1
ATOM 3389 N N . ASP A 1 418 ? -8.389 -3.291 40.102 1.00 97.69 418 ASP A N 1
ATOM 3390 C CA . ASP A 1 418 ? -8.903 -2.634 41.302 1.00 97.69 418 ASP A CA 1
ATOM 3391 C C . ASP A 1 418 ? -10.352 -2.203 41.006 1.00 97.69 418 ASP A C 1
ATOM 3393 O O . ASP A 1 418 ? -10.547 -1.338 40.148 1.00 97.69 418 ASP A O 1
ATOM 3397 N N . PRO A 1 419 ? -11.373 -2.777 41.672 1.00 96.69 419 PRO A N 1
ATOM 3398 C CA . PRO A 1 419 ? -12.775 -2.499 41.358 1.00 96.69 419 PRO A CA 1
ATOM 3399 C C . PRO A 1 419 ? -13.199 -1.055 41.662 1.00 96.69 419 PRO A C 1
ATOM 3401 O O . PRO A 1 419 ? -14.243 -0.618 41.180 1.00 96.69 419 PRO A O 1
ATOM 3404 N N . ALA A 1 420 ? -12.407 -0.296 42.431 1.00 96.25 420 ALA A N 1
ATOM 3405 C CA . ALA A 1 420 ? -12.626 1.140 42.591 1.00 96.25 420 ALA A CA 1
ATOM 3406 C C . ALA A 1 420 ? -12.197 1.934 41.346 1.00 96.25 420 ALA A C 1
ATOM 3408 O O . ALA A 1 420 ? -12.674 3.049 41.128 1.00 96.25 420 ALA A O 1
ATOM 3409 N N . LYS A 1 421 ? -11.306 1.373 40.521 1.00 97.31 421 LYS A N 1
ATOM 3410 C CA . LYS A 1 421 ? -10.729 2.045 39.353 1.00 97.31 421 LYS A CA 1
ATOM 3411 C C . LYS A 1 421 ? -11.303 1.559 38.041 1.00 97.31 421 LYS A C 1
ATOM 3413 O O . LYS A 1 421 ? -11.629 2.388 37.197 1.00 97.31 421 LYS A O 1
ATOM 3418 N N . ASP A 1 422 ? -11.455 0.249 37.886 1.00 96.06 422 ASP A N 1
ATOM 3419 C CA . ASP A 1 422 ? -11.800 -0.374 36.614 1.00 96.06 422 ASP A CA 1
ATOM 3420 C C . ASP A 1 422 ? -12.836 -1.482 36.829 1.00 96.06 422 ASP A C 1
ATOM 3422 O O . ASP A 1 422 ? -12.742 -2.263 37.776 1.00 96.06 422 ASP A O 1
ATOM 3426 N N . LEU A 1 423 ? -13.811 -1.589 35.924 1.00 97.88 423 LEU A N 1
ATOM 3427 C CA . LEU A 1 423 ? -14.827 -2.648 35.952 1.00 97.88 423 LEU A CA 1
ATOM 3428 C C . LEU A 1 423 ? -14.898 -3.370 34.599 1.00 97.88 423 LEU A C 1
ATOM 3430 O O . LEU A 1 423 ? -14.722 -2.716 33.568 1.00 97.88 423 LEU A O 1
ATOM 3434 N N . PRO A 1 424 ? -15.157 -4.693 34.562 1.00 98.25 424 PRO A N 1
ATOM 3435 C CA . PRO A 1 424 ? -15.328 -5.431 33.315 1.00 98.25 424 PRO A CA 1
ATOM 3436 C C . PRO A 1 424 ? -16.606 -4.994 32.592 1.00 98.25 424 PRO A C 1
ATOM 3438 O O . PRO A 1 424 ? -17.675 -4.929 33.198 1.00 98.25 424 PRO A O 1
ATOM 3441 N N . VAL A 1 425 ? -16.502 -4.745 31.285 1.00 97.94 425 VAL A N 1
ATOM 3442 C CA . VAL A 1 425 ? -17.615 -4.221 30.468 1.00 97.94 425 VAL A CA 1
ATOM 3443 C C . VAL A 1 425 ? -18.009 -5.132 29.311 1.00 97.94 425 VAL A C 1
ATOM 3445 O O . VAL A 1 425 ? -19.186 -5.198 28.970 1.00 97.94 425 VAL A O 1
ATOM 3448 N N . LEU A 1 426 ? -17.054 -5.855 28.720 1.00 97.75 426 LEU A N 1
ATOM 3449 C CA . LEU A 1 426 ? -17.305 -6.840 27.666 1.00 97.75 426 LEU A CA 1
ATOM 3450 C C . LEU A 1 426 ? -16.154 -7.849 27.577 1.00 97.75 426 LEU A C 1
ATOM 3452 O O . LEU A 1 426 ? -15.048 -7.602 28.061 1.00 97.75 426 LEU A O 1
ATOM 3456 N N . MET A 1 427 ? -16.397 -8.986 26.930 1.00 98.38 427 MET A N 1
ATOM 3457 C CA . MET A 1 427 ? -15.364 -9.977 26.612 1.00 98.38 427 MET A CA 1
ATOM 3458 C C . MET A 1 427 ? -15.346 -10.284 25.110 1.00 98.38 427 MET A C 1
ATOM 3460 O O . MET A 1 427 ? -16.344 -10.093 24.410 1.00 98.38 427 MET A O 1
ATOM 3464 N N . LEU A 1 428 ? -14.222 -10.794 24.613 1.00 98.62 428 LEU A N 1
ATOM 3465 C CA . LEU A 1 428 ? -14.050 -11.215 23.225 1.00 98.62 428 LEU A CA 1
ATOM 3466 C C . LEU A 1 428 ? -13.329 -12.562 23.168 1.00 98.62 428 LEU A C 1
ATOM 3468 O O . LEU A 1 428 ? -12.184 -12.686 23.598 1.00 98.62 428 LEU A O 1
ATOM 3472 N N . ALA A 1 429 ? -13.986 -13.563 22.590 1.00 98.38 429 ALA A N 1
ATOM 3473 C CA . ALA A 1 429 ? -13.351 -14.826 22.231 1.00 98.38 429 ALA A CA 1
ATOM 3474 C C . ALA A 1 429 ? -12.794 -14.746 20.802 1.00 98.38 429 ALA A C 1
ATOM 3476 O O . ALA A 1 429 ? -13.491 -14.259 19.911 1.00 98.38 429 ALA A O 1
ATOM 3477 N N . LEU A 1 430 ? -11.572 -15.237 20.590 1.00 98.62 430 LEU A N 1
ATOM 3478 C CA . LEU A 1 430 ? -10.863 -15.252 19.307 1.00 98.62 430 LEU A CA 1
ATOM 3479 C C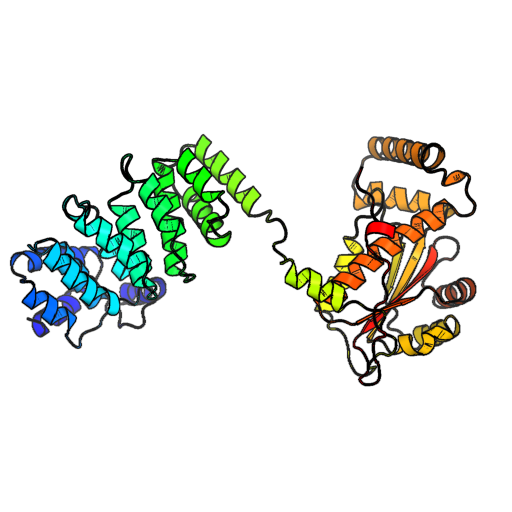 . LEU A 1 430 ? -10.284 -16.644 19.038 1.00 98.62 430 LEU A C 1
ATOM 3481 O O . LEU A 1 430 ? -9.588 -17.216 19.883 1.00 98.62 430 LEU A O 1
ATOM 3485 N N . GLY A 1 431 ? -10.515 -17.193 17.852 1.00 98.06 431 GLY A N 1
ATOM 3486 C CA . GLY A 1 431 ? -9.970 -18.495 17.478 1.00 98.06 431 GLY A CA 1
ATOM 3487 C C . GLY A 1 431 ? -10.439 -18.935 16.104 1.00 98.06 431 GLY A C 1
ATOM 3488 O O . GLY A 1 431 ? -10.700 -18.110 15.242 1.00 98.06 431 GLY A O 1
ATOM 3489 N N . TYR A 1 432 ? -10.564 -20.241 15.915 1.00 97.44 432 TYR A N 1
ATOM 3490 C CA . TYR A 1 432 ? -11.099 -20.817 14.686 1.00 97.44 432 TYR A CA 1
ATOM 3491 C C . TYR A 1 432 ? -12.358 -21.604 15.012 1.00 97.44 432 TYR A C 1
ATOM 3493 O O . TYR A 1 432 ? -12.395 -22.310 16.025 1.00 97.44 432 TYR A O 1
ATOM 3501 N N . ALA A 1 433 ? -13.384 -21.481 14.178 1.00 94.19 433 ALA A N 1
ATOM 3502 C CA . ALA A 1 433 ? -14.637 -22.192 14.353 1.00 94.19 433 ALA A CA 1
ATOM 3503 C C . ALA A 1 433 ? -14.412 -23.713 14.357 1.00 94.19 433 ALA A C 1
ATOM 3505 O O . ALA A 1 433 ? -13.654 -24.271 13.556 1.00 94.19 433 ALA A O 1
ATOM 3506 N N . SER A 1 434 ? -15.098 -24.397 15.273 1.00 92.94 434 SER A N 1
ATOM 3507 C CA . SER A 1 434 ? -15.172 -25.856 15.276 1.00 92.94 434 SER A CA 1
ATOM 3508 C C . SER A 1 434 ? -15.844 -26.344 13.992 1.00 92.94 434 SER A C 1
ATOM 3510 O O . SER A 1 434 ? -16.782 -25.721 13.503 1.00 92.94 434 SER A O 1
ATOM 3512 N N . ARG A 1 435 ? -15.468 -27.531 13.497 1.00 81.44 435 ARG A N 1
ATOM 3513 C CA . ARG A 1 435 ? -16.159 -28.183 12.361 1.00 81.44 435 ARG A CA 1
ATOM 3514 C C . ARG A 1 435 ? -17.662 -28.386 12.592 1.00 81.44 435 ARG A C 1
ATOM 3516 O O . ARG A 1 435 ? -18.408 -28.572 11.639 1.00 81.44 435 ARG A O 1
ATOM 3523 N N . SER A 1 436 ? -18.086 -28.410 13.856 1.00 80.12 436 SER A N 1
ATOM 3524 C CA . SER A 1 436 ? -19.489 -28.555 14.256 1.00 80.12 436 SER A CA 1
ATOM 3525 C C . SER A 1 436 ? -20.238 -27.226 14.385 1.00 80.12 436 SER A C 1
ATOM 3527 O O . SER A 1 436 ? -21.432 -27.240 14.695 1.00 80.12 436 SER A O 1
ATOM 3529 N N . ASP A 1 437 ? -19.556 -26.092 14.204 1.00 79.38 437 ASP A N 1
ATOM 3530 C CA . ASP A 1 437 ? -20.196 -24.784 14.225 1.00 79.38 437 ASP A CA 1
ATOM 3531 C C . ASP A 1 437 ? -20.815 -24.507 12.854 1.00 79.38 437 ASP A C 1
ATOM 3533 O O . ASP A 1 437 ? -20.132 -24.489 11.832 1.00 79.38 437 ASP A O 1
ATOM 3537 N N . GLN A 1 438 ? -22.133 -24.330 12.832 1.00 75.88 438 GLN A N 1
ATOM 3538 C CA . GLN A 1 438 ? -22.851 -23.876 11.648 1.00 75.88 438 GLN A CA 1
ATOM 3539 C C . GLN A 1 438 ? -23.277 -22.431 11.900 1.00 75.88 438 GLN A C 1
ATOM 3541 O O . GLN A 1 438 ? -24.122 -22.200 12.772 1.00 75.88 438 GLN A O 1
ATOM 3546 N N . PRO A 1 439 ? -22.699 -21.448 11.187 1.00 76.56 439 PRO A N 1
ATOM 3547 C CA . PRO A 1 439 ? -23.062 -20.060 11.393 1.00 76.56 439 PRO A CA 1
ATOM 3548 C C . PRO A 1 439 ? -24.539 -19.869 11.056 1.00 76.56 439 PRO A C 1
ATOM 3550 O O . PRO A 1 439 ? -25.024 -20.288 10.005 1.00 76.56 439 PRO A O 1
ATOM 3553 N N . HIS A 1 440 ? -25.270 -19.222 11.962 1.00 79.00 440 HIS A N 1
ATOM 3554 C CA . HIS A 1 440 ? -26.645 -18.835 11.682 1.00 79.00 440 HIS A CA 1
ATOM 3555 C C . HIS A 1 440 ? -26.692 -17.886 10.484 1.00 79.00 440 HIS A C 1
ATOM 3557 O O . HIS A 1 440 ? -25.827 -17.020 10.325 1.00 79.00 440 HIS A O 1
ATOM 3563 N N . LEU A 1 441 ? -27.753 -18.012 9.686 1.00 79.31 441 LEU A N 1
ATOM 3564 C CA . LEU A 1 441 ? -28.050 -17.065 8.619 1.00 79.31 441 LEU A CA 1
ATOM 3565 C C . LEU A 1 441 ? -28.067 -15.641 9.178 1.00 79.31 441 LEU A C 1
ATOM 3567 O O . LEU A 1 441 ? -28.707 -15.341 10.189 1.00 79.31 441 LEU A O 1
ATOM 3571 N N . ARG A 1 442 ? -27.336 -14.751 8.511 1.00 82.00 442 ARG A N 1
ATOM 3572 C CA . ARG A 1 442 ? -27.238 -13.350 8.900 1.00 82.00 442 ARG A CA 1
ATOM 3573 C C . ARG A 1 442 ? -28.556 -12.642 8.588 1.00 82.00 442 ARG A C 1
ATOM 3575 O O . ARG A 1 442 ? -28.833 -12.331 7.438 1.00 82.00 442 ARG A O 1
ATOM 3582 N N . SER A 1 443 ? -29.326 -12.310 9.618 1.00 87.19 443 SER A N 1
ATOM 3583 C CA . SER A 1 443 ? -30.488 -11.425 9.504 1.00 87.19 443 SER A CA 1
ATOM 3584 C C . SER A 1 443 ? -30.081 -9.969 9.760 1.00 87.19 443 SER A C 1
ATOM 3586 O O . SER A 1 443 ? -29.476 -9.654 10.793 1.00 87.19 443 SER A O 1
ATOM 3588 N N . ARG A 1 444 ? -30.388 -9.060 8.832 1.00 90.69 444 ARG A N 1
ATOM 3589 C CA . ARG A 1 444 ? -30.216 -7.608 9.000 1.00 90.69 444 ARG A CA 1
ATOM 3590 C C . ARG A 1 444 ? -31.481 -6.900 8.536 1.00 90.69 444 ARG A C 1
ATOM 3592 O O . ARG A 1 444 ? -32.100 -7.338 7.573 1.00 90.69 444 ARG A O 1
ATOM 3599 N N . ARG A 1 445 ? -31.849 -5.827 9.241 1.00 94.88 445 ARG A N 1
ATOM 3600 C CA . ARG A 1 445 ? -32.884 -4.904 8.767 1.00 94.88 445 ARG A CA 1
ATOM 3601 C C . ARG A 1 445 ? -32.434 -4.281 7.436 1.00 94.88 445 ARG A C 1
ATOM 3603 O O . ARG A 1 445 ? -31.219 -4.125 7.256 1.00 94.88 445 ARG A O 1
ATOM 3610 N N . PRO A 1 446 ? -33.365 -3.929 6.538 1.00 94.81 446 PRO A N 1
ATOM 3611 C CA . PRO A 1 446 ? -33.082 -3.078 5.386 1.00 94.81 446 PRO A CA 1
ATOM 3612 C C . PRO A 1 446 ? -32.298 -1.813 5.774 1.00 94.81 446 PRO A C 1
ATOM 3614 O O . PRO A 1 446 ? -32.427 -1.299 6.887 1.00 94.81 446 PRO A O 1
ATOM 3617 N N . LEU A 1 447 ? -31.439 -1.330 4.871 1.00 92.44 447 LEU A N 1
ATOM 3618 C CA . LEU A 1 447 ? -30.524 -0.218 5.161 1.00 92.44 447 LEU A CA 1
ATOM 3619 C C . LEU A 1 447 ? -31.272 1.093 5.455 1.00 92.44 447 LEU A C 1
ATOM 3621 O O . LEU A 1 447 ? -30.859 1.854 6.328 1.00 92.44 447 LEU A O 1
ATOM 3625 N N . ASP A 1 448 ? -32.375 1.330 4.755 1.00 95.38 448 ASP A N 1
ATOM 3626 C CA . ASP A 1 448 ? -33.251 2.502 4.852 1.00 95.38 448 ASP A CA 1
ATOM 3627 C C . ASP A 1 448 ? -34.045 2.580 6.168 1.00 95.38 448 ASP A C 1
ATOM 3629 O O . ASP A 1 448 ? -34.453 3.667 6.580 1.00 95.38 448 ASP A O 1
ATOM 3633 N N . GLU A 1 449 ? -34.185 1.472 6.902 1.00 96.38 449 GLU A N 1
ATOM 3634 C CA . GLU A 1 449 ? -34.694 1.510 8.280 1.00 96.38 449 GLU A CA 1
ATOM 3635 C C . GLU A 1 449 ? -33.682 2.116 9.272 1.00 96.38 449 GLU A C 1
ATOM 3637 O O . GLU A 1 449 ? -34.065 2.553 10.361 1.00 96.38 449 GLU A O 1
ATOM 3642 N N . MET A 1 450 ? -32.389 2.128 8.927 1.00 94.88 450 MET A N 1
ATOM 3643 C CA . MET A 1 450 ? -31.296 2.549 9.813 1.00 94.88 450 MET A CA 1
ATOM 3644 C C . MET A 1 450 ? -30.602 3.841 9.360 1.00 94.88 450 MET A C 1
ATOM 3646 O O . MET A 1 450 ? -30.160 4.613 10.208 1.00 94.88 450 MET A O 1
ATOM 3650 N N . VAL A 1 451 ? -30.487 4.080 8.052 1.00 93.44 451 VAL A N 1
ATOM 3651 C CA . VAL A 1 451 ? -29.719 5.191 7.469 1.00 93.44 451 VAL A CA 1
ATOM 3652 C C . VAL A 1 451 ? -30.658 6.169 6.771 1.00 93.44 451 VAL A C 1
ATOM 3654 O O . VAL A 1 451 ? -31.464 5.777 5.932 1.00 93.44 451 VAL A O 1
ATOM 3657 N N . ARG A 1 452 ? -30.526 7.461 7.095 1.00 92.31 452 ARG A N 1
ATOM 3658 C CA . ARG A 1 452 ? -31.262 8.562 6.458 1.00 92.31 452 ARG A CA 1
ATOM 3659 C C . ARG A 1 452 ? -30.274 9.597 5.934 1.00 92.31 452 ARG A C 1
ATOM 3661 O O . ARG A 1 452 ? -29.379 10.001 6.668 1.00 92.31 452 ARG A O 1
ATOM 3668 N N . TRP A 1 453 ? -30.468 10.028 4.694 1.00 85.56 453 TRP A N 1
ATOM 3669 C CA . TRP A 1 453 ? -29.711 11.112 4.067 1.00 85.56 453 TRP A CA 1
ATOM 3670 C C . TRP A 1 453 ? -30.530 12.401 4.183 1.00 85.56 453 TRP A C 1
ATOM 3672 O O . TRP A 1 453 ? -31.733 12.368 3.916 1.00 85.56 453 TRP A O 1
ATOM 3682 N N . TYR A 1 454 ? -29.911 13.498 4.616 1.00 75.94 454 TYR A N 1
ATOM 3683 C CA . TYR A 1 454 ? -30.534 14.818 4.733 1.00 75.94 454 TYR A CA 1
ATOM 3684 C C . TYR A 1 454 ? -29.583 15.914 4.270 1.00 75.94 454 TYR A C 1
ATOM 3686 O O . TYR A 1 454 ? -28.352 15.702 4.379 1.00 75.94 454 TYR A O 1
#

Foldseek 3Di:
DVVVVVVVQLVQLPPQPVQQVVVCVPFVDPARRSGRDLVVLLVVLLVCQAVDDLVNLVVLLPDPHQHPSSLLSSLSSLVRHPDQPVSSLVSVVSSQVSDDGPCSLLSSAAADPNCLDPSNLVCLLVLLPDQDLSSVLNSLNSCLRRPLDPVCVVVSLVSNLPRPHPDPSNLLSLLVSLLSSCLPPVVVSVVSLPDPSHDLVSSLSNLVSNLVDPSDDPVSNVVSVVVNVVSVVDDDPDDPVLLVQLVVLADAFQAFDLPFADDPVLVVVLVVLLQPQPADVSLLQKDKDWPPDPVLLVQQLVQQVSRNRLSSFNIKIWMKGWFPVQSVVSSVCCVCPVVVDDPVRSVVVVVVVVCCCCPVVNQVVDDRSVRVSRLVSSVSSVVSSSSSCSSVSKYKHKDPRGHQVSNQVSCVVVVNDDVNTITTRIMMRIHHHDPPTDGDDDDDDPPVVPDDDD

pLDDT: mean 94.02, std 6.72, range [53.47, 98.75]

Secondary structure (DSSP, 8-state):
-HHHHHHHHHHHHTT-HHHHHHHHHHH--SS------HHHHHHHHHHHGGG--HHHHHHHTTSS---HHHHHHHHHHHHHS---HHHHHHHHHHHGGG--SHHHHHHH----GGGSSHHHHHHHHHHHT-SSHHHHHHHHHHHHHH--STTTHHHHHHHHTT-----HHHHHHHHHHHHHHTTTSHHHHHHHHTSTTS-HHHHHHHHHHHHH-TTS-HHHHHHHHHHHHHHHSPPP---HHHHHHHHHH--B---B-TT----HHHHHHHHHHHHT---GGG---EEEEE---HHHHHHHHHH-GGGGGGGGSSEEEEEEEE-HHHHHHHHHHIIIIIS---HHHHHHHHHHHHHHHHHTS-TTTSTTHHHHHHHHHHHHHHHHHHHHHHHTT-EEEEE--S-HHHHHHHHHHTTS--TTTEEEEEEEEEE-B-TT--PPP-----GGGT----

Solvent-accessible surface area (backbone atoms only — not comparable to full-atom values): 24822 Å² total; per-residue (Å²): 110,70,76,59,50,55,52,51,49,53,62,61,13,63,92,22,63,71,53,14,59,55,46,48,73,73,46,58,52,94,44,57,57,65,26,57,51,67,74,57,47,52,52,50,23,61,70,50,9,83,79,45,49,72,68,56,51,52,51,57,68,67,48,98,69,61,34,47,58,54,47,36,38,53,40,33,28,60,66,52,26,86,61,58,70,68,62,40,49,55,52,46,64,60,42,49,85,72,57,69,31,69,57,44,45,63,69,31,61,68,77,46,76,85,58,56,37,70,74,46,51,54,50,24,58,54,24,40,73,45,90,48,58,67,38,23,25,40,12,48,51,43,43,52,57,46,40,70,46,96,90,35,39,70,58,48,55,59,57,56,68,69,51,80,69,84,46,70,66,30,38,54,37,52,14,49,34,49,35,54,42,31,67,81,39,42,70,66,39,51,56,54,50,71,35,93,79,44,55,70,66,36,38,54,46,13,39,50,51,41,71,74,41,87,78,58,53,76,69,54,47,52,52,46,49,54,54,43,56,54,63,68,62,58,73,84,88,71,53,72,67,57,54,49,48,22,59,67,64,50,54,74,53,69,34,34,29,65,90,44,74,73,53,71,68,59,52,50,51,28,53,47,36,36,72,68,37,90,29,76,93,68,47,69,46,43,51,76,46,76,55,74,54,66,67,61,50,57,56,50,37,65,32,14,69,92,46,44,55,39,73,39,22,48,41,35,37,39,32,28,14,28,27,62,79,33,39,61,60,47,46,50,44,38,38,42,74,70,67,63,42,53,75,66,58,44,52,51,51,51,50,54,50,52,49,42,37,46,72,76,68,39,27,76,82,36,88,63,27,50,25,52,58,20,34,54,40,44,55,52,17,50,52,41,26,47,50,50,29,18,66,73,71,35,37,31,24,82,42,70,73,50,43,53,70,57,42,42,53,52,37,40,75,71,66,75,46,53,79,76,36,34,43,62,66,40,34,36,26,32,22,41,65,23,95,83,50,73,83,72,85,88,82,74,80,64,65,74,82,77,54,82,89,133

Radius of gyration: 34.02 Å; Cα contacts (8 Å, |Δi|>4): 611; chains: 1; bounding box: 77×54×89 Å

Nearest PDB structures (foldseek):
  7ldq-assembly1_A  TM=9.279E-01  e=9.058E-15  Haemophilus influenzae R2846
  7rzp-assembly1_B  TM=9.311E-01  e=9.887E-15  Haemophilus influenzae R2866
  7s14-assembly1_A  TM=9.359E-01  e=1.343E-14  Haemophilus influenzae 86-028NP
  7t33-assembly1_B  TM=9.303E-01  e=2.706E-14  Haemophilus influenzae Rd KW20
  7rzl-assembly1_A  TM=9.210E-01  e=7.088E-14  Haemophilus influenzae R2846

Mean predicted aligned error: 13.5 Å